Protein AF-0000000083316733 (afdb_homodimer)

InterPro domains:
  IPR011152 Phosphoesterase MJ0912 [PIRSF000883] (2-236)
  IPR024654 Calcineurin-like phosphoesterase domain, lpxH-type [PF12850] (3-189)
  IPR029052 Metallo-dependent phosphatase-like [G3DSA:3.60.21.10] (1-244)
  IPR029052 Metallo-dependent phosphatase-like [SSF56300] (1-231)
  IPR050126 Diadenosine polyphosphate hydrolase [PTHR42850] (3-188)

pLDDT: mean 96.2, std 7.94, range [32.31, 98.94]

Sequence (490 aa):
MTKIAILSDLHGNLPALEAVLGDVESRGISEIYCLGDLVGKGPSSDRVVDLIRRSSRHTVRGNWDEFLPNPTDSATLRWHQRLLGEERLDYLRSLPFSIEFWLSGRYVRLFHASPRSVFERIQPWDDYAEKLSLFEPSDVSVEPIRADVAGYGDIHNAYMQHMEGGLLFNAGSVGNPLDVTQASYAILEGELGEKRRKDRLDLTFARVPYDIELAVRQAEEAQMPELAPYVQELRTGRYRGLGHAMTKIAILSDLHGNLPALEAVLGDVESRGISEIYCLGDLVGKGPSSDRVVDLIRRSSRHTVRGNWDEFLPNPTDSATLRWHQRLLGEERLDYLRSLPFSIEFWLSGRYVRLFHASPRSVFERIQPWDDYAEKLSLFEPSDVSVEPIRADVAGYGDIHNAYMQHMEGGLLFNAGSVGNPLDVTQASYAILEGELGEKRRKDRLDLTFARVPYDIELAVRQAEEAQMPELAPYVQELRTGRYRGLGHA

Nearest PDB structures (foldseek):
  3qfo-assembly1_B  TM=8.415E-01  e=1.938E-20  Streptococcus pneumoniae R6
  3rqz-assembly2_B  TM=7.964E-01  e=8.869E-17  Sphaerobacter thermophilus DSM 20745
  3rqz-assembly1_A  TM=7.648E-01  e=7.974E-16  Sphaerobacter thermophilus DSM 20745
  2qjc-assembly1_A  TM=6.096E-01  e=3.447E-07  Trypanosoma brucei
  4y97-assembly2_C  TM=4.749E-01  e=5.751E-04  Homo sapiens

Solvent-accessible surface area (backbone atoms only — not comparable to full-atom values): 23931 Å² total; per-residue (Å²): 118,46,54,35,40,35,39,14,31,29,24,5,29,48,48,32,47,53,40,47,52,51,51,40,48,74,70,69,45,76,44,27,37,32,26,19,18,44,37,48,84,35,67,30,28,43,61,37,46,54,50,43,68,72,55,35,79,43,57,24,31,12,46,48,30,59,54,54,66,47,91,75,88,48,67,60,55,47,54,54,43,62,63,38,35,68,69,50,38,51,52,39,68,65,39,43,64,57,50,73,50,39,40,20,33,31,40,34,37,36,24,11,32,36,53,79,33,49,75,47,80,75,57,94,84,50,57,69,69,62,60,56,51,45,29,40,52,35,95,71,40,92,55,88,49,68,34,38,27,25,39,27,23,77,73,18,39,46,35,36,42,60,54,96,60,20,42,39,36,27,29,6,5,26,36,50,18,45,37,44,73,33,23,23,28,25,33,46,34,23,39,75,42,81,51,71,58,74,48,46,42,34,44,31,42,42,36,40,61,52,58,59,66,58,46,46,50,49,25,58,74,65,65,40,66,68,47,66,52,44,47,47,20,54,75,65,9,41,65,64,79,68,68,79,110,118,47,54,34,38,34,38,16,31,29,23,5,28,48,47,32,47,52,41,49,52,51,50,40,48,75,70,68,46,75,44,29,37,34,25,19,19,43,37,49,84,36,69,30,27,45,60,37,45,53,50,44,68,72,56,35,77,43,56,25,30,12,45,48,30,59,56,56,68,46,91,74,88,46,67,60,56,48,52,54,43,63,63,37,35,68,68,50,37,51,52,40,69,65,39,43,63,56,51,73,51,39,40,20,33,30,40,35,38,36,24,11,33,35,52,79,34,48,77,46,82,75,57,95,84,50,56,69,67,62,59,56,50,47,28,40,52,35,94,72,40,93,54,86,51,66,32,38,28,25,38,26,24,75,73,19,40,47,35,35,41,59,55,95,62,21,42,40,36,27,30,6,5,26,36,50,18,44,38,44,72,33,23,22,28,25,34,45,32,22,38,75,43,82,52,73,60,74,48,47,42,35,44,32,42,41,36,39,63,53,56,61,66,57,45,47,50,51,24,58,74,65,65,41,66,70,48,67,50,42,49,46,21,54,76,63,9,42,64,64,79,68,69,78,110

Organism: Saccharibacillus brassicae (NCBI:txid2583377)

Foldseek 3Di:
DAKEWEAEQQAQQPQLVVQVVVVCVVVVHQEYEYQENLHHLFQHSQVSLVVCVPRHPAYAYAPCLDPLLDDDPDPQSVLRDVNNDDVSNVVSNPHAAWDWFDFQQWIEIEHAAALEDSPHHDDPPDDPVVQLNRQAHDPRDPDRDGGQEYEYEDVQEWDWDDDPNHIYTYQHHSHFHLPDLFGKIKMWDGDGDNDNHRDDIDIDIDTTDGDLVVRLVSRVVSVRPPSVLSNCRNVPSHHSVPPPD/DAKEWEAEQQAQQPQLVVQVVVVCVVVVHQEYEYQENLHHLFDHSQVSLVVCVPRHPAYAYAPCLDPLLDDDPDPQSVLRDVNNDDVSNVVSVPHAAWDWFDFQQWIEIEHAAALEDSPHHDDPPDDPVVQLNRQAHDPRDPDRDGGQEYEYEHVQEWDWDDDPNHIYTYQHHSHFHQPDLFGKIKMWDGDGDNDNHRDDIDIDIDTTDGDLVVRLVSRVVSVRPPSVLSNCRNVPSHHSPPPPD

Structure (mmCIF, N/CA/C/O backbone):
data_AF-0000000083316733-model_v1
#
loop_
_entity.id
_entity.type
_entity.pdbx_description
1 polymer 'Metallophosphoesterase family protein'
#
loop_
_atom_site.group_PDB
_atom_site.id
_atom_site.type_symbol
_atom_site.label_atom_id
_atom_site.label_alt_id
_atom_site.label_comp_id
_atom_site.label_asym_id
_atom_site.label_entity_id
_atom_site.label_seq_id
_atom_site.pdbx_PDB_ins_code
_atom_site.Cartn_x
_atom_site.Cartn_y
_atom_site.Cartn_z
_atom_site.occupancy
_atom_site.B_iso_or_equiv
_atom_site.auth_seq_id
_atom_site.auth_comp_id
_atom_site.auth_asym_id
_atom_site.auth_atom_id
_atom_site.pdbx_PDB_model_num
ATOM 1 N N . MET A 1 1 ? -7.301 -9.133 16.484 1 88.06 1 MET A N 1
ATOM 2 C CA . MET A 1 1 ? -7.234 -8.883 15.039 1 88.06 1 MET A CA 1
ATOM 3 C C . MET A 1 1 ? -6.645 -10.078 14.305 1 88.06 1 MET A C 1
ATOM 5 O O . MET A 1 1 ? -5.715 -10.719 14.797 1 88.06 1 MET A O 1
ATOM 9 N N . THR A 1 2 ? -7.324 -10.492 13.289 1 95.19 2 THR A N 1
ATOM 10 C CA . THR A 1 2 ? -6.859 -11.586 12.445 1 95.19 2 THR A CA 1
ATOM 11 C C . THR A 1 2 ? -5.898 -11.07 11.375 1 95.19 2 THR A C 1
ATOM 13 O O . THR A 1 2 ? -6.133 -10.023 10.781 1 95.19 2 THR A O 1
ATOM 16 N N . LYS A 1 3 ? -4.812 -11.82 11.219 1 98.25 3 LYS A N 1
ATOM 17 C CA . LYS A 1 3 ? -3.883 -11.562 10.117 1 98.25 3 LYS A CA 1
ATOM 18 C C . LYS A 1 3 ? -4.027 -12.617 9.023 1 98.25 3 LYS A C 1
ATOM 20 O O . LYS A 1 3 ? -4.004 -13.812 9.305 1 98.25 3 LYS A O 1
ATOM 25 N N . ILE A 1 4 ? -4.203 -12.133 7.828 1 98.81 4 ILE A N 1
ATOM 26 C CA . ILE A 1 4 ? -4.352 -13.023 6.68 1 98.81 4 ILE A CA 1
ATOM 27 C C . ILE A 1 4 ? -3.252 -12.734 5.66 1 98.81 4 ILE A C 1
ATOM 29 O O . ILE A 1 4 ? -3.158 -11.617 5.137 1 98.81 4 ILE A O 1
ATOM 33 N N . ALA A 1 5 ? -2.4 -13.719 5.383 1 98.94 5 ALA A N 1
ATOM 34 C CA . ALA A 1 5 ? -1.415 -13.594 4.312 1 98.94 5 ALA A CA 1
ATOM 35 C C . ALA A 1 5 ? -2.043 -13.883 2.953 1 98.94 5 ALA A C 1
ATOM 37 O O . ALA A 1 5 ? -2.701 -14.906 2.77 1 98.94 5 ALA A O 1
ATOM 38 N N . ILE A 1 6 ? -1.911 -12.961 2.057 1 98.94 6 ILE A N 1
ATOM 39 C CA . ILE A 1 6 ? -2.439 -13.086 0.703 1 98.94 6 ILE A CA 1
ATOM 40 C C . ILE A 1 6 ? -1.293 -13.312 -0.28 1 98.94 6 ILE A C 1
ATOM 42 O O . ILE A 1 6 ? -0.509 -12.398 -0.549 1 98.94 6 ILE A O 1
ATOM 46 N N . LEU A 1 7 ? -1.192 -14.477 -0.81 1 98.94 7 LEU A N 1
ATOM 47 C CA . LEU A 1 7 ? -0.174 -14.844 -1.785 1 98.94 7 LEU A CA 1
ATOM 48 C C . LEU A 1 7 ? -0.764 -14.914 -3.189 1 98.94 7 LEU A C 1
ATOM 50 O O . LEU A 1 7 ? -1.962 -15.156 -3.354 1 98.94 7 LEU A O 1
ATOM 54 N N . SER A 1 8 ? 0.034 -14.703 -4.184 1 98.94 8 SER A N 1
ATOM 55 C CA . SER A 1 8 ? -0.424 -14.852 -5.562 1 98.94 8 SER A CA 1
ATOM 56 C C . SER A 1 8 ? 0.741 -15.125 -6.508 1 98.94 8 SER A C 1
ATOM 58 O O . SER A 1 8 ? 1.896 -14.852 -6.172 1 98.94 8 SER A O 1
ATOM 60 N N . ASP A 1 9 ? 0.44 -15.75 -7.637 1 98.94 9 ASP A N 1
ATOM 61 C CA . ASP A 1 9 ? 1.358 -15.883 -8.766 1 98.94 9 ASP A CA 1
ATOM 62 C C . ASP A 1 9 ? 2.678 -16.516 -8.32 1 98.94 9 ASP A C 1
ATOM 64 O O . ASP A 1 9 ? 3.738 -15.898 -8.445 1 98.94 9 ASP A O 1
ATOM 68 N N . LEU A 1 10 ? 2.561 -17.766 -7.891 1 98.94 10 LEU A N 1
ATOM 69 C CA . LEU A 1 10 ? 3.707 -18.531 -7.402 1 98.94 10 LEU A CA 1
ATOM 70 C C . LEU A 1 10 ? 4.535 -19.078 -8.562 1 98.94 10 LEU A C 1
ATOM 72 O O . LEU A 1 10 ? 5.766 -19.109 -8.492 1 98.94 10 LEU A O 1
ATOM 76 N N . HIS A 1 11 ? 3.838 -19.641 -9.586 1 98.81 11 HIS A N 1
ATOM 77 C CA . HIS A 1 11 ? 4.426 -20 -10.867 1 98.81 11 HIS A CA 1
ATOM 78 C C . HIS A 1 11 ? 5.539 -21.031 -10.688 1 98.81 11 HIS A C 1
ATOM 80 O O . HIS A 1 11 ? 6.598 -20.922 -11.312 1 98.81 11 HIS A O 1
ATOM 86 N N . GLY A 1 12 ? 5.32 -21.969 -9.781 1 98.81 12 GLY A N 1
ATOM 87 C CA . GLY A 1 12 ? 6.223 -23.094 -9.641 1 98.81 12 GLY A CA 1
ATOM 88 C C . GLY A 1 12 ? 7.586 -22.719 -9.109 1 98.81 12 GLY A C 1
ATOM 89 O O . GLY A 1 12 ? 8.555 -23.453 -9.273 1 98.81 12 GLY A O 1
ATOM 90 N N . ASN A 1 13 ? 7.762 -21.578 -8.562 1 98.88 13 ASN A N 1
ATOM 91 C CA . ASN A 1 13 ? 9.016 -21.141 -7.953 1 98.88 13 ASN A CA 1
ATOM 92 C C . ASN A 1 13 ? 9.102 -21.547 -6.488 1 98.88 13 ASN A C 1
ATOM 94 O O . ASN A 1 13 ? 8.711 -20.781 -5.602 1 98.88 13 ASN A O 1
ATOM 98 N N . LEU A 1 14 ? 9.711 -22.656 -6.23 1 98.88 14 LEU A N 1
ATOM 99 C CA . LEU A 1 14 ? 9.719 -23.266 -4.906 1 98.88 14 LEU A CA 1
ATOM 100 C C . LEU A 1 14 ? 10.578 -22.453 -3.936 1 98.88 14 LEU A C 1
ATOM 102 O O . LEU A 1 14 ? 10.148 -22.156 -2.818 1 98.88 14 LEU A O 1
ATOM 106 N N . PRO A 1 15 ? 11.797 -22.016 -4.336 1 98.94 15 PRO A N 1
ATOM 107 C CA . PRO A 1 15 ? 12.594 -21.219 -3.404 1 98.94 15 PRO A CA 1
ATOM 108 C C . PRO A 1 15 ? 11.867 -19.953 -2.941 1 98.94 15 PRO A C 1
ATOM 110 O O . PRO A 1 15 ? 11.945 -19.594 -1.764 1 98.94 15 PRO A O 1
ATOM 113 N N . ALA A 1 16 ? 11.172 -19.312 -3.793 1 98.94 16 ALA A N 1
ATOM 114 C CA . ALA A 1 16 ? 10.43 -18.109 -3.432 1 98.94 16 ALA A CA 1
ATOM 115 C C . ALA A 1 16 ? 9.297 -18.438 -2.467 1 98.94 16 ALA A C 1
ATOM 117 O O . ALA A 1 16 ? 9.102 -17.734 -1.468 1 98.94 16 ALA A O 1
ATOM 118 N N . LEU A 1 17 ? 8.547 -19.516 -2.779 1 98.94 17 LEU A N 1
ATOM 119 C CA . LEU A 1 17 ? 7.43 -19.891 -1.921 1 98.94 17 LEU A CA 1
ATOM 120 C C . LEU A 1 17 ? 7.914 -20.266 -0.525 1 98.94 17 LEU A C 1
ATOM 122 O O . LEU A 1 17 ? 7.324 -19.844 0.475 1 98.94 17 LEU A O 1
ATOM 126 N N . GLU A 1 18 ? 8.969 -21 -0.473 1 98.88 18 GLU A N 1
ATOM 127 C CA . GLU A 1 18 ? 9.508 -21.391 0.822 1 98.88 18 GLU A CA 1
ATOM 128 C C . GLU A 1 18 ? 9.953 -20.188 1.635 1 98.88 18 GLU A C 1
ATOM 130 O O . GLU A 1 18 ? 9.734 -20.125 2.846 1 98.88 18 GLU A O 1
ATOM 135 N N . ALA A 1 19 ? 10.578 -19.266 0.988 1 98.88 19 ALA A N 1
ATOM 136 C CA . ALA A 1 19 ? 10.992 -18.047 1.672 1 98.88 19 ALA A CA 1
ATOM 137 C C . ALA A 1 19 ? 9.789 -17.297 2.229 1 98.88 19 ALA A C 1
ATOM 139 O O . ALA A 1 19 ? 9.805 -16.844 3.379 1 98.88 19 ALA A O 1
ATOM 140 N N . VAL A 1 20 ? 8.742 -17.188 1.459 1 98.88 20 VAL A N 1
ATOM 141 C CA . VAL A 1 20 ? 7.555 -16.453 1.861 1 98.88 20 VAL A CA 1
ATOM 142 C C . VAL A 1 20 ? 6.844 -17.188 2.996 1 98.88 20 VAL A C 1
ATOM 144 O O . VAL A 1 20 ? 6.43 -16.562 3.98 1 98.88 20 VAL A O 1
ATOM 147 N N . LEU A 1 21 ? 6.715 -18.5 2.865 1 98.88 21 LEU A N 1
ATOM 148 C CA . LEU A 1 21 ? 6.07 -19.266 3.928 1 98.88 21 LEU A CA 1
ATOM 149 C C . LEU A 1 21 ? 6.863 -19.156 5.227 1 98.88 21 LEU A C 1
ATOM 151 O O . LEU A 1 21 ? 6.277 -19.094 6.312 1 98.88 21 LEU A O 1
ATOM 155 N N . GLY A 1 22 ? 8.156 -19.219 5.086 1 98.75 22 GLY A N 1
ATOM 156 C CA . GLY A 1 22 ? 8.984 -19 6.266 1 98.75 22 GLY A CA 1
ATOM 157 C C . GLY A 1 22 ? 8.75 -17.656 6.91 1 98.75 22 GLY A C 1
ATOM 158 O O . GLY A 1 22 ? 8.68 -17.547 8.133 1 98.75 22 GLY A O 1
ATOM 159 N N . ASP A 1 23 ? 8.664 -16.656 6.113 1 98.62 23 ASP A N 1
ATOM 160 C CA . ASP A 1 23 ? 8.414 -15.305 6.617 1 98.62 23 ASP A CA 1
ATOM 161 C C . ASP A 1 23 ? 7.039 -15.211 7.277 1 98.62 23 ASP A C 1
ATOM 163 O O . ASP A 1 23 ? 6.898 -14.641 8.359 1 98.62 23 ASP A O 1
ATOM 167 N N . VAL A 1 24 ? 6.055 -15.742 6.629 1 98.69 24 VAL A N 1
ATOM 168 C CA . VAL A 1 24 ? 4.695 -15.773 7.16 1 98.69 24 VAL A CA 1
ATOM 169 C C . VAL A 1 24 ? 4.695 -16.453 8.531 1 98.69 24 VAL A C 1
ATOM 171 O O . VAL A 1 24 ? 4.094 -15.93 9.484 1 98.69 24 VAL A O 1
ATOM 174 N N . GLU A 1 25 ? 5.328 -17.547 8.617 1 98.5 25 GLU A N 1
ATOM 175 C CA . GLU A 1 25 ? 5.43 -18.266 9.875 1 98.5 25 GLU A CA 1
ATOM 176 C C . GLU A 1 25 ? 6.129 -17.438 10.945 1 98.5 25 GLU A C 1
ATOM 178 O O . GLU A 1 25 ? 5.699 -17.406 12.102 1 98.5 25 GLU A O 1
ATOM 183 N N . SER A 1 26 ? 7.18 -16.766 10.578 1 98.06 26 SER A N 1
ATOM 184 C CA . SER A 1 26 ? 7.941 -15.969 11.531 1 98.06 26 SER A CA 1
ATOM 185 C C . SER A 1 26 ? 7.102 -14.828 12.086 1 98.06 26 SER A C 1
ATOM 187 O O . SER A 1 26 ? 7.398 -14.297 13.164 1 98.06 26 SER A O 1
ATOM 189 N N . ARG A 1 27 ? 6.039 -14.484 11.375 1 97.38 27 ARG A N 1
ATOM 190 C CA . ARG A 1 27 ? 5.133 -13.422 11.805 1 97.38 27 ARG A CA 1
ATOM 191 C C . ARG A 1 27 ? 3.988 -13.984 12.641 1 97.38 27 ARG A C 1
ATOM 193 O O . ARG A 1 27 ? 3.119 -13.242 13.094 1 97.38 27 ARG A O 1
ATOM 200 N N . GLY A 1 28 ? 3.967 -15.242 12.766 1 97.81 28 GLY A N 1
ATOM 201 C CA . GLY A 1 28 ? 2.91 -15.898 13.516 1 97.81 28 GLY A CA 1
ATOM 202 C C . GLY A 1 28 ? 1.59 -15.953 12.773 1 97.81 28 GLY A C 1
ATOM 203 O O . GLY A 1 28 ? 0.525 -16.031 13.391 1 97.81 28 GLY A O 1
ATOM 204 N N . ILE A 1 29 ? 1.607 -15.859 11.492 1 98.56 29 ILE A N 1
ATOM 205 C CA . ILE A 1 29 ? 0.388 -15.883 10.688 1 98.56 29 ILE A CA 1
ATOM 206 C C . ILE A 1 29 ? 0.046 -17.312 10.305 1 98.56 29 ILE A C 1
ATOM 208 O O . ILE A 1 29 ? 0.891 -18.047 9.773 1 98.56 29 ILE A O 1
ATOM 212 N N . SER A 1 30 ? -1.165 -17.703 10.562 1 96.88 30 SER A N 1
ATOM 213 C CA . SER A 1 30 ? -1.586 -19.062 10.25 1 96.88 30 SER A CA 1
ATOM 214 C C . SER A 1 30 ? -2.609 -19.078 9.117 1 96.88 30 SER A C 1
ATOM 216 O O . SER A 1 30 ? -2.871 -20.125 8.523 1 96.88 30 SER A O 1
ATOM 218 N N . GLU A 1 31 ? -3.262 -17.938 8.883 1 97.88 31 GLU A N 1
ATOM 219 C CA . GLU A 1 31 ? -4.273 -17.828 7.832 1 97.88 31 GLU A CA 1
ATOM 220 C C . GLU A 1 31 ? -3.664 -17.375 6.516 1 97.88 31 GLU A C 1
ATOM 222 O O . GLU A 1 31 ? -3.186 -16.234 6.414 1 97.88 31 GLU A O 1
ATOM 227 N N . ILE A 1 32 ? -3.68 -18.281 5.527 1 98.81 32 ILE A N 1
ATOM 228 C CA . ILE A 1 32 ? -3.107 -17.984 4.219 1 98.81 32 ILE A CA 1
ATOM 229 C C . ILE A 1 32 ? -4.18 -18.125 3.141 1 98.81 32 ILE A C 1
ATOM 231 O O . ILE A 1 32 ? -4.902 -19.125 3.104 1 98.81 32 ILE A O 1
ATOM 235 N N . TYR A 1 33 ? -4.387 -17.109 2.316 1 98.94 33 TYR A N 1
ATOM 236 C CA . TYR A 1 33 ? -5.203 -17.125 1.107 1 98.94 33 TYR A CA 1
ATOM 237 C C . TYR A 1 33 ? -4.336 -16.984 -0.137 1 98.94 33 TYR A C 1
ATOM 239 O O . TYR A 1 33 ? -3.465 -16.109 -0.199 1 98.94 33 TYR A O 1
ATOM 247 N N . CYS A 1 34 ? -4.523 -17.828 -1.106 1 98.94 34 CYS A N 1
ATOM 248 C CA . CYS A 1 34 ? -3.736 -17.797 -2.334 1 98.94 34 CYS A CA 1
ATOM 249 C C . CYS A 1 34 ? -4.602 -17.422 -3.527 1 98.94 34 CYS A C 1
ATOM 251 O O . CYS A 1 34 ? -5.656 -18.016 -3.752 1 98.94 34 CYS A O 1
ATOM 253 N N . LEU A 1 35 ? -4.105 -16.438 -4.348 1 98.94 35 LEU A N 1
ATOM 254 C CA . LEU A 1 35 ? -4.938 -15.875 -5.406 1 98.94 35 LEU A CA 1
ATOM 255 C C . LEU A 1 35 ? -4.605 -16.5 -6.754 1 98.94 35 LEU A C 1
ATOM 257 O O . LEU A 1 35 ? -4.832 -15.891 -7.801 1 98.94 35 LEU A O 1
ATOM 261 N N . GLY A 1 36 ? -3.971 -17.625 -6.758 1 98.88 36 GLY A N 1
ATOM 262 C CA . GLY A 1 36 ? -3.875 -18.422 -7.977 1 98.88 36 GLY A CA 1
ATOM 263 C C . GLY A 1 36 ? -2.566 -18.203 -8.719 1 98.88 36 GLY A C 1
ATOM 264 O O . GLY A 1 36 ? -1.623 -17.641 -8.172 1 98.88 36 GLY A O 1
ATOM 265 N N . ASP A 1 37 ? -2.527 -18.906 -9.906 1 98.94 37 ASP A N 1
ATOM 266 C CA . ASP A 1 37 ? -1.308 -19.047 -10.695 1 98.94 37 ASP A CA 1
ATOM 267 C C . ASP A 1 37 ? -0.211 -19.75 -9.898 1 98.94 37 ASP A C 1
ATOM 269 O O . ASP A 1 37 ? 0.901 -19.234 -9.773 1 98.94 37 ASP A O 1
ATOM 273 N N . LEU A 1 38 ? -0.576 -20.922 -9.484 1 98.94 38 LEU A N 1
ATOM 274 C CA . LEU A 1 38 ? 0.347 -21.781 -8.75 1 98.94 38 LEU A CA 1
ATOM 275 C C . LEU A 1 38 ? 1.405 -22.359 -9.68 1 98.94 38 LEU A C 1
ATOM 277 O O . LEU A 1 38 ? 2.555 -22.547 -9.273 1 98.94 38 LEU A O 1
ATOM 281 N N . VAL A 1 39 ? 0.998 -22.531 -10.906 1 98.81 39 VAL A N 1
ATOM 282 C CA . VAL A 1 39 ? 1.742 -23.438 -11.789 1 98.81 39 VAL A CA 1
ATOM 283 C C . VAL A 1 39 ? 2.199 -22.672 -13.023 1 98.81 39 VAL A C 1
ATOM 285 O O . VAL A 1 39 ? 1.72 -21.562 -13.297 1 98.81 39 VAL A O 1
ATOM 288 N N . GLY A 1 40 ? 3.107 -23.312 -13.641 1 97.38 40 GLY A N 1
ATOM 289 C CA . GLY A 1 40 ? 3.633 -22.75 -14.875 1 97.38 40 GLY A CA 1
ATOM 290 C C . GLY A 1 40 ? 4.828 -21.844 -14.664 1 97.38 40 GLY A C 1
ATOM 291 O O . GLY A 1 40 ? 5.113 -21.438 -13.531 1 97.38 40 GLY A O 1
ATOM 292 N N . LYS A 1 41 ? 5.617 -21.625 -15.711 1 97 41 LYS A N 1
ATOM 293 C CA . LYS A 1 41 ? 6.812 -20.781 -15.797 1 97 41 LYS A CA 1
ATOM 294 C C . LYS A 1 41 ? 7.992 -21.438 -15.078 1 97 41 LYS A C 1
ATOM 296 O O . LYS A 1 41 ? 9.055 -21.625 -15.672 1 97 41 LYS A O 1
ATOM 301 N N . GLY A 1 42 ? 7.793 -21.812 -13.82 1 98.25 42 GLY A N 1
ATOM 302 C CA . GLY A 1 42 ? 8.883 -22.375 -13.031 1 98.25 42 GLY A CA 1
ATOM 303 C C . GLY A 1 42 ? 8.859 -23.891 -12.977 1 98.25 42 GLY A C 1
ATOM 304 O O . GLY A 1 42 ? 7.898 -24.516 -13.422 1 98.25 42 GLY A O 1
ATOM 305 N N . PRO A 1 43 ? 9.883 -24.484 -12.375 1 98.56 43 PRO A N 1
ATOM 306 C CA . PRO A 1 43 ? 10.125 -25.922 -12.539 1 98.56 43 PRO A CA 1
ATOM 307 C C . PRO A 1 43 ? 9.461 -26.766 -11.453 1 98.56 43 PRO A C 1
ATOM 309 O O . PRO A 1 43 ? 9.477 -28 -11.531 1 98.56 43 PRO A O 1
ATOM 312 N N . SER A 1 44 ? 8.844 -26.188 -10.484 1 98.75 44 SER A N 1
ATOM 313 C CA . SER A 1 44 ? 8.445 -26.969 -9.32 1 98.75 44 SER A CA 1
ATOM 314 C C . SER A 1 44 ? 6.945 -26.844 -9.062 1 98.75 44 SER A C 1
ATOM 316 O O . SER A 1 44 ? 6.516 -26.719 -7.914 1 98.75 44 SER A O 1
ATOM 318 N N . SER A 1 45 ? 6.184 -26.875 -10.133 1 98.75 45 SER A N 1
ATOM 319 C CA . SER A 1 45 ? 4.738 -26.719 -10.016 1 98.75 45 SER A CA 1
ATOM 320 C C . SER A 1 45 ? 4.137 -27.797 -9.117 1 98.75 45 SER A C 1
ATOM 322 O O . SER A 1 45 ? 3.203 -27.531 -8.359 1 98.75 45 SER A O 1
ATOM 324 N N . ASP A 1 46 ? 4.652 -29.016 -9.25 1 98.81 46 ASP A N 1
ATOM 325 C CA . ASP A 1 46 ? 4.125 -30.125 -8.461 1 98.81 46 ASP A CA 1
ATOM 326 C C . ASP A 1 46 ? 4.297 -29.859 -6.965 1 98.81 46 ASP A C 1
ATOM 328 O O . ASP A 1 46 ? 3.33 -29.922 -6.203 1 98.81 46 ASP A O 1
ATOM 332 N N . ARG A 1 47 ? 5.473 -29.453 -6.504 1 98.81 47 ARG A N 1
ATOM 333 C CA . ARG A 1 47 ? 5.754 -29.219 -5.094 1 98.81 47 ARG A CA 1
ATOM 334 C C . ARG A 1 47 ? 5.035 -27.969 -4.602 1 98.81 47 ARG A C 1
ATOM 336 O O . ARG A 1 47 ? 4.586 -27.906 -3.453 1 98.81 47 ARG A O 1
ATOM 343 N N . VAL A 1 48 ? 4.93 -26.969 -5.445 1 98.94 48 VAL A N 1
ATOM 344 C CA . VAL A 1 48 ? 4.238 -25.734 -5.094 1 98.94 48 VAL A CA 1
ATOM 345 C C . VAL A 1 48 ? 2.762 -26.031 -4.832 1 98.94 48 VAL A C 1
ATOM 347 O O . VAL A 1 48 ? 2.203 -25.578 -3.828 1 98.94 48 VAL A O 1
ATOM 350 N N . VAL A 1 49 ? 2.148 -26.797 -5.699 1 98.94 49 VAL A N 1
ATOM 351 C CA . VAL A 1 49 ? 0.749 -27.172 -5.52 1 98.94 49 VAL A CA 1
ATOM 352 C C . VAL A 1 49 ? 0.579 -27.922 -4.199 1 98.94 49 VAL A C 1
ATOM 354 O O . VAL A 1 49 ? -0.332 -27.625 -3.422 1 98.94 49 VAL A O 1
ATOM 357 N N . ASP A 1 50 ? 1.445 -28.844 -3.965 1 98.88 50 ASP A N 1
ATOM 358 C CA . ASP A 1 50 ? 1.346 -29.656 -2.748 1 98.88 50 ASP A CA 1
ATOM 359 C C . ASP A 1 50 ? 1.494 -28.781 -1.503 1 98.88 50 ASP A C 1
ATOM 361 O O . ASP A 1 50 ? 0.762 -28.953 -0.527 1 98.88 50 ASP A O 1
ATOM 365 N N . LEU A 1 51 ? 2.422 -27.875 -1.509 1 98.75 51 LEU A N 1
ATOM 366 C CA . LEU A 1 51 ? 2.656 -27 -0.366 1 98.75 51 LEU A CA 1
ATOM 367 C C . LEU A 1 51 ? 1.461 -26.094 -0.128 1 98.75 51 LEU A C 1
ATOM 369 O O . LEU A 1 51 ? 1.047 -25.891 1.016 1 98.75 51 LEU A O 1
ATOM 373 N N . ILE A 1 52 ? 0.929 -25.516 -1.138 1 98.75 52 ILE A N 1
ATOM 374 C CA . ILE A 1 52 ? -0.209 -24.609 -1.009 1 98.75 52 ILE A CA 1
ATOM 375 C C . ILE A 1 52 ? -1.429 -25.375 -0.516 1 98.75 52 ILE A C 1
ATOM 377 O O . ILE A 1 52 ? -2.17 -24.906 0.346 1 98.75 52 ILE A O 1
ATOM 381 N N . ARG A 1 53 ? -1.624 -26.547 -1.107 1 98.06 53 ARG A N 1
ATOM 382 C CA . ARG A 1 53 ? -2.736 -27.391 -0.676 1 98.06 53 ARG A CA 1
ATOM 383 C C . ARG A 1 53 ? -2.684 -27.625 0.828 1 98.06 53 ARG A C 1
ATOM 385 O O . ARG A 1 53 ? -3.723 -27.688 1.491 1 98.06 53 ARG A O 1
ATOM 392 N N . ARG A 1 54 ? -1.545 -27.703 1.354 1 97.56 54 ARG A N 1
ATOM 393 C CA . ARG A 1 54 ? -1.354 -27.984 2.771 1 97.56 54 ARG A CA 1
ATOM 394 C C . ARG A 1 54 ? -1.412 -26.719 3.607 1 97.56 54 ARG A C 1
ATOM 396 O O . ARG A 1 54 ? -1.876 -26.734 4.75 1 97.56 54 ARG A O 1
ATOM 403 N N . SER A 1 55 ? -0.943 -25.641 3.092 1 98.25 55 SER A N 1
ATOM 404 C CA . SER A 1 55 ? -0.667 -24.469 3.914 1 98.25 55 SER A CA 1
ATOM 405 C C . SER A 1 55 ? -1.772 -23.422 3.781 1 98.25 55 SER A C 1
ATOM 407 O O . SER A 1 55 ? -1.997 -22.625 4.695 1 98.25 55 SER A O 1
ATOM 409 N N . SER A 1 56 ? -2.43 -23.375 2.627 1 98.5 56 SER A N 1
ATOM 410 C CA . S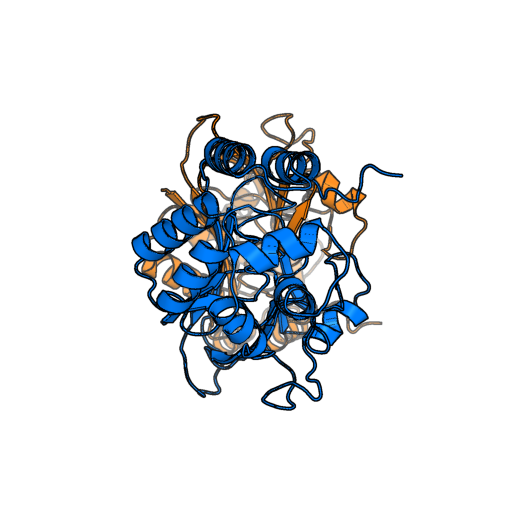ER A 1 56 ? -3.404 -22.328 2.359 1 98.5 56 SER A CA 1
ATOM 411 C C . SER A 1 56 ? -4.809 -22.766 2.766 1 98.5 56 SER A C 1
ATOM 413 O O . SER A 1 56 ? -5.238 -23.875 2.441 1 98.5 56 SER A O 1
ATOM 415 N N . ARG A 1 57 ? -5.504 -21.906 3.439 1 98.12 57 ARG A N 1
ATOM 416 C CA . ARG A 1 57 ? -6.891 -22.172 3.803 1 98.12 57 ARG A CA 1
ATOM 417 C C . ARG A 1 57 ? -7.809 -22.031 2.596 1 98.12 57 ARG A C 1
ATOM 419 O O . ARG A 1 57 ? -8.742 -22.828 2.424 1 98.12 57 ARG A O 1
ATOM 426 N N . HIS A 1 58 ? -7.656 -20.969 1.848 1 98.5 58 HIS A N 1
ATOM 427 C CA . HIS A 1 58 ? -8.414 -20.719 0.629 1 98.5 58 HIS A CA 1
ATOM 428 C C . HIS A 1 58 ? -7.488 -20.438 -0.551 1 98.5 58 HIS A C 1
ATOM 430 O O . HIS A 1 58 ? -6.488 -19.734 -0.41 1 98.5 58 HIS A O 1
ATOM 436 N N . THR A 1 59 ? -7.785 -21.031 -1.666 1 98.88 59 THR A N 1
ATOM 437 C CA . THR A 1 59 ? -7.051 -20.812 -2.906 1 98.88 59 THR A CA 1
ATOM 438 C C . THR A 1 59 ? -8.016 -20.625 -4.078 1 98.88 59 THR A C 1
ATOM 440 O O . THR A 1 59 ? -8.977 -21.375 -4.227 1 98.88 59 THR A O 1
ATOM 443 N N . VAL A 1 60 ? -7.82 -19.609 -4.867 1 98.81 60 VAL A N 1
ATOM 444 C CA . VAL A 1 60 ? -8.625 -19.453 -6.07 1 98.81 60 VAL A CA 1
ATOM 445 C C . VAL A 1 60 ? -7.801 -19.812 -7.305 1 98.81 60 VAL A C 1
ATOM 447 O O . VAL A 1 60 ? -6.574 -19.922 -7.227 1 98.81 60 VAL A O 1
ATOM 450 N N . ARG A 1 61 ? -8.469 -19.969 -8.438 1 98.12 61 ARG A N 1
ATOM 451 C CA . ARG A 1 61 ? -7.816 -20.344 -9.688 1 98.12 61 ARG A CA 1
ATOM 452 C C . ARG A 1 61 ? -7.281 -19.125 -10.422 1 98.12 61 ARG A C 1
ATOM 454 O O . ARG A 1 61 ? -7.973 -18.109 -10.539 1 98.12 61 ARG A O 1
ATOM 461 N N . GLY A 1 62 ? -6.043 -19.141 -10.82 1 98.75 62 GLY A N 1
ATOM 462 C CA . GLY A 1 62 ? -5.523 -18.172 -11.766 1 98.75 62 GLY A CA 1
ATOM 463 C C . GLY A 1 62 ? -5.652 -18.609 -13.211 1 98.75 62 GLY A C 1
ATOM 464 O O . GLY A 1 62 ? -6.191 -19.688 -13.492 1 98.75 62 GLY A O 1
ATOM 465 N N . ASN A 1 63 ? -5.277 -17.766 -14.156 1 98.81 63 ASN A N 1
ATOM 466 C CA . ASN A 1 63 ? -5.43 -18.125 -15.555 1 98.81 63 ASN A CA 1
ATOM 467 C C . ASN A 1 63 ? -4.559 -19.312 -15.93 1 98.81 63 ASN A C 1
ATOM 469 O O . ASN A 1 63 ? -4.977 -20.188 -16.688 1 98.81 63 ASN A O 1
ATOM 473 N N . TRP A 1 64 ? -3.352 -19.484 -15.391 1 98.69 64 TRP A N 1
ATOM 474 C CA . TRP A 1 64 ? -2.508 -20.641 -15.648 1 98.69 64 TRP A CA 1
ATOM 475 C C . TRP A 1 64 ? -3.113 -21.906 -15.047 1 98.69 64 TRP A C 1
ATOM 477 O O . TRP A 1 64 ? -3.002 -22.984 -15.617 1 98.69 64 TRP A O 1
ATOM 487 N N . ASP A 1 65 ? -3.701 -21.734 -13.906 1 98.88 65 ASP A N 1
ATOM 488 C CA . ASP A 1 65 ? -4.348 -22.859 -13.25 1 98.88 65 ASP A CA 1
ATOM 489 C C . ASP A 1 65 ? -5.551 -23.359 -14.055 1 98.88 65 ASP A C 1
ATOM 491 O O . ASP A 1 65 ? -5.914 -24.531 -13.984 1 98.88 65 ASP A O 1
ATOM 495 N N . GLU A 1 66 ? -6.137 -22.422 -14.734 1 98.44 66 GLU A N 1
ATOM 496 C CA . GLU A 1 66 ? -7.328 -22.734 -15.516 1 98.44 66 GLU A CA 1
ATOM 497 C C . GLU A 1 66 ? -6.961 -23.422 -16.828 1 98.44 66 GLU A C 1
ATOM 499 O O . GLU A 1 66 ? -7.535 -24.453 -17.188 1 98.44 66 GLU A O 1
ATOM 504 N N . PHE A 1 67 ? -5.988 -22.906 -17.578 1 97.75 67 PHE A N 1
ATOM 505 C CA . PHE A 1 67 ? -5.801 -23.406 -18.938 1 97.75 67 PHE A CA 1
ATOM 506 C C . PHE A 1 67 ? -4.824 -24.578 -18.953 1 97.75 67 PHE A C 1
ATOM 508 O O . PHE A 1 67 ? -4.867 -25.406 -19.844 1 97.75 67 PHE A O 1
ATOM 515 N N . LEU A 1 68 ? -3.957 -24.672 -17.984 1 98.19 68 LEU A N 1
ATOM 516 C CA . LEU A 1 68 ? -2.885 -25.656 -18.031 1 98.19 68 LEU A CA 1
ATOM 517 C C . LEU A 1 68 ? -3.449 -27.078 -18 1 98.19 68 LEU A C 1
ATOM 519 O O . LEU A 1 68 ? -2.941 -27.969 -18.688 1 98.19 68 LEU A O 1
ATOM 523 N N . PRO A 1 69 ? -4.52 -27.328 -17.234 1 98.31 69 PRO A N 1
ATOM 524 C CA . PRO A 1 69 ? -5.055 -28.688 -17.188 1 98.31 69 PRO A CA 1
ATOM 525 C C . PRO A 1 69 ? -5.742 -29.109 -18.484 1 98.31 69 PRO A C 1
ATOM 527 O O . PRO A 1 69 ? -6.074 -30.281 -18.656 1 98.31 69 PRO A O 1
ATOM 530 N N . ASN A 1 70 ? -5.941 -28.266 -19.391 1 98.19 70 ASN A N 1
ATOM 531 C CA . ASN A 1 70 ? -6.676 -28.562 -20.609 1 98.19 70 ASN A CA 1
ATOM 532 C C . ASN A 1 70 ? -5.789 -29.25 -21.656 1 98.19 70 ASN A C 1
ATOM 534 O O . ASN A 1 70 ? -4.57 -29.094 -21.625 1 98.19 70 ASN A O 1
ATOM 538 N N . PRO A 1 71 ? -6.43 -30.062 -22.547 1 97.75 71 PRO A N 1
ATOM 539 C CA . PRO A 1 71 ? -5.633 -30.656 -23.625 1 97.75 71 PRO A CA 1
ATOM 540 C C . PRO A 1 71 ? -4.855 -29.609 -24.438 1 97.75 71 PRO A C 1
ATOM 542 O O . PRO A 1 71 ? -5.355 -28.5 -24.656 1 97.75 71 PRO A O 1
ATOM 545 N N . THR A 1 72 ? -3.635 -30.016 -24.75 1 97.69 72 THR A N 1
ATOM 546 C CA . THR A 1 72 ? -2.785 -29.062 -25.469 1 97.69 72 THR A CA 1
ATOM 547 C C . THR A 1 72 ? -1.791 -29.797 -26.359 1 97.69 72 THR A C 1
ATOM 549 O O . THR A 1 72 ? -1.438 -30.953 -26.094 1 97.69 72 THR A O 1
ATOM 552 N N . ASP A 1 73 ? -1.356 -29.016 -27.453 1 97 73 ASP A N 1
ATOM 553 C CA . ASP A 1 73 ? -0.299 -29.531 -28.312 1 97 73 ASP A CA 1
ATOM 554 C C . ASP A 1 73 ? 1.036 -28.844 -28.016 1 97 73 ASP A C 1
ATOM 556 O O . ASP A 1 73 ? 2.061 -29.188 -28.609 1 97 73 ASP A O 1
ATOM 560 N N . SER A 1 74 ? 0.996 -27.984 -27.078 1 97.12 74 SER A N 1
ATOM 561 C CA . SER A 1 74 ? 2.219 -27.281 -26.688 1 97.12 74 SER A CA 1
ATOM 562 C C . SER A 1 74 ? 3.141 -28.203 -25.891 1 97.12 74 SER A C 1
ATOM 564 O O . SER A 1 74 ? 2.77 -28.688 -24.812 1 97.12 74 SER A O 1
ATOM 566 N N . ALA A 1 75 ? 4.375 -28.328 -26.375 1 96.94 75 ALA A N 1
ATOM 567 C CA . ALA A 1 75 ? 5.355 -29.156 -25.688 1 96.94 75 ALA A CA 1
ATOM 568 C C . ALA A 1 75 ? 5.66 -28.609 -24.297 1 96.94 75 ALA A C 1
ATOM 570 O O . ALA A 1 75 ? 5.863 -29.375 -23.359 1 96.94 75 ALA A O 1
ATOM 571 N N . THR A 1 76 ? 5.707 -27.328 -24.219 1 96.81 76 THR A N 1
ATOM 572 C CA . THR A 1 76 ? 5.973 -26.672 -22.938 1 96.81 76 THR A CA 1
ATOM 573 C C . THR A 1 76 ? 4.867 -27 -21.938 1 96.81 76 THR A C 1
ATOM 575 O O . THR A 1 76 ? 5.148 -27.391 -20.797 1 96.81 76 THR A O 1
ATOM 578 N N . LEU A 1 77 ? 3.633 -26.859 -22.312 1 97.81 77 LEU A N 1
ATOM 579 C CA . LEU A 1 77 ? 2.512 -27.094 -21.406 1 97.81 77 LEU A CA 1
ATOM 580 C C . LEU A 1 77 ? 2.418 -28.578 -21.047 1 97.81 77 LEU A C 1
ATOM 582 O O . LEU A 1 77 ? 2.057 -28.922 -19.922 1 97.81 77 LEU A O 1
ATOM 586 N N . ARG A 1 78 ? 2.762 -29.406 -22.016 1 98.19 78 ARG A N 1
ATOM 587 C CA . ARG A 1 78 ? 2.748 -30.844 -21.75 1 98.19 78 ARG A CA 1
ATOM 588 C C . ARG A 1 78 ? 3.805 -31.219 -20.719 1 98.19 78 ARG A C 1
ATOM 590 O O . ARG A 1 78 ? 3.596 -32.125 -19.906 1 98.19 78 ARG A O 1
ATOM 597 N N . TRP A 1 79 ? 4.949 -30.578 -20.828 1 98.5 79 TRP A N 1
ATOM 598 C CA . TRP A 1 79 ? 5.988 -30.797 -19.828 1 98.5 79 TRP A CA 1
ATOM 599 C C . TRP A 1 79 ? 5.465 -30.5 -18.422 1 98.5 79 TRP A C 1
ATOM 601 O O . TRP A 1 79 ? 5.641 -31.312 -17.5 1 98.5 79 TRP A O 1
ATOM 611 N N . HIS A 1 80 ? 4.746 -29.391 -18.234 1 98.44 80 HIS A N 1
ATOM 612 C CA . HIS A 1 80 ? 4.176 -29.016 -16.938 1 98.44 80 HIS A CA 1
ATOM 613 C C . HIS A 1 80 ? 3.08 -29.984 -16.516 1 98.44 80 HIS A C 1
ATOM 615 O O . HIS A 1 80 ? 2.963 -30.312 -15.328 1 98.44 80 HIS A O 1
ATOM 621 N N . GLN A 1 81 ? 2.273 -30.469 -17.469 1 98.62 81 GLN A N 1
ATOM 622 C CA . GLN A 1 81 ? 1.213 -31.422 -17.172 1 98.62 81 GLN A CA 1
ATOM 623 C C . GLN A 1 81 ? 1.788 -32.719 -16.641 1 98.62 81 GLN A C 1
ATOM 625 O O . GLN A 1 81 ? 1.274 -33.281 -15.672 1 98.62 81 GLN A O 1
ATOM 630 N N . ARG A 1 82 ? 2.832 -33.156 -17.312 1 98.31 82 ARG A N 1
ATOM 631 C CA . ARG A 1 82 ? 3.473 -34.406 -16.891 1 98.31 82 ARG A CA 1
ATOM 632 C C . ARG A 1 82 ? 4.039 -34.281 -15.484 1 98.31 82 ARG A C 1
ATOM 634 O O . ARG A 1 82 ? 3.908 -35.188 -14.672 1 98.31 82 ARG A O 1
ATOM 641 N N . LEU A 1 83 ? 4.648 -33.156 -15.242 1 98.38 83 LEU A N 1
ATOM 642 C CA . LEU A 1 83 ? 5.207 -32.906 -13.914 1 98.38 83 LEU A CA 1
ATOM 643 C C . LEU A 1 83 ? 4.117 -32.938 -12.852 1 98.38 83 LEU A C 1
ATOM 645 O O . LEU A 1 83 ? 4.324 -33.469 -11.758 1 98.38 83 LEU A O 1
ATOM 649 N N . LEU A 1 84 ? 2.965 -32.406 -13.078 1 98.62 84 LEU A N 1
ATOM 650 C CA . LEU A 1 84 ? 1.878 -32.219 -12.117 1 98.62 84 LEU A CA 1
ATOM 651 C C . LEU A 1 84 ? 1.166 -33.562 -11.867 1 98.62 84 LEU A C 1
ATOM 653 O O . LEU A 1 84 ? 0.792 -33.844 -10.734 1 98.62 84 LEU A O 1
ATOM 657 N N . GLY A 1 85 ? 0.999 -34.344 -12.984 1 98.5 85 GLY A N 1
ATOM 658 C CA . GLY A 1 85 ? 0.184 -35.531 -12.883 1 98.5 85 GLY A CA 1
ATOM 659 C C . GLY A 1 85 ? -1.298 -35.25 -12.742 1 98.5 85 GLY A C 1
ATOM 660 O O . GLY A 1 85 ? -1.686 -34.125 -12.453 1 98.5 85 GLY A O 1
ATOM 661 N N . GLU A 1 86 ? -2.098 -36.25 -12.875 1 98.25 86 GLU A N 1
ATOM 662 C CA . GLU A 1 86 ? -3.545 -36.062 -12.969 1 98.25 86 GLU A CA 1
ATOM 663 C C . GLU A 1 86 ? -4.133 -35.594 -11.648 1 98.25 86 GLU A C 1
ATOM 665 O O . GLU A 1 86 ? -5.074 -34.781 -11.633 1 98.25 86 GLU A O 1
ATOM 670 N N . GLU A 1 87 ? -3.654 -36.031 -10.562 1 98.44 87 GLU A N 1
ATOM 671 C CA . GLU A 1 87 ? -4.188 -35.656 -9.258 1 98.44 87 GLU A CA 1
ATOM 672 C C . GLU A 1 87 ? -4.098 -34.156 -9.039 1 98.44 87 GLU A C 1
ATOM 674 O O . GLU A 1 87 ? -5.074 -33.531 -8.633 1 98.44 87 GLU A O 1
ATOM 679 N N . ARG A 1 88 ? -2.918 -33.625 -9.289 1 98.81 88 ARG A N 1
ATOM 680 C CA . ARG A 1 88 ? -2.725 -32.188 -9.109 1 98.81 88 ARG A CA 1
ATOM 681 C C . ARG A 1 88 ? -3.484 -31.391 -10.164 1 98.81 88 ARG A C 1
ATOM 683 O O . ARG A 1 88 ? -3.98 -30.297 -9.891 1 98.81 88 ARG A O 1
ATOM 690 N N . LEU A 1 89 ? -3.59 -31.891 -11.367 1 98.81 89 LEU A N 1
ATOM 691 C CA . LEU A 1 89 ? -4.391 -31.25 -12.398 1 98.81 89 LEU A CA 1
ATOM 692 C C . LEU A 1 89 ? -5.859 -31.188 -11.992 1 98.81 89 LEU A C 1
ATOM 694 O O . LEU A 1 89 ? -6.527 -30.172 -12.211 1 98.81 89 LEU A O 1
ATOM 698 N N . ASP A 1 90 ? -6.352 -32.25 -11.43 1 98.62 90 ASP A N 1
ATOM 699 C CA . ASP A 1 90 ? -7.723 -32.281 -10.938 1 98.62 90 ASP A CA 1
ATOM 700 C C . ASP A 1 90 ? -7.93 -31.266 -9.82 1 98.62 90 ASP A C 1
ATOM 702 O O . ASP A 1 90 ? -8.984 -30.625 -9.742 1 98.62 90 ASP A O 1
ATOM 706 N N . TYR A 1 91 ? -6.977 -31.172 -8.922 1 98.75 91 TYR A N 1
ATOM 707 C CA . TYR A 1 91 ? -7.035 -30.156 -7.879 1 98.75 91 TYR A CA 1
ATOM 708 C C . TYR A 1 91 ? -7.172 -28.766 -8.477 1 98.75 91 TYR A C 1
ATOM 710 O O . TYR A 1 91 ? -8.016 -27.984 -8.047 1 98.75 91 TYR A O 1
ATOM 718 N N . LEU A 1 92 ? -6.34 -28.438 -9.453 1 98.81 92 LEU A N 1
ATOM 719 C CA . LEU A 1 92 ? -6.406 -27.141 -10.109 1 98.81 92 LEU A CA 1
ATOM 720 C C . LEU A 1 92 ? -7.793 -26.891 -10.68 1 98.81 92 LEU A C 1
ATOM 722 O O . LEU A 1 92 ? -8.336 -25.781 -10.555 1 98.81 92 LEU A O 1
ATOM 726 N N . ARG A 1 93 ? -8.406 -27.922 -11.305 1 98.44 93 ARG A N 1
ATOM 727 C CA . ARG A 1 93 ? -9.734 -27.797 -11.906 1 98.44 93 ARG A CA 1
ATOM 728 C C . ARG A 1 93 ? -10.797 -27.516 -10.852 1 98.44 93 ARG A C 1
ATOM 730 O O . ARG A 1 93 ? -11.844 -26.953 -11.156 1 98.44 93 ARG A O 1
ATOM 737 N N . SER A 1 94 ? -10.562 -27.891 -9.656 1 98.38 94 SER A N 1
ATOM 738 C CA . SER A 1 94 ? -11.555 -27.797 -8.594 1 98.38 94 SER A CA 1
ATOM 739 C C . SER A 1 94 ? -11.5 -26.438 -7.895 1 98.38 94 SER A C 1
ATOM 741 O O . SER A 1 94 ? -12.383 -26.094 -7.105 1 98.38 94 SER A O 1
ATOM 743 N N . LEU A 1 95 ? -10.523 -25.641 -8.109 1 98.56 95 LEU A N 1
ATOM 744 C CA . LEU A 1 95 ? -10.312 -24.375 -7.395 1 98.56 95 LEU A CA 1
ATOM 745 C C . LEU A 1 95 ? -11.438 -23.391 -7.695 1 98.56 95 LEU A C 1
ATOM 747 O O . LEU A 1 95 ? -11.859 -23.266 -8.844 1 98.56 95 LEU A O 1
ATOM 751 N N . PRO A 1 96 ? -11.953 -22.688 -6.668 1 98.44 96 PRO A N 1
ATOM 752 C CA . PRO A 1 96 ? -13.008 -21.703 -6.871 1 98.44 96 PRO A CA 1
ATOM 753 C C . PRO A 1 96 ? -12.5 -20.422 -7.555 1 98.44 96 PRO A C 1
ATOM 755 O O . PRO A 1 96 ? -11.297 -20.281 -7.773 1 98.44 96 PRO A O 1
ATOM 758 N N . PHE A 1 97 ? -13.453 -19.531 -7.91 1 98.31 97 PHE A N 1
ATOM 759 C CA . PHE A 1 97 ? -13.148 -18.328 -8.664 1 98.31 97 PHE A CA 1
ATOM 760 C C . PHE A 1 97 ? -12.742 -17.188 -7.73 1 98.31 97 PHE A C 1
ATOM 762 O O . PHE A 1 97 ? -11.867 -16.391 -8.062 1 98.31 97 PHE A O 1
ATOM 769 N N . SER A 1 98 ? -13.383 -17.109 -6.559 1 98.38 98 SER A N 1
ATOM 770 C CA . SER A 1 98 ? -13.133 -15.977 -5.672 1 98.38 98 SER A CA 1
ATOM 771 C C . SER A 1 98 ? -13.266 -16.391 -4.207 1 98.38 98 SER A C 1
ATOM 773 O O . SER A 1 98 ? -13.82 -17.453 -3.898 1 98.38 98 SER A O 1
ATOM 775 N N . ILE A 1 99 ? -12.641 -15.617 -3.332 1 98.38 99 ILE A N 1
ATOM 776 C CA . ILE A 1 99 ? -12.805 -15.664 -1.885 1 98.38 99 ILE A CA 1
ATOM 777 C C . ILE A 1 99 ? -13.5 -14.391 -1.403 1 98.38 99 ILE A C 1
ATOM 779 O O . ILE A 1 99 ? -13.062 -13.281 -1.716 1 98.38 99 ILE A O 1
ATOM 783 N N . GLU A 1 100 ? -14.547 -14.547 -0.664 1 98.06 100 GLU A N 1
ATOM 784 C CA . GLU A 1 100 ? -15.297 -13.383 -0.191 1 98.06 100 GLU A CA 1
ATOM 785 C C . GLU A 1 100 ? -15.641 -13.508 1.29 1 98.06 100 GLU A C 1
ATOM 787 O O . GLU A 1 100 ? -15.992 -14.594 1.758 1 98.06 100 GLU A O 1
ATOM 792 N N . PHE A 1 101 ? -15.438 -12.445 2.062 1 96.81 101 PHE A N 1
ATOM 793 C CA . PHE A 1 101 ? -15.688 -12.453 3.5 1 96.81 101 PHE A CA 1
ATOM 794 C C . PHE A 1 101 ? -15.766 -11.031 4.043 1 96.81 101 PHE A C 1
ATOM 796 O O . PHE A 1 101 ? -15.438 -10.078 3.34 1 96.81 101 PHE A O 1
ATOM 803 N N . TRP A 1 102 ? -16.234 -10.922 5.246 1 96.62 102 TRP A N 1
ATOM 804 C CA . TRP A 1 102 ? -16.312 -9.633 5.926 1 96.62 102 TRP A CA 1
ATOM 805 C C . TRP A 1 102 ? -15.125 -9.438 6.867 1 96.62 102 TRP A C 1
ATOM 807 O O . TRP A 1 102 ? -14.773 -10.352 7.617 1 96.62 102 TRP A O 1
ATOM 817 N N . LEU A 1 103 ? -14.492 -8.297 6.797 1 97.06 103 LEU A N 1
ATOM 818 C CA . LEU A 1 103 ? -13.352 -7.934 7.633 1 97.06 103 LEU A CA 1
ATOM 819 C C . LEU A 1 103 ? -13.484 -6.496 8.125 1 97.06 103 LEU A C 1
ATOM 821 O O . LEU A 1 103 ? -13.453 -5.559 7.328 1 97.06 103 LEU A O 1
ATOM 825 N N . SER A 1 104 ? -13.578 -6.297 9.398 1 96.5 104 SER A N 1
ATOM 826 C CA . SER A 1 104 ? -13.688 -4.98 10.023 1 96.5 104 SER A CA 1
ATOM 827 C C . SER A 1 104 ? -14.789 -4.152 9.367 1 96.5 104 SER A C 1
ATOM 829 O O . SER A 1 104 ? -14.578 -2.977 9.055 1 96.5 104 SER A O 1
ATOM 831 N N . GLY A 1 105 ? -15.883 -4.832 9.031 1 95.38 105 GLY A N 1
ATOM 832 C CA . GLY A 1 105 ? -17.062 -4.148 8.516 1 95.38 105 GLY A CA 1
ATOM 833 C C . GLY A 1 105 ? -16.984 -3.883 7.023 1 95.38 105 GLY A C 1
ATOM 834 O O . GLY A 1 105 ? -17.828 -3.174 6.473 1 95.38 105 GLY A O 1
ATOM 835 N N . ARG A 1 106 ? -16 -4.387 6.344 1 96.38 106 ARG A N 1
ATOM 836 C CA . ARG A 1 106 ? -15.812 -4.227 4.906 1 96.38 106 ARG A CA 1
ATOM 837 C C . ARG A 1 106 ? -15.992 -5.559 4.18 1 96.38 106 ARG A C 1
ATOM 839 O O . ARG A 1 106 ? -15.531 -6.594 4.656 1 96.38 106 ARG A O 1
ATOM 846 N N . TYR A 1 107 ? -16.688 -5.488 3.129 1 97.19 107 TYR A N 1
ATOM 847 C CA . TYR A 1 107 ? -16.812 -6.684 2.299 1 97.19 107 TYR A CA 1
ATOM 848 C C . TYR A 1 107 ? -15.602 -6.848 1.395 1 97.19 107 TYR A C 1
ATOM 850 O O . TYR A 1 107 ? -15.359 -6.023 0.512 1 97.19 107 TYR A O 1
ATOM 858 N N . VAL A 1 108 ? -14.891 -7.938 1.619 1 98.31 108 VAL A N 1
ATOM 859 C CA . VAL A 1 108 ? -13.656 -8.203 0.891 1 98.31 108 VAL A CA 1
ATOM 860 C C . VAL A 1 108 ? -13.914 -9.242 -0.198 1 98.31 108 VAL A C 1
ATOM 862 O O . VAL A 1 108 ? -14.539 -10.281 0.056 1 98.31 108 VAL A O 1
ATOM 865 N N . ARG A 1 109 ? -13.5 -8.938 -1.383 1 98.81 109 ARG A N 1
ATOM 866 C CA . ARG A 1 109 ? -13.516 -9.898 -2.479 1 98.81 109 ARG A CA 1
ATOM 867 C C . ARG A 1 109 ? -12.117 -10.062 -3.078 1 98.81 109 ARG A C 1
ATOM 869 O O . ARG A 1 109 ? -11.508 -9.094 -3.516 1 98.81 109 ARG A O 1
ATOM 876 N N . LEU A 1 110 ? -11.633 -11.281 -3.029 1 98.94 110 LEU A N 1
ATOM 877 C CA . LEU A 1 110 ? -10.328 -11.625 -3.588 1 98.94 110 LEU A CA 1
ATOM 878 C C . LEU A 1 110 ? -10.484 -12.531 -4.805 1 98.94 110 LEU A C 1
ATOM 880 O O . LEU A 1 110 ? -11.289 -13.469 -4.793 1 98.94 110 LEU A O 1
ATOM 884 N N . PHE A 1 111 ? -9.789 -12.242 -5.824 1 98.94 111 PHE A N 1
ATOM 885 C CA . PHE A 1 111 ? -9.805 -12.992 -7.074 1 98.94 111 PHE A CA 1
ATOM 886 C C . PHE A 1 111 ? -8.453 -12.883 -7.785 1 98.94 111 PHE A C 1
ATOM 888 O O . PHE A 1 111 ? -7.543 -12.219 -7.297 1 98.94 111 PHE A O 1
ATOM 895 N N . HIS A 1 112 ? -8.328 -13.578 -8.859 1 98.88 112 HIS A N 1
ATOM 896 C CA . HIS A 1 112 ? -7.008 -13.602 -9.484 1 98.88 112 HIS A CA 1
ATOM 897 C C . HIS A 1 112 ? -6.789 -12.375 -10.359 1 98.88 112 HIS A C 1
ATOM 899 O O . HIS A 1 112 ? -5.852 -11.609 -10.133 1 98.88 112 HIS A O 1
ATOM 905 N N . ALA A 1 113 ? -7.672 -12.156 -11.336 1 98.81 113 ALA A N 1
ATOM 906 C CA . ALA A 1 113 ? -7.43 -11.117 -12.328 1 98.81 113 ALA A CA 1
ATOM 907 C C . ALA A 1 113 ? -8.5 -10.031 -12.266 1 98.81 113 ALA A C 1
ATOM 909 O O . ALA A 1 113 ? -8.195 -8.852 -12.062 1 98.81 113 ALA A O 1
ATOM 910 N N . SER A 1 114 ? -9.734 -10.375 -12.492 1 98.69 114 SER A N 1
ATOM 911 C CA . SER A 1 114 ? -10.898 -9.508 -12.352 1 98.69 114 SER A CA 1
ATOM 912 C C . SER A 1 114 ? -12.086 -10.266 -11.766 1 98.69 114 SER A C 1
ATOM 914 O O . SER A 1 114 ? -12.055 -11.492 -11.656 1 98.69 114 SER A O 1
ATOM 916 N N . PRO A 1 115 ? -13.109 -9.547 -11.367 1 98.38 115 PRO A N 1
ATOM 917 C CA . PRO A 1 115 ? -14.266 -10.25 -10.805 1 98.38 115 PRO A CA 1
ATOM 918 C C . PRO A 1 115 ? -15.039 -11.039 -11.859 1 98.38 115 PRO A C 1
ATOM 920 O O . PRO A 1 115 ? -15.961 -11.781 -11.516 1 98.38 115 PRO A O 1
ATOM 923 N N . ARG A 1 116 ? -14.594 -10.945 -13.102 1 97.81 116 ARG A N 1
ATOM 924 C CA . ARG A 1 116 ? -15.398 -11.516 -14.18 1 97.81 116 ARG A CA 1
ATOM 925 C C . ARG A 1 116 ? -14.664 -12.664 -14.859 1 97.81 116 ARG A C 1
ATOM 927 O O . ARG A 1 116 ? -15.281 -13.531 -15.469 1 97.81 116 ARG A O 1
ATOM 934 N N . SER A 1 117 ? -13.406 -12.594 -14.797 1 98.25 117 SER A N 1
ATOM 935 C CA . SER A 1 117 ? -12.617 -13.547 -15.578 1 98.25 117 SER A CA 1
ATOM 936 C C . SER A 1 117 ? -11.195 -13.664 -15.031 1 98.25 117 SER A C 1
ATOM 938 O O . SER A 1 117 ? -10.594 -12.664 -14.641 1 98.25 117 SER A O 1
ATOM 940 N N . VAL A 1 118 ? -10.664 -14.867 -15.047 1 98.5 118 VAL A N 1
ATOM 941 C CA . VAL A 1 118 ? -9.273 -15.07 -14.656 1 98.5 118 VAL A CA 1
ATOM 942 C C . VAL A 1 118 ? -8.344 -14.594 -15.773 1 98.5 118 VAL A C 1
ATOM 944 O O . VAL A 1 118 ? -7.125 -14.555 -15.594 1 98.5 118 VAL A O 1
ATOM 947 N N . PHE A 1 119 ? -8.922 -14.133 -16.891 1 98.44 119 PHE A N 1
ATOM 948 C CA . PHE A 1 119 ? -8.117 -13.773 -18.047 1 98.44 119 PHE A CA 1
ATOM 949 C C . PHE A 1 119 ? -8.141 -12.273 -18.297 1 98.44 119 PHE A C 1
ATOM 951 O O . PHE A 1 119 ? -7.391 -11.758 -19.125 1 98.44 119 PHE A O 1
ATOM 958 N N . GLU A 1 120 ? -9.031 -11.586 -17.672 1 98.25 120 GLU A N 1
ATOM 959 C CA . GLU A 1 120 ? -9.125 -10.141 -17.844 1 98.25 120 GLU A CA 1
ATOM 960 C C . GLU A 1 120 ? -8.094 -9.414 -17 1 98.25 120 GLU A C 1
ATOM 962 O O . GLU A 1 120 ? -8.227 -9.344 -15.773 1 98.25 120 GLU A O 1
ATOM 967 N N . ARG A 1 121 ? -7.16 -8.867 -17.656 1 97.81 121 ARG A N 1
ATOM 968 C CA . ARG A 1 121 ? -6.051 -8.195 -16.984 1 97.81 121 ARG A CA 1
ATOM 969 C C . ARG A 1 121 ? -6.324 -6.703 -16.844 1 97.81 121 ARG A C 1
ATOM 971 O O . ARG A 1 121 ? -6.602 -6.02 -17.828 1 97.81 121 ARG A O 1
ATOM 978 N N . ILE A 1 122 ? -6.285 -6.219 -15.664 1 97.12 122 ILE A N 1
ATOM 979 C CA . ILE A 1 122 ? -6.434 -4.793 -15.391 1 97.12 122 ILE A CA 1
ATOM 980 C C . ILE A 1 122 ? -5.18 -4.266 -14.703 1 97.12 122 ILE A C 1
ATOM 982 O O . ILE A 1 122 ? -4.809 -4.738 -13.625 1 97.12 122 ILE A O 1
ATOM 986 N N . GLN A 1 123 ? -4.566 -3.285 -15.336 1 95.75 123 GLN A N 1
ATOM 987 C CA . GLN A 1 123 ? -3.311 -2.705 -14.867 1 95.75 123 GLN A CA 1
ATOM 988 C C . GLN A 1 123 ? -3.561 -1.428 -14.07 1 95.75 123 GLN A C 1
ATOM 990 O O . GLN A 1 123 ? -4.609 -0.798 -14.203 1 95.75 123 GLN A O 1
ATOM 995 N N . PRO A 1 124 ? -2.523 -1.007 -13.234 1 93.75 124 PRO A N 1
ATOM 996 C CA . PRO A 1 124 ? -2.633 0.236 -12.469 1 93.75 124 PRO A CA 1
ATOM 997 C C . PRO A 1 124 ? -2.773 1.469 -13.352 1 93.75 124 PRO A C 1
ATOM 999 O O . PRO A 1 124 ? -3.256 2.51 -12.898 1 93.75 124 PRO A O 1
ATOM 1002 N N . TRP A 1 125 ? -2.312 1.396 -14.562 1 92.25 125 TRP A N 1
ATOM 1003 C CA . TRP A 1 125 ? -2.32 2.564 -15.438 1 92.25 125 TRP A CA 1
ATOM 1004 C C . TRP A 1 125 ? -3.508 2.518 -16.391 1 92.25 125 TRP A C 1
ATOM 1006 O O . TRP A 1 125 ? -3.611 3.344 -17.312 1 92.25 125 TRP A O 1
ATOM 1016 N N . ASP A 1 126 ? -4.375 1.497 -16.266 1 94.56 126 ASP A N 1
ATOM 1017 C CA . ASP A 1 126 ? -5.578 1.438 -17.094 1 94.56 126 ASP A CA 1
ATOM 1018 C C . ASP A 1 126 ? -6.586 2.506 -16.672 1 94.56 126 ASP A C 1
ATOM 1020 O O . ASP A 1 126 ? -6.367 3.227 -15.695 1 94.56 126 ASP A O 1
ATOM 1024 N N . ASP A 1 127 ? -7.676 2.574 -17.453 1 94.31 127 ASP A N 1
ATOM 1025 C CA . ASP A 1 127 ? -8.711 3.582 -17.281 1 94.31 127 ASP A CA 1
ATOM 1026 C C . ASP A 1 127 ? -9.336 3.486 -15.883 1 94.31 127 ASP A C 1
ATOM 1028 O O . ASP A 1 127 ? -9.539 2.389 -15.367 1 94.31 127 ASP A O 1
ATOM 1032 N N . TYR A 1 128 ? -9.664 4.684 -15.367 1 94.5 128 TYR A N 1
ATOM 1033 C CA . TYR A 1 128 ? -10.258 4.777 -14.031 1 94.5 128 TYR A CA 1
ATOM 1034 C C . TYR A 1 128 ? -11.477 3.879 -13.914 1 94.5 128 TYR A C 1
ATOM 1036 O O . TYR A 1 128 ? -11.625 3.152 -12.93 1 94.5 128 TYR A O 1
ATOM 1044 N N . ALA A 1 129 ? -12.305 3.879 -14.938 1 96.75 129 ALA A N 1
ATOM 1045 C CA . ALA A 1 129 ? -13.547 3.105 -14.898 1 96.75 129 ALA A CA 1
ATOM 1046 C C . ALA A 1 129 ? -13.258 1.607 -14.883 1 96.75 129 ALA A C 1
ATOM 1048 O O . ALA A 1 129 ? -13.984 0.836 -14.25 1 96.75 129 ALA A O 1
ATOM 1049 N N . GLU A 1 130 ? -12.273 1.202 -15.555 1 97.5 130 GLU A N 1
ATOM 1050 C CA . GLU A 1 130 ? -11.883 -0.205 -15.562 1 97.5 130 GLU A CA 1
ATOM 1051 C C . GLU A 1 130 ? -11.414 -0.656 -14.18 1 97.5 130 GLU A C 1
ATOM 1053 O O . GLU A 1 130 ? -11.828 -1.709 -13.688 1 97.5 130 GLU A O 1
ATOM 1058 N N . LYS A 1 131 ? -10.617 0.154 -13.586 1 97.81 131 LYS A N 1
ATOM 1059 C CA . LYS A 1 131 ? -10.148 -0.171 -12.242 1 97.81 131 LYS A CA 1
ATOM 1060 C C . LYS A 1 131 ? -11.305 -0.183 -11.242 1 97.81 131 LYS A C 1
ATOM 1062 O O . LYS A 1 131 ? -11.398 -1.076 -10.398 1 97.81 131 LYS A O 1
ATOM 1067 N N . LEU A 1 132 ? -12.203 0.756 -11.398 1 97.94 132 LEU A N 1
ATOM 1068 C CA . LEU A 1 132 ? -13.359 0.845 -10.508 1 97.94 132 LEU A CA 1
ATOM 1069 C C . LEU A 1 132 ? -14.242 -0.39 -10.641 1 97.94 132 LEU A C 1
ATOM 1071 O O . LEU A 1 132 ? -14.836 -0.843 -9.664 1 97.94 132 LEU A O 1
ATOM 1075 N N . SER A 1 133 ? -14.281 -0.937 -11.812 1 98.44 133 SER A N 1
ATOM 1076 C CA . SER A 1 133 ? -15.148 -2.08 -12.078 1 98.44 133 SER A CA 1
ATOM 1077 C C . SER A 1 133 ? -14.711 -3.305 -11.281 1 98.44 133 SER A C 1
ATOM 1079 O O . SER A 1 133 ? -15.469 -4.262 -11.133 1 98.44 133 SER A O 1
ATOM 1081 N N . LEU A 1 134 ? -13.539 -3.279 -10.734 1 98.75 134 LEU A N 1
ATOM 1082 C CA . LEU A 1 134 ? -13.016 -4.418 -9.992 1 98.75 134 LEU A CA 1
ATOM 1083 C C . LEU A 1 134 ? -13.758 -4.586 -8.664 1 98.75 134 LEU A C 1
ATOM 1085 O O . LEU A 1 134 ? -13.695 -5.648 -8.047 1 98.75 134 LEU A O 1
ATOM 1089 N N . PHE A 1 135 ? -14.445 -3.564 -8.273 1 98.81 135 PHE A N 1
ATOM 1090 C CA . PHE A 1 135 ? -15.203 -3.635 -7.027 1 98.81 135 PHE A CA 1
ATOM 1091 C C . PHE A 1 135 ? -16.562 -4.281 -7.258 1 98.81 135 PHE A C 1
ATOM 1093 O O . PHE A 1 135 ? -17.234 -4.688 -6.305 1 98.81 135 PHE A O 1
ATOM 1100 N N . GLU A 1 136 ? -17 -4.312 -8.477 1 98.62 136 GLU A N 1
ATOM 1101 C CA . GLU A 1 136 ? -18.359 -4.738 -8.789 1 98.62 136 GLU A CA 1
ATOM 1102 C C . GLU A 1 136 ? -18.469 -6.262 -8.828 1 98.62 136 GLU A C 1
ATOM 1104 O O . GLU A 1 136 ? -17.547 -6.941 -9.297 1 98.62 136 GLU A O 1
ATOM 1109 N N . PRO A 1 137 ? -19.594 -6.789 -8.438 1 97.81 137 PRO A N 1
ATOM 1110 C CA . PRO A 1 137 ? -19.812 -8.234 -8.539 1 97.81 137 PRO A CA 1
ATOM 1111 C C . PRO A 1 137 ? -20.094 -8.695 -9.969 1 97.81 137 PRO A C 1
ATOM 1113 O O . PRO A 1 137 ? -20.297 -7.867 -10.859 1 97.81 137 PRO A O 1
ATOM 1116 N N . SER A 1 138 ? -19.938 -9.922 -10.141 1 97.69 138 SER A N 1
ATOM 1117 C CA . SER A 1 138 ? -20.328 -10.586 -11.375 1 97.69 138 SER A CA 1
ATOM 1118 C C . SER A 1 138 ? -21.125 -11.852 -11.086 1 97.69 138 SER A C 1
ATOM 1120 O O . SER A 1 138 ? -21.469 -12.133 -9.938 1 97.69 138 SER A O 1
ATOM 1122 N N . ASP A 1 139 ? -21.422 -12.648 -12.164 1 96.12 139 ASP A N 1
ATOM 1123 C CA . ASP A 1 139 ? -22.234 -13.859 -12.047 1 96.12 139 ASP A CA 1
ATOM 1124 C C . ASP A 1 139 ? -21.469 -14.961 -11.312 1 96.12 139 ASP A C 1
ATOM 1126 O O . ASP A 1 139 ? -22.078 -15.914 -10.828 1 96.12 139 ASP A O 1
ATOM 1130 N N . VAL A 1 140 ? -20.188 -14.781 -11.141 1 94.12 140 VAL A N 1
ATOM 1131 C CA . VAL A 1 140 ? -19.406 -15.844 -10.523 1 94.12 140 VAL A CA 1
ATOM 1132 C C . VAL A 1 140 ? -19.047 -15.461 -9.094 1 94.12 140 VAL A C 1
ATOM 1134 O O . VAL A 1 140 ? -18.375 -16.219 -8.383 1 94.12 140 VAL A O 1
ATOM 1137 N N . SER A 1 141 ? -19.516 -14.289 -8.641 1 94.19 141 SER A N 1
ATOM 1138 C CA . SER A 1 141 ? -19.281 -13.852 -7.27 1 94.19 141 SER A CA 1
ATOM 1139 C C . SER A 1 141 ? -20.188 -14.602 -6.293 1 94.19 141 SER A C 1
ATOM 1141 O O . SER A 1 141 ? -21.281 -15.031 -6.66 1 94.19 141 SER A O 1
ATOM 1143 N N . VAL A 1 142 ? -19.672 -14.703 -5.105 1 93.06 142 VAL A N 1
ATOM 1144 C CA . VAL A 1 142 ? -20.469 -15.367 -4.07 1 93.06 142 VAL A CA 1
ATOM 1145 C C . VAL A 1 142 ? -21.688 -14.516 -3.736 1 93.06 142 VAL A C 1
ATOM 1147 O O . VAL A 1 142 ? -22.812 -15.031 -3.646 1 93.06 142 VAL A O 1
ATOM 1150 N N . GLU A 1 143 ? -21.469 -13.242 -3.502 1 93.81 143 GLU A N 1
ATOM 1151 C CA . GLU A 1 143 ? -22.547 -12.289 -3.238 1 93.81 143 GLU A CA 1
ATOM 1152 C C . GLU A 1 143 ? -22.609 -11.219 -4.324 1 93.81 143 GLU A C 1
ATOM 1154 O O . GLU A 1 143 ? -21.578 -10.75 -4.805 1 93.81 143 GLU A O 1
ATOM 1159 N N . PRO A 1 144 ? -23.797 -10.836 -4.66 1 95.62 144 PRO A N 1
ATOM 1160 C CA . PRO A 1 144 ? -23.969 -9.812 -5.695 1 95.62 144 PRO A CA 1
ATOM 1161 C C . PRO A 1 144 ? -23.891 -8.391 -5.133 1 95.62 144 PRO A C 1
ATOM 1163 O O . PRO A 1 144 ? -24.766 -7.57 -5.414 1 95.62 144 PRO A O 1
ATOM 1166 N N . ILE A 1 145 ? -22.906 -8.117 -4.328 1 96 145 ILE A N 1
ATOM 1167 C CA . ILE A 1 145 ? -22.766 -6.781 -3.75 1 96 145 ILE A CA 1
ATOM 1168 C C . ILE A 1 145 ? -21.406 -6.207 -4.105 1 96 145 ILE A C 1
ATOM 1170 O O . ILE A 1 145 ? -20.453 -6.953 -4.352 1 96 145 ILE A O 1
ATOM 1174 N N . ARG A 1 146 ? -21.391 -4.934 -4.141 1 97.75 146 ARG A N 1
ATOM 1175 C CA . ARG A 1 146 ? -20.141 -4.227 -4.391 1 97.75 146 ARG A CA 1
ATOM 1176 C C . ARG A 1 146 ? -19.156 -4.441 -3.246 1 97.75 146 ARG A C 1
ATOM 1178 O O . ARG A 1 146 ? -19.531 -4.391 -2.076 1 97.75 146 ARG A O 1
ATOM 1185 N N . ALA A 1 147 ? -17.922 -4.734 -3.562 1 98.38 147 ALA A N 1
ATOM 1186 C CA . ALA A 1 147 ? -16.891 -4.926 -2.535 1 98.38 147 ALA A CA 1
ATOM 1187 C C . ALA A 1 147 ? -16.391 -3.584 -2.002 1 98.38 147 ALA A C 1
ATOM 1189 O O . ALA A 1 147 ? -16.328 -2.602 -2.742 1 98.38 147 ALA A O 1
ATOM 1190 N N . ASP A 1 148 ? -16.062 -3.533 -0.734 1 97.25 148 ASP A N 1
ATOM 1191 C CA . ASP A 1 148 ? -15.344 -2.412 -0.134 1 97.25 148 ASP A CA 1
ATOM 1192 C C . ASP A 1 148 ? -13.844 -2.539 -0.356 1 97.25 148 ASP A C 1
ATOM 1194 O O . ASP A 1 148 ? -13.133 -1.532 -0.429 1 97.25 148 ASP A O 1
ATOM 1198 N N . VAL A 1 149 ? -13.391 -3.775 -0.383 1 98.56 149 VAL A N 1
ATOM 1199 C CA . VAL A 1 149 ? -12 -4.109 -0.635 1 98.56 149 VAL A CA 1
ATOM 1200 C C . VAL A 1 149 ? -11.906 -5.137 -1.764 1 98.56 149 VAL A C 1
ATOM 1202 O O . VAL A 1 149 ? -12.508 -6.211 -1.684 1 98.56 149 VAL A O 1
ATOM 1205 N N . ALA A 1 150 ? -11.25 -4.801 -2.771 1 98.88 150 ALA A N 1
ATOM 1206 C CA . ALA A 1 150 ? -10.977 -5.723 -3.869 1 98.88 150 ALA A CA 1
ATOM 1207 C C . ALA A 1 150 ? -9.477 -6.012 -3.979 1 98.88 150 ALA A C 1
ATOM 1209 O O . ALA A 1 150 ? -8.672 -5.094 -4.156 1 98.88 150 ALA A O 1
ATOM 1210 N N . GLY A 1 151 ? -9.078 -7.254 -3.848 1 98.88 151 GLY A N 1
ATOM 1211 C CA . GLY A 1 151 ? -7.695 -7.688 -3.973 1 98.88 151 GLY A CA 1
ATOM 1212 C C . GLY A 1 151 ? -7.484 -8.695 -5.086 1 98.88 151 GLY A C 1
ATOM 1213 O O . GLY A 1 151 ? -8.32 -9.578 -5.301 1 98.88 151 GLY A O 1
ATOM 1214 N N . TYR A 1 152 ? -6.375 -8.531 -5.809 1 98.88 152 TYR A N 1
ATOM 1215 C CA . TYR A 1 152 ? -6.16 -9.438 -6.934 1 98.88 152 TYR A CA 1
ATOM 1216 C C . TYR A 1 152 ? -4.672 -9.648 -7.184 1 98.88 152 TYR A C 1
ATOM 1218 O O . TYR A 1 152 ? -3.832 -9.133 -6.441 1 98.88 152 TYR A O 1
ATOM 1226 N N . GLY A 1 153 ? -4.27 -10.539 -8.07 1 98.75 153 GLY A N 1
ATOM 1227 C CA . GLY A 1 153 ? -2.926 -10.836 -8.539 1 98.75 153 GLY A CA 1
ATOM 1228 C C . GLY A 1 153 ? -2.754 -10.648 -10.031 1 98.75 153 GLY A C 1
ATOM 1229 O O . GLY A 1 153 ? -3.021 -9.562 -10.555 1 98.75 153 GLY A O 1
ATOM 1230 N N . ASP A 1 154 ? -2.291 -11.492 -10.711 1 98.69 154 ASP A N 1
ATOM 1231 C CA . ASP A 1 154 ? -2.256 -11.625 -12.164 1 98.69 154 ASP A CA 1
ATOM 1232 C C . ASP A 1 154 ? -1.197 -10.711 -12.773 1 98.69 154 ASP A C 1
ATOM 1234 O O . ASP A 1 154 ? -0.449 -11.125 -13.664 1 98.69 154 ASP A O 1
ATOM 1238 N N . ILE A 1 155 ? -1.043 -9.469 -12.328 1 97.88 155 ILE A N 1
ATOM 1239 C CA . ILE A 1 155 ? -0.206 -8.508 -13.031 1 97.88 155 ILE A CA 1
ATOM 1240 C C . ILE A 1 155 ? 1.203 -8.516 -12.445 1 97.88 155 ILE A C 1
ATOM 1242 O O . ILE A 1 155 ? 2.115 -7.887 -12.984 1 97.88 155 ILE A O 1
ATOM 1246 N N . HIS A 1 156 ? 1.481 -9.18 -11.367 1 98.31 156 HIS A N 1
ATOM 1247 C CA . HIS A 1 156 ? 2.779 -9.469 -10.766 1 98.31 156 HIS A CA 1
ATOM 1248 C C . HIS A 1 156 ? 3.426 -8.203 -10.211 1 98.31 156 HIS A C 1
ATOM 1250 O O . HIS A 1 156 ? 4.648 -8.141 -10.062 1 98.31 156 HIS A O 1
ATOM 1256 N N . ASN A 1 157 ? 2.67 -7.164 -10.008 1 96.88 157 ASN A N 1
ATOM 1257 C CA . ASN A 1 157 ? 3.125 -5.918 -9.398 1 96.88 157 ASN A CA 1
ATOM 1258 C C . ASN A 1 157 ? 2.268 -5.531 -8.195 1 96.88 157 ASN A C 1
ATOM 1260 O O . ASN A 1 157 ? 1.049 -5.398 -8.32 1 96.88 157 ASN A O 1
ATOM 1264 N N . ALA A 1 158 ? 2.955 -5.328 -7.117 1 98.25 158 ALA A N 1
ATOM 1265 C CA . ALA A 1 158 ? 2.195 -4.859 -5.961 1 98.25 158 ALA A CA 1
ATOM 1266 C C . ALA A 1 158 ? 1.641 -3.457 -6.199 1 98.25 158 ALA A C 1
ATOM 1268 O O . ALA A 1 158 ? 2.307 -2.615 -6.809 1 98.25 158 ALA A O 1
ATOM 1269 N N . TYR A 1 159 ? 0.498 -3.209 -5.754 1 98.38 159 TYR A N 1
ATOM 1270 C CA . TYR A 1 159 ? -0.226 -1.979 -6.055 1 98.38 159 TYR A CA 1
ATOM 1271 C C . TYR A 1 159 ? -1.315 -1.722 -5.023 1 98.38 159 TYR A C 1
ATOM 1273 O O . TYR A 1 159 ? -1.907 -2.662 -4.488 1 98.38 159 TYR A O 1
ATOM 1281 N N . MET A 1 160 ? -1.573 -0.451 -4.641 1 98.62 160 MET A N 1
ATOM 1282 C CA . MET A 1 160 ? -2.689 -0.091 -3.77 1 98.62 160 MET A CA 1
ATOM 1283 C C . MET A 1 160 ? -3.213 1.303 -4.105 1 98.62 160 MET A C 1
ATOM 1285 O O . MET A 1 160 ? -2.43 2.24 -4.266 1 98.62 160 MET A O 1
ATOM 1289 N N . GLN A 1 161 ? -4.488 1.421 -4.184 1 97.75 161 GLN A N 1
ATOM 1290 C CA . GLN A 1 161 ? -5.145 2.697 -4.449 1 97.75 161 GLN A CA 1
ATOM 1291 C C . GLN A 1 161 ? -6.543 2.73 -3.844 1 97.75 161 GLN A C 1
ATOM 1293 O O . GLN A 1 161 ? -7.262 1.729 -3.869 1 97.75 161 GLN A O 1
ATOM 1298 N N . HIS A 1 162 ? -6.891 3.814 -3.27 1 96.31 162 HIS A N 1
ATOM 1299 C CA . HIS A 1 162 ? -8.273 4.023 -2.854 1 96.31 162 HIS A CA 1
ATOM 1300 C C . HIS A 1 162 ? -9.086 4.703 -3.953 1 96.31 162 HIS A C 1
ATOM 1302 O O . HIS A 1 162 ? -8.609 5.656 -4.578 1 96.31 162 HIS A O 1
ATOM 1308 N N . MET A 1 163 ? -10.211 4.18 -4.18 1 94.69 163 MET A N 1
ATOM 1309 C CA . MET A 1 163 ? -11.109 4.719 -5.199 1 94.69 163 MET A CA 1
ATOM 1310 C C . MET A 1 163 ? -12.547 4.746 -4.699 1 94.69 163 MET A C 1
ATOM 1312 O O . MET A 1 163 ? -13.125 3.703 -4.395 1 94.69 163 MET A O 1
ATOM 1316 N N . GLU A 1 164 ? -13.133 5.91 -4.617 1 92.81 164 GLU A N 1
ATOM 1317 C CA . GLU A 1 164 ? -14.523 6.094 -4.207 1 92.81 164 GLU A CA 1
ATOM 1318 C C . GLU A 1 164 ? -14.82 5.336 -2.92 1 92.81 164 GLU A C 1
ATOM 1320 O O . GLU A 1 164 ? -15.805 4.586 -2.85 1 92.81 164 GLU A O 1
ATOM 1325 N N . GLY A 1 165 ? -13.992 5.441 -2.051 1 93.19 165 GLY A N 1
ATOM 1326 C CA . GLY A 1 165 ? -14.195 4.875 -0.726 1 93.19 165 GLY A CA 1
ATOM 1327 C C . GLY A 1 165 ? -13.766 3.422 -0.627 1 93.19 165 GLY A C 1
ATOM 1328 O O . GLY A 1 165 ? -13.789 2.834 0.457 1 93.19 165 GLY A O 1
ATOM 1329 N N . GLY A 1 166 ? -13.422 2.82 -1.763 1 96.31 166 GLY A N 1
ATOM 1330 C CA . GLY A 1 166 ? -12.984 1.433 -1.776 1 96.31 166 GLY A CA 1
ATOM 1331 C C . GLY A 1 166 ? -11.477 1.281 -1.809 1 96.31 166 GLY A C 1
ATOM 1332 O O . GLY A 1 166 ? -10.766 2.193 -2.234 1 96.31 166 GLY A O 1
ATOM 1333 N N . LEU A 1 167 ? -10.992 0.134 -1.318 1 98.19 167 LEU A N 1
ATOM 1334 C CA . LEU A 1 167 ? -9.57 -0.2 -1.342 1 98.19 167 LEU A CA 1
ATOM 1335 C C . LEU A 1 167 ? -9.281 -1.246 -2.412 1 98.19 167 LEU A C 1
ATOM 1337 O O . LEU A 1 167 ? -9.797 -2.363 -2.355 1 98.19 167 LEU A O 1
ATOM 1341 N N . LEU A 1 168 ? -8.562 -0.874 -3.4 1 98.69 168 LEU A N 1
ATOM 1342 C CA . LEU A 1 168 ? -8.07 -1.773 -4.438 1 98.69 168 LEU A CA 1
ATOM 1343 C C . LEU A 1 168 ? -6.598 -2.104 -4.215 1 98.69 168 LEU A C 1
ATOM 1345 O O . LEU A 1 168 ? -5.777 -1.201 -4.031 1 98.69 168 LEU A O 1
ATOM 1349 N N . PHE A 1 169 ? -6.254 -3.449 -4.188 1 98.88 169 PHE A N 1
ATOM 1350 C CA . PHE A 1 169 ? -4.828 -3.744 -4.07 1 98.88 169 PHE A CA 1
ATOM 1351 C C . PHE A 1 169 ? -4.465 -4.984 -4.879 1 98.88 169 PHE A C 1
ATOM 1353 O O . PHE A 1 169 ? -5.332 -5.809 -5.184 1 98.88 169 PHE A O 1
ATOM 1360 N N . ASN A 1 170 ? -3.262 -5.059 -5.344 1 98.88 170 ASN A N 1
ATOM 1361 C CA . ASN A 1 170 ? -2.635 -6.238 -5.93 1 98.88 170 ASN A CA 1
ATOM 1362 C C . ASN A 1 170 ? -1.529 -6.789 -5.035 1 98.88 170 ASN A C 1
ATOM 1364 O O . ASN A 1 170 ? -0.675 -6.035 -4.562 1 98.88 170 ASN A O 1
ATOM 1368 N N . ALA A 1 171 ? -1.517 -8.039 -4.859 1 98.75 171 ALA A N 1
ATOM 1369 C CA . ALA A 1 171 ? -0.611 -8.672 -3.902 1 98.75 171 ALA A CA 1
ATOM 1370 C C . ALA A 1 171 ? 0.801 -8.781 -4.473 1 98.75 171 ALA A C 1
ATOM 1372 O O . ALA A 1 171 ? 1.754 -9.047 -3.736 1 98.75 171 ALA A O 1
ATOM 1373 N N . GLY A 1 172 ? 0.949 -8.5 -5.742 1 98.5 172 GLY A N 1
ATOM 1374 C CA . GLY A 1 172 ? 2.207 -8.805 -6.402 1 98.5 172 GLY A CA 1
ATOM 1375 C C . GLY A 1 172 ? 2.367 -10.281 -6.734 1 98.5 172 GLY A C 1
ATOM 1376 O O . GLY A 1 172 ? 1.393 -10.953 -7.078 1 98.5 172 GLY A O 1
ATOM 1377 N N . SER A 1 173 ? 3.594 -10.719 -6.762 1 98.88 173 SER A N 1
ATOM 1378 C CA . SER A 1 173 ? 3.887 -12.109 -7.113 1 98.88 173 SER A CA 1
ATOM 1379 C C . SER A 1 173 ? 4.941 -12.695 -6.188 1 98.88 173 SER A C 1
ATOM 1381 O O . SER A 1 173 ? 5.953 -12.055 -5.895 1 98.88 173 SER A O 1
ATOM 1383 N N . VAL A 1 174 ? 4.641 -13.859 -5.75 1 98.88 174 VAL A N 1
ATOM 1384 C CA . VAL A 1 174 ? 5.621 -14.609 -4.969 1 98.88 174 VAL A CA 1
ATOM 1385 C C . VAL A 1 174 ? 6.723 -15.133 -5.887 1 98.88 174 VAL A C 1
ATOM 1387 O O . VAL A 1 174 ? 7.91 -14.922 -5.625 1 98.88 174 VAL A O 1
ATOM 1390 N N . GLY A 1 175 ? 6.34 -15.695 -7 1 98.75 175 GLY A N 1
ATOM 1391 C CA . GLY A 1 175 ? 7.301 -16.5 -7.734 1 98.75 175 GLY A CA 1
ATOM 1392 C C . GLY A 1 175 ? 7.938 -15.773 -8.898 1 98.75 175 GLY A C 1
ATOM 1393 O O . GLY A 1 175 ? 9 -16.172 -9.375 1 98.75 175 GLY A O 1
ATOM 1394 N N . ASN A 1 176 ? 7.242 -14.805 -9.352 1 98 176 ASN A N 1
ATOM 1395 C CA . ASN A 1 176 ? 7.684 -14.117 -10.555 1 98 176 ASN A CA 1
ATOM 1396 C C . ASN A 1 176 ? 7.363 -12.625 -10.5 1 98 176 ASN A C 1
ATOM 1398 O O . ASN A 1 176 ? 6.652 -12.102 -11.359 1 98 176 ASN A O 1
ATOM 1402 N N . PRO A 1 177 ? 7.977 -11.922 -9.578 1 97.75 177 PRO A N 1
ATOM 1403 C CA . PRO A 1 177 ? 7.695 -10.492 -9.469 1 97.75 177 PRO A CA 1
ATOM 1404 C C . PRO A 1 177 ? 8.18 -9.703 -10.688 1 97.75 177 PRO A C 1
ATOM 1406 O O . PRO A 1 177 ? 9.25 -10 -11.234 1 97.75 177 PRO A O 1
ATOM 1409 N N . LEU A 1 178 ? 7.422 -8.742 -11.109 1 96.81 178 LEU A N 1
ATOM 1410 C CA . LEU A 1 178 ? 7.773 -7.918 -12.258 1 96.81 178 LEU A CA 1
ATOM 1411 C C . LEU A 1 178 ? 7.906 -6.453 -11.859 1 96.81 178 LEU A C 1
ATOM 1413 O O . LEU A 1 178 ? 7.672 -5.555 -12.672 1 96.81 178 LEU A O 1
ATOM 1417 N N . ASP A 1 179 ? 8.195 -6.148 -10.609 1 95.06 179 ASP A N 1
ATOM 1418 C CA . ASP A 1 179 ? 8.43 -4.805 -10.086 1 95.06 179 ASP A CA 1
ATOM 1419 C C . ASP A 1 179 ? 9.766 -4.723 -9.359 1 95.06 179 ASP A C 1
ATOM 1421 O O . ASP A 1 179 ? 10.594 -3.855 -9.664 1 95.06 179 ASP A O 1
ATOM 1425 N N . VAL A 1 180 ? 10.016 -5.586 -8.414 1 94.38 180 VAL A N 1
ATOM 1426 C CA . VAL A 1 180 ? 11.281 -5.738 -7.707 1 94.38 180 VAL A CA 1
ATOM 1427 C C . VAL A 1 180 ? 11.641 -7.215 -7.598 1 94.38 180 VAL A C 1
ATOM 1429 O O . VAL A 1 180 ? 10.758 -8.062 -7.426 1 94.38 180 VAL A O 1
ATOM 1432 N N . THR A 1 181 ? 12.938 -7.555 -7.676 1 95.56 181 THR A N 1
ATOM 1433 C CA . THR A 1 181 ? 13.352 -8.953 -7.719 1 95.56 181 THR A CA 1
ATOM 1434 C C . THR A 1 181 ? 13.336 -9.562 -6.324 1 95.56 181 THR A C 1
ATOM 1436 O O . THR A 1 181 ? 14.305 -10.203 -5.906 1 95.56 181 THR A O 1
ATOM 1439 N N . GLN A 1 182 ? 12.375 -9.336 -5.602 1 97.44 182 GLN A N 1
ATOM 1440 C CA . GLN A 1 182 ? 12.047 -9.969 -4.328 1 97.44 182 GLN A CA 1
ATOM 1441 C C . GLN A 1 182 ? 10.609 -10.492 -4.332 1 97.44 182 GLN A C 1
ATOM 1443 O O . GLN A 1 182 ? 9.727 -9.898 -4.957 1 97.44 182 GLN A O 1
ATOM 1448 N N . ALA A 1 183 ? 10.422 -11.617 -3.637 1 98.69 183 ALA A N 1
ATOM 1449 C CA . ALA A 1 183 ? 9.062 -12.148 -3.545 1 98.69 183 ALA A CA 1
ATOM 1450 C C . ALA A 1 183 ? 8.141 -11.172 -2.824 1 98.69 183 ALA A C 1
ATOM 1452 O O . ALA A 1 183 ? 8.531 -10.547 -1.837 1 98.69 183 ALA A O 1
ATOM 1453 N N . SER A 1 184 ? 6.957 -11.086 -3.334 1 98.5 184 SER A N 1
ATOM 1454 C CA . SER A 1 184 ? 5.973 -10.148 -2.797 1 98.5 184 SER A CA 1
ATOM 1455 C C . SER A 1 184 ? 4.742 -10.883 -2.273 1 98.5 184 SER A C 1
ATOM 1457 O O . SER A 1 184 ? 4.277 -11.844 -2.887 1 98.5 184 SER A O 1
ATOM 1459 N N . TYR A 1 185 ? 4.211 -10.469 -1.152 1 98.88 185 TYR A N 1
ATOM 1460 C CA . TYR A 1 185 ? 2.863 -10.836 -0.728 1 98.88 185 TYR A CA 1
ATOM 1461 C C . TYR A 1 185 ? 2.26 -9.75 0.155 1 98.88 185 TYR A C 1
ATOM 1463 O O . TYR A 1 185 ? 2.939 -8.789 0.524 1 98.88 185 TYR A O 1
ATOM 1471 N N . ALA A 1 186 ? 0.99 -9.844 0.411 1 98.94 186 ALA A N 1
ATOM 1472 C CA . ALA A 1 186 ? 0.285 -8.852 1.216 1 98.94 186 ALA A CA 1
ATOM 1473 C C . ALA A 1 186 ? -0.284 -9.477 2.486 1 98.94 186 ALA A C 1
ATOM 1475 O O . ALA A 1 186 ? -0.425 -10.695 2.574 1 98.94 186 ALA A O 1
ATOM 1476 N N . ILE A 1 187 ? -0.535 -8.711 3.469 1 98.94 187 ILE A N 1
ATOM 1477 C CA . ILE A 1 187 ? -1.181 -9.125 4.711 1 98.94 187 ILE A CA 1
ATOM 1478 C C . ILE A 1 187 ? -2.35 -8.195 5.02 1 98.94 187 ILE A C 1
ATOM 1480 O O . ILE A 1 187 ? -2.176 -6.98 5.117 1 98.94 187 ILE A O 1
ATOM 1484 N N . LEU A 1 188 ? -3.508 -8.742 5.121 1 98.69 188 LEU A N 1
ATOM 1485 C CA . LEU A 1 188 ? -4.676 -8.023 5.621 1 98.69 188 LEU A CA 1
ATOM 1486 C C . LEU A 1 188 ? -4.887 -8.305 7.105 1 98.69 188 LEU A C 1
ATOM 1488 O O . LEU A 1 188 ? -4.848 -9.453 7.539 1 98.69 188 LEU A O 1
ATOM 1492 N N . GLU A 1 189 ? -5.062 -7.297 7.832 1 98.25 189 GLU A N 1
ATOM 1493 C CA . GLU A 1 189 ? -5.289 -7.445 9.266 1 98.25 189 GLU A CA 1
ATOM 1494 C C . GLU A 1 189 ? -6.543 -6.695 9.711 1 98.25 189 GLU A C 1
ATOM 1496 O O . GLU A 1 189 ? -6.676 -5.496 9.453 1 98.25 189 GLU A O 1
ATOM 1501 N N . GLY A 1 190 ? -7.465 -7.309 10.312 1 96.75 190 GLY A N 1
ATOM 1502 C CA . GLY A 1 190 ? -8.727 -6.777 10.805 1 96.75 190 GLY A CA 1
ATOM 1503 C C . GLY A 1 190 ? -9.531 -7.789 11.602 1 96.75 190 GLY A C 1
ATOM 1504 O O . GLY A 1 190 ? -8.992 -8.812 12.039 1 96.75 190 GLY A O 1
ATOM 1505 N N . GLU A 1 191 ? -10.727 -7.438 11.867 1 95.69 191 GLU A N 1
ATOM 1506 C CA . GLU A 1 191 ? -11.617 -8.328 12.609 1 95.69 191 GLU A CA 1
ATOM 1507 C C . GLU A 1 191 ? -12.547 -9.086 11.664 1 95.69 191 GLU A C 1
ATOM 1509 O O . GLU A 1 191 ? -13.367 -8.477 10.977 1 95.69 191 GLU A O 1
ATOM 1514 N N . LEU A 1 192 ? -12.406 -10.398 11.758 1 94.12 192 LEU A N 1
ATOM 1515 C CA . LEU A 1 192 ? -13.305 -11.227 10.961 1 94.12 192 LEU A CA 1
ATOM 1516 C C . LEU A 1 192 ? -14.719 -11.18 11.516 1 94.12 192 LEU A C 1
ATOM 1518 O O . LEU A 1 192 ? -14.914 -11.195 12.734 1 94.12 192 LEU A O 1
ATOM 1522 N N . GLY A 1 193 ? -15.672 -11.227 10.641 1 88.06 193 GLY A N 1
ATOM 1523 C CA . GLY A 1 193 ? -17.047 -11.297 11.086 1 88.06 193 GLY A CA 1
ATOM 1524 C C . GLY A 1 193 ? -17.953 -10.266 10.43 1 88.06 193 GLY A C 1
ATOM 1525 O O . GLY A 1 193 ? -17.453 -9.359 9.75 1 88.06 193 GLY A O 1
ATOM 1526 N N . GLU A 1 194 ? -19.234 -10.43 10.602 1 77.88 194 GLU A N 1
ATOM 1527 C CA . GLU A 1 194 ? -20.219 -9.633 9.875 1 77.88 194 GLU A CA 1
ATOM 1528 C C . GLU A 1 194 ? -20.531 -8.336 10.609 1 77.88 194 GLU A C 1
ATOM 1530 O O . GLU A 1 194 ? -21.375 -7.555 10.172 1 77.88 194 GLU A O 1
ATOM 1535 N N . LYS A 1 195 ? -19.672 -8 11.508 1 70.19 195 LYS A N 1
ATOM 1536 C CA . LYS A 1 195 ? -19.969 -6.723 12.148 1 70.19 195 LYS A CA 1
ATOM 1537 C C . LYS A 1 195 ? -19.938 -5.582 11.133 1 70.19 195 LYS A C 1
ATOM 1539 O O . LYS A 1 195 ? -19.047 -5.531 10.281 1 70.19 195 LYS A O 1
ATOM 1544 N N . ARG A 1 196 ? -20.906 -4.805 11.258 1 69.81 196 ARG A N 1
ATOM 1545 C CA . ARG A 1 196 ? -21.188 -3.846 10.195 1 69.81 196 ARG A CA 1
ATOM 1546 C C . ARG A 1 196 ? -20.438 -2.539 10.43 1 69.81 196 ARG A C 1
ATOM 1548 O O . ARG A 1 196 ? -20.375 -1.691 9.539 1 69.81 196 ARG A O 1
ATOM 1555 N N . ARG A 1 197 ? -19.688 -2.395 11.555 1 83 197 ARG A N 1
ATOM 1556 C CA . ARG A 1 197 ? -19 -1.114 11.719 1 83 197 ARG A CA 1
ATOM 1557 C C . ARG A 1 197 ? -17.594 -1.169 11.156 1 83 197 ARG A C 1
ATOM 1559 O O . ARG A 1 197 ? -16.859 -2.123 11.406 1 83 197 ARG A O 1
ATOM 1566 N N . LYS A 1 198 ? -17.344 -0.13 10.336 1 88.06 198 LYS A N 1
ATOM 1567 C CA . LYS A 1 198 ? -16 -0.038 9.781 1 88.06 198 LYS A CA 1
ATOM 1568 C C . LYS A 1 198 ? -14.984 0.277 10.875 1 88.06 198 LYS A C 1
ATOM 1570 O O . LYS A 1 198 ? -15.086 1.307 11.547 1 88.06 198 LYS A O 1
ATOM 1575 N N . ASP A 1 199 ? -14.125 -0.685 11.109 1 93.44 199 ASP A N 1
ATOM 1576 C CA . ASP A 1 199 ? -13.094 -0.584 12.133 1 93.44 199 ASP A CA 1
ATOM 1577 C C . ASP A 1 199 ? -11.695 -0.638 11.516 1 93.44 199 ASP A C 1
ATOM 1579 O O . ASP A 1 199 ? -11.555 -0.513 10.297 1 93.44 199 ASP A O 1
ATOM 1583 N N . ARG A 1 200 ? -10.742 -0.783 12.383 1 95.06 200 ARG A N 1
ATOM 1584 C CA . ARG A 1 200 ? -9.344 -0.763 11.969 1 95.06 200 ARG A CA 1
ATOM 1585 C C . ARG A 1 200 ? -9.078 -1.814 10.898 1 95.06 200 ARG A C 1
ATOM 1587 O O . ARG A 1 200 ? -9.57 -2.941 10.984 1 95.06 200 ARG A O 1
ATOM 1594 N N . LEU A 1 201 ? -8.367 -1.413 9.906 1 97.06 201 LEU A N 1
ATOM 1595 C CA . LEU A 1 201 ? -7.906 -2.311 8.844 1 97.06 201 LEU A CA 1
ATOM 1596 C C . LEU A 1 201 ? -6.484 -1.962 8.414 1 97.06 201 LEU A C 1
ATOM 1598 O O . LEU A 1 201 ? -6.203 -0.814 8.062 1 97.06 201 LEU A O 1
ATOM 1602 N N . ASP A 1 202 ? -5.598 -2.938 8.445 1 98.44 202 ASP A N 1
ATOM 1603 C CA . ASP A 1 202 ? -4.219 -2.754 8 1 98.44 202 ASP A CA 1
ATOM 1604 C C . ASP A 1 202 ? -3.934 -3.572 6.742 1 98.44 202 ASP A C 1
ATOM 1606 O O . ASP A 1 202 ? -4.402 -4.707 6.613 1 98.44 202 ASP A O 1
ATOM 1610 N N . LEU A 1 203 ? -3.264 -2.965 5.848 1 98.88 203 LEU A N 1
ATOM 1611 C CA . LEU A 1 203 ? -2.727 -3.656 4.68 1 98.88 203 LEU A CA 1
ATOM 1612 C C . LEU A 1 203 ? -1.207 -3.535 4.625 1 98.88 203 LEU A C 1
ATOM 1614 O O . LEU A 1 203 ? -0.669 -2.424 4.594 1 98.88 203 LEU A O 1
ATOM 1618 N N . THR A 1 204 ? -0.515 -4.641 4.645 1 98.88 204 THR A N 1
ATOM 1619 C CA . THR A 1 204 ? 0.94 -4.691 4.566 1 98.88 204 THR A CA 1
ATOM 1620 C C . THR A 1 204 ? 1.389 -5.277 3.229 1 98.88 204 THR A C 1
ATOM 1622 O O . THR A 1 204 ? 0.817 -6.262 2.754 1 98.88 204 THR A O 1
ATOM 1625 N N . PHE A 1 205 ? 2.311 -4.656 2.643 1 98.88 205 PHE A N 1
ATOM 1626 C CA . PHE A 1 205 ? 3.061 -5.258 1.546 1 98.88 205 PHE A CA 1
ATOM 1627 C C . PHE A 1 205 ? 4.438 -5.711 2.016 1 98.88 205 PHE A C 1
ATOM 1629 O O . PHE A 1 205 ? 5.246 -4.895 2.465 1 98.88 205 PHE A O 1
ATOM 1636 N N . ALA A 1 206 ? 4.707 -6.977 1.9 1 98.56 206 ALA A N 1
ATOM 1637 C CA . ALA A 1 206 ? 5.973 -7.559 2.342 1 98.56 206 ALA A CA 1
ATOM 1638 C C . ALA A 1 206 ? 6.832 -7.969 1.148 1 98.56 206 ALA A C 1
ATOM 1640 O O . ALA A 1 206 ? 6.348 -8.617 0.221 1 98.56 206 ALA A O 1
ATOM 1641 N N . ARG A 1 207 ? 8.07 -7.555 1.165 1 98.06 207 ARG A N 1
ATOM 1642 C CA . ARG A 1 207 ? 9.062 -8.008 0.194 1 98.06 207 ARG A CA 1
ATOM 1643 C C . ARG A 1 207 ? 10.086 -8.93 0.848 1 98.06 207 ARG A C 1
ATOM 1645 O O . ARG A 1 207 ? 10.781 -8.523 1.782 1 98.06 207 ARG A O 1
ATOM 1652 N N . VAL A 1 208 ? 10.25 -10.078 0.32 1 98.19 208 VAL A N 1
ATOM 1653 C CA . VAL A 1 208 ? 11.055 -11.117 0.939 1 98.19 208 VAL A CA 1
ATOM 1654 C C . VAL A 1 208 ? 12.156 -11.562 -0.023 1 98.19 208 VAL A C 1
ATOM 1656 O O . VAL A 1 208 ? 11.875 -12.117 -1.089 1 98.19 208 VAL A O 1
ATOM 1659 N N . PRO A 1 209 ? 13.406 -11.312 0.343 1 97.31 209 PRO A N 1
ATOM 1660 C CA . PRO A 1 209 ? 14.477 -11.875 -0.481 1 97.31 209 PRO A CA 1
ATOM 1661 C C . PRO A 1 209 ? 14.453 -13.398 -0.509 1 97.31 209 PRO A C 1
ATOM 1663 O O . PRO A 1 209 ? 14.047 -14.039 0.466 1 97.31 209 PRO A O 1
ATOM 1666 N N . TYR A 1 210 ? 14.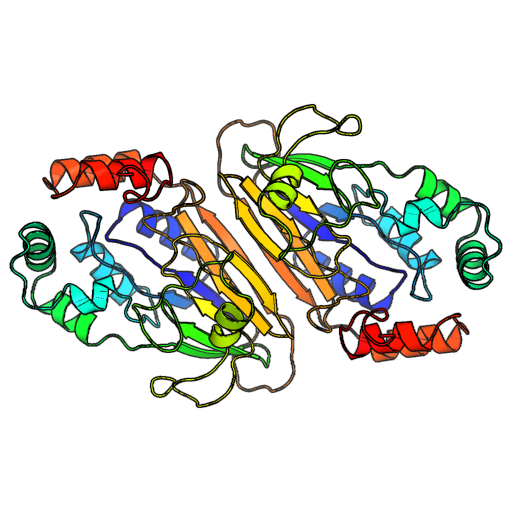828 -13.945 -1.617 1 98.12 210 TYR A N 1
ATOM 1667 C CA . TYR A 1 210 ? 15 -15.391 -1.751 1 98.12 210 TYR A CA 1
ATOM 1668 C C . TYR A 1 210 ? 16.172 -15.719 -2.664 1 98.12 210 TYR A C 1
ATOM 1670 O O . TYR A 1 210 ? 16.734 -14.828 -3.307 1 98.12 210 TYR A O 1
ATOM 1678 N N . ASP A 1 211 ? 16.562 -16.938 -2.668 1 98.38 211 ASP A N 1
ATOM 1679 C CA . ASP A 1 211 ? 17.719 -17.375 -3.463 1 98.38 211 ASP A CA 1
ATOM 1680 C C . ASP A 1 211 ? 17.328 -17.562 -4.93 1 98.38 211 ASP A C 1
ATOM 1682 O O . ASP A 1 211 ? 17 -18.672 -5.355 1 98.38 211 ASP A O 1
ATOM 1686 N N . ILE A 1 212 ? 17.469 -16.5 -5.699 1 98.38 212 ILE A N 1
ATOM 1687 C CA . ILE A 1 212 ? 17.094 -16.484 -7.109 1 98.38 212 ILE A CA 1
ATOM 1688 C C . ILE A 1 212 ? 17.969 -17.484 -7.883 1 98.38 212 ILE A C 1
ATOM 1690 O O . ILE A 1 212 ? 17.469 -18.203 -8.75 1 98.38 212 ILE A O 1
ATOM 1694 N N . GLU A 1 213 ? 19.203 -17.5 -7.527 1 98.62 213 GLU A N 1
ATOM 1695 C CA . GLU A 1 213 ? 20.109 -18.391 -8.25 1 98.62 213 GLU A CA 1
ATOM 1696 C C . GLU A 1 213 ? 19.797 -19.859 -7.957 1 98.62 213 GLU A C 1
ATOM 1698 O O . GLU A 1 213 ? 19.969 -20.719 -8.82 1 98.62 213 GLU A O 1
ATOM 1703 N N . LEU A 1 214 ? 19.328 -20.141 -6.77 1 98.81 214 LEU A N 1
ATOM 1704 C CA . LEU A 1 214 ? 18.844 -21.484 -6.5 1 98.81 214 LEU A CA 1
ATOM 1705 C C . LEU A 1 214 ? 17.656 -21.828 -7.402 1 98.81 214 LEU A C 1
ATOM 1707 O O . LEU A 1 214 ? 17.594 -22.938 -7.953 1 98.81 214 LEU A O 1
ATOM 1711 N N . ALA A 1 215 ? 16.688 -20.938 -7.586 1 98.81 215 ALA A N 1
ATOM 1712 C CA . ALA A 1 215 ? 15.547 -21.172 -8.461 1 98.81 215 ALA A CA 1
ATOM 1713 C C . ALA A 1 215 ? 16 -21.422 -9.898 1 98.81 215 ALA A C 1
ATOM 1715 O O . ALA A 1 215 ? 15.469 -22.297 -10.578 1 98.81 215 ALA A O 1
ATOM 1716 N N . VAL A 1 216 ? 17 -20.656 -10.32 1 98.62 216 VAL A N 1
ATOM 1717 C CA . VAL A 1 216 ? 17.531 -20.781 -11.672 1 98.62 216 VAL A CA 1
ATOM 1718 C C . VAL A 1 216 ? 18.203 -22.156 -11.836 1 98.62 216 VAL A C 1
ATOM 1720 O O . VAL A 1 216 ? 17.953 -22.859 -12.82 1 98.62 216 VAL A O 1
ATOM 1723 N N . ARG A 1 217 ? 19 -22.531 -10.883 1 98.69 217 ARG A N 1
ATOM 1724 C CA . ARG A 1 217 ? 19.688 -23.828 -10.938 1 98.69 217 ARG A CA 1
ATOM 1725 C C . ARG A 1 217 ? 18.688 -24.969 -10.984 1 98.69 217 ARG A C 1
ATOM 1727 O O . ARG A 1 217 ? 18.875 -25.938 -11.719 1 98.69 217 ARG A O 1
ATOM 1734 N N . GLN A 1 218 ? 17.656 -24.844 -10.211 1 98.69 218 GLN A N 1
ATOM 1735 C CA . GLN A 1 218 ? 16.625 -25.891 -10.195 1 98.69 218 GLN A CA 1
ATOM 1736 C C . GLN A 1 218 ? 15.93 -25.984 -11.547 1 98.69 218 GLN A C 1
ATOM 1738 O O . GLN A 1 218 ? 15.602 -27.078 -12 1 98.69 218 GLN A O 1
ATOM 1743 N N . ALA A 1 219 ? 15.719 -24.875 -12.156 1 98.62 219 ALA A N 1
ATOM 1744 C CA . ALA A 1 219 ? 15.102 -24.859 -13.484 1 98.62 219 ALA A CA 1
ATOM 1745 C C . ALA A 1 219 ? 16.016 -25.516 -14.516 1 98.62 219 ALA A C 1
ATOM 1747 O O . ALA A 1 219 ? 15.562 -26.281 -15.367 1 98.62 219 ALA A O 1
ATOM 1748 N N . GLU A 1 220 ? 17.297 -25.234 -14.414 1 98.44 220 GLU A N 1
ATOM 1749 C CA . GLU A 1 220 ? 18.297 -25.828 -15.305 1 98.44 220 GLU A CA 1
ATOM 1750 C C . GLU A 1 220 ? 18.375 -27.344 -15.109 1 98.44 220 GLU A C 1
ATOM 1752 O O . GLU A 1 220 ? 18.359 -28.094 -16.094 1 98.44 220 GLU A O 1
ATOM 1757 N N . GLU A 1 221 ? 18.406 -27.734 -13.906 1 98.31 221 GLU A N 1
ATOM 1758 C CA . GLU A 1 221 ? 18.516 -29.141 -13.57 1 98.31 221 GLU A CA 1
ATOM 1759 C C . GLU A 1 221 ? 17.297 -29.922 -14.031 1 98.31 221 GLU A C 1
ATOM 1761 O O . GLU A 1 221 ? 17.406 -31.094 -14.422 1 98.31 221 GLU A O 1
ATOM 1766 N N . ALA A 1 222 ? 16.172 -29.266 -14.031 1 98 222 ALA A N 1
ATOM 1767 C CA . ALA A 1 222 ? 14.922 -29.906 -14.422 1 98 222 ALA A CA 1
ATOM 1768 C C . ALA A 1 222 ? 14.781 -29.953 -15.945 1 98 222 ALA A C 1
ATOM 1770 O O . ALA A 1 222 ? 13.844 -30.562 -16.469 1 98 222 ALA A O 1
ATOM 1771 N N . GLN A 1 223 ? 15.727 -29.281 -16.625 1 97 223 GLN A N 1
ATOM 1772 C CA . GLN A 1 223 ? 15.633 -29.125 -18.078 1 97 223 GLN A CA 1
ATOM 1773 C C . GLN A 1 223 ? 14.289 -28.531 -18.484 1 97 223 GLN A C 1
ATOM 1775 O O . GLN A 1 223 ? 13.625 -29.047 -19.391 1 97 223 GLN A O 1
ATOM 1780 N N . MET A 1 224 ? 13.875 -27.5 -17.75 1 96.44 224 MET A N 1
ATOM 1781 C CA . MET A 1 224 ? 12.594 -26.844 -17.953 1 96.44 224 MET A CA 1
ATOM 1782 C C . MET A 1 224 ? 12.539 -26.172 -19.312 1 96.44 224 MET A C 1
ATOM 1784 O O . MET A 1 224 ? 13.5 -25.516 -19.734 1 96.44 224 MET A O 1
ATOM 1788 N N . PRO A 1 225 ? 11.477 -26.406 -20.047 1 96.31 225 PRO A N 1
ATOM 1789 C CA . PRO A 1 225 ? 11.336 -25.625 -21.266 1 96.31 225 PRO A CA 1
ATOM 1790 C C . PRO A 1 225 ? 11.219 -24.125 -21 1 96.31 225 PRO A C 1
ATOM 1792 O O . PRO A 1 225 ? 10.828 -23.719 -19.906 1 96.31 225 PRO A O 1
ATOM 1795 N N . GLU A 1 226 ? 11.625 -23.297 -22.031 1 95.62 226 GLU A N 1
ATOM 1796 C CA . GLU A 1 226 ? 11.531 -21.844 -21.969 1 95.62 226 GLU A CA 1
ATOM 1797 C C . GLU A 1 226 ? 12.305 -21.297 -20.766 1 95.62 226 GLU A C 1
ATOM 1799 O O . GLU A 1 226 ? 11.797 -20.438 -20.047 1 95.62 226 GLU A O 1
ATOM 1804 N N . LEU A 1 227 ? 13.461 -21.891 -20.578 1 97.25 227 LEU A N 1
ATOM 1805 C CA . LEU A 1 227 ? 14.336 -21.531 -19.469 1 97.25 227 LEU A CA 1
ATOM 1806 C C . LEU A 1 227 ? 14.75 -20.062 -19.547 1 97.25 227 LEU A C 1
ATOM 1808 O O . LEU A 1 227 ? 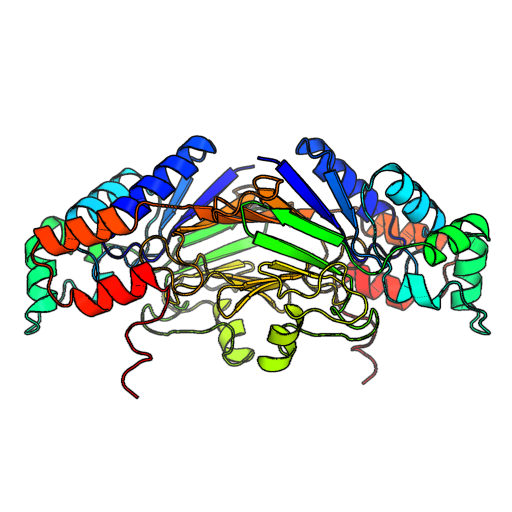14.711 -19.344 -18.547 1 97.25 227 LEU A O 1
ATOM 1812 N N . ALA A 1 228 ? 15.125 -19.625 -20.672 1 96.94 228 ALA A N 1
ATOM 1813 C CA . ALA A 1 228 ? 15.734 -18.297 -20.844 1 96.94 228 ALA A CA 1
ATOM 1814 C C . ALA A 1 228 ? 14.773 -17.203 -20.406 1 96.94 228 ALA A C 1
ATOM 1816 O O . ALA A 1 228 ? 15.141 -16.328 -19.609 1 96.94 228 ALA A O 1
ATOM 1817 N N . PRO A 1 229 ? 13.531 -17.219 -20.906 1 96.56 229 PRO A N 1
ATOM 1818 C CA . PRO A 1 229 ? 12.633 -16.156 -20.453 1 96.56 229 PRO A CA 1
ATOM 1819 C C . PRO A 1 229 ? 12.336 -16.219 -18.953 1 96.56 229 PRO A C 1
ATOM 1821 O O . PRO A 1 229 ? 12.141 -15.18 -18.312 1 96.56 229 PRO A O 1
ATOM 1824 N N . TYR A 1 230 ? 12.258 -17.422 -18.422 1 97.12 230 TYR A N 1
ATOM 1825 C CA . TYR A 1 230 ? 12.055 -17.578 -16.984 1 97.12 230 TYR A CA 1
ATOM 1826 C C . TYR A 1 230 ? 13.188 -16.922 -16.203 1 97.12 230 TYR A C 1
ATOM 1828 O O . TYR A 1 230 ? 12.945 -16.141 -15.266 1 97.12 230 TYR A O 1
ATOM 1836 N N . VAL A 1 231 ? 14.375 -17.188 -16.562 1 97.75 231 VAL A N 1
ATOM 1837 C CA . VAL A 1 231 ? 15.57 -16.672 -15.898 1 97.75 231 VAL A CA 1
ATOM 1838 C C . VAL A 1 231 ? 15.609 -15.141 -16 1 97.75 231 VAL A C 1
ATOM 1840 O O . VAL A 1 231 ? 15.938 -14.453 -15.039 1 97.75 231 VAL A O 1
ATOM 1843 N N . GLN A 1 232 ? 15.281 -14.648 -17.141 1 96.94 232 GLN A N 1
ATOM 1844 C CA . GLN A 1 232 ? 15.266 -13.203 -17.344 1 96.94 232 GLN A CA 1
ATOM 1845 C C . GLN A 1 232 ? 14.297 -12.516 -16.391 1 96.94 232 GLN A C 1
ATOM 1847 O O . GLN A 1 232 ? 14.641 -11.492 -15.781 1 96.94 232 GLN A O 1
ATOM 1852 N N . GLU A 1 233 ? 13.117 -13.094 -16.234 1 96.75 233 GLU A N 1
ATOM 1853 C CA . GLU A 1 233 ? 12.125 -12.5 -15.352 1 96.75 233 GLU A CA 1
ATOM 1854 C C . GLU A 1 233 ? 12.609 -12.523 -13.898 1 96.75 233 GLU A C 1
ATOM 1856 O O . GLU A 1 233 ? 12.445 -11.539 -13.172 1 96.75 233 GLU A O 1
ATOM 1861 N N . LEU A 1 234 ? 13.242 -13.625 -13.477 1 97.88 234 LEU A N 1
ATOM 1862 C CA . LEU A 1 234 ? 13.656 -13.766 -12.086 1 97.88 234 LEU A CA 1
ATOM 1863 C C . LEU A 1 234 ? 14.781 -12.789 -11.758 1 97.88 234 LEU A C 1
ATOM 1865 O O . LEU A 1 234 ? 14.789 -12.172 -10.688 1 97.88 234 LEU A O 1
ATOM 1869 N N . ARG A 1 235 ? 15.695 -12.617 -12.695 1 97.31 235 ARG A N 1
ATOM 1870 C CA . ARG A 1 235 ? 16.906 -11.852 -12.406 1 97.31 235 ARG A CA 1
ATOM 1871 C C . ARG A 1 235 ? 16.672 -10.359 -12.602 1 97.31 235 ARG A C 1
ATOM 1873 O O . ARG A 1 235 ? 17.391 -9.531 -12.047 1 97.31 235 ARG A O 1
ATOM 1880 N N . THR A 1 236 ? 15.578 -10.016 -13.398 1 95.31 236 THR A N 1
ATOM 1881 C CA . THR A 1 236 ? 15.477 -8.602 -13.766 1 95.31 236 THR A CA 1
ATOM 1882 C C . THR A 1 236 ? 14.148 -8.016 -13.289 1 95.31 236 THR A C 1
ATOM 1884 O O . THR A 1 236 ? 13.992 -6.797 -13.219 1 95.31 236 THR A O 1
ATOM 1887 N N . GLY A 1 237 ? 13.164 -8.891 -13.055 1 94.44 237 GLY A N 1
ATOM 1888 C CA . GLY A 1 237 ? 11.836 -8.398 -12.75 1 94.44 237 GLY A CA 1
ATOM 1889 C C . GLY A 1 237 ? 11.133 -7.785 -13.953 1 94.44 237 GLY A C 1
ATOM 1890 O O . GLY A 1 237 ? 10.211 -6.977 -13.797 1 94.44 237 GLY A O 1
ATOM 1891 N N . ARG A 1 238 ? 11.664 -8.141 -15.133 1 91.19 238 ARG A N 1
ATOM 1892 C CA . ARG A 1 238 ? 11.086 -7.629 -16.375 1 91.19 238 ARG A CA 1
ATOM 1893 C C . ARG A 1 238 ? 10.305 -8.719 -17.094 1 91.19 238 ARG A C 1
ATOM 1895 O O . ARG A 1 238 ? 10.789 -9.836 -17.25 1 91.19 238 ARG A O 1
ATOM 1902 N N . TYR A 1 239 ? 9.102 -8.32 -17.484 1 90.12 239 TYR A N 1
ATOM 1903 C CA . TYR A 1 239 ? 8.219 -9.273 -18.156 1 90.12 239 TYR A CA 1
ATOM 1904 C C . TYR A 1 239 ? 8.852 -9.805 -19.438 1 90.12 239 TYR A C 1
ATOM 1906 O O . TYR A 1 239 ? 9.398 -9.039 -20.234 1 90.12 239 TYR A O 1
ATOM 1914 N N . ARG A 1 240 ? 8.836 -10.969 -19.656 1 82.5 240 ARG A N 1
ATOM 1915 C CA . ARG A 1 240 ? 9.477 -11.68 -20.75 1 82.5 240 ARG A CA 1
ATOM 1916 C C . ARG A 1 240 ? 8.883 -11.273 -22.094 1 82.5 240 ARG A C 1
ATOM 1918 O O . ARG A 1 240 ? 9.523 -11.414 -23.141 1 82.5 240 ARG A O 1
ATOM 1925 N N . GLY A 1 241 ? 7.566 -10.758 -22.062 1 73.12 241 GLY A N 1
ATOM 1926 C CA . GLY A 1 241 ? 6.945 -10.375 -23.328 1 73.12 241 GLY A CA 1
ATOM 1927 C C . GLY A 1 241 ? 7.355 -8.992 -23.797 1 73.12 241 GLY A C 1
ATOM 1928 O O . GLY A 1 241 ? 6.965 -8.555 -24.875 1 73.12 241 GLY A O 1
ATOM 1929 N N . LEU A 1 242 ? 7.992 -8.125 -23.047 1 63.78 242 LEU A N 1
ATOM 1930 C CA . LEU A 1 242 ? 8.398 -6.773 -23.406 1 63.78 242 LEU A CA 1
ATOM 1931 C C . LEU A 1 242 ? 9.547 -6.793 -24.406 1 63.78 242 LEU A C 1
ATOM 1933 O O . LEU A 1 242 ? 9.75 -5.832 -25.156 1 63.78 242 LEU A O 1
ATOM 1937 N N . GLY A 1 243 ? 10.453 -7.59 -24.578 1 44.09 243 GLY A N 1
ATOM 1938 C CA . GLY A 1 243 ? 11.586 -7.574 -25.484 1 44.09 243 GLY A CA 1
ATOM 1939 C C . GLY A 1 243 ? 11.18 -7.676 -26.938 1 44.09 243 GLY A C 1
ATOM 1940 O O . GLY A 1 243 ? 12 -7.445 -27.844 1 44.09 243 GLY A O 1
ATOM 1941 N N . HIS A 1 244 ? 10.188 -8.43 -27.375 1 35 244 HIS A N 1
ATOM 1942 C CA . HIS A 1 244 ? 10.078 -8.68 -28.812 1 35 244 HIS A CA 1
ATOM 1943 C C . HIS A 1 244 ? 9.453 -7.488 -29.531 1 35 244 HIS A C 1
ATOM 1945 O O . HIS A 1 244 ? 9.125 -7.574 -30.719 1 35 244 HIS A O 1
ATOM 1951 N N . ALA A 1 245 ? 9.391 -6.473 -28.984 1 32.38 245 ALA A N 1
ATOM 1952 C CA . ALA A 1 245 ? 9.141 -5.504 -30.047 1 32.38 245 ALA A CA 1
ATOM 1953 C C . ALA A 1 245 ? 10.43 -5.176 -30.797 1 32.38 245 ALA A C 1
ATOM 1955 O O . ALA A 1 245 ? 11.5 -5.059 -30.188 1 32.38 245 ALA A O 1
ATOM 1956 N N . MET B 1 1 ? 14.695 -5.434 13.023 1 88.12 1 MET B N 1
ATOM 1957 C CA . MET B 1 1 ? 14.039 -4.562 12.047 1 88.12 1 MET B CA 1
ATOM 1958 C C . MET B 1 1 ? 13.438 -3.34 12.734 1 88.12 1 MET B C 1
ATOM 1960 O O . MET B 1 1 ? 12.898 -3.445 13.836 1 88.12 1 MET B O 1
ATOM 1964 N N . THR B 1 2 ? 13.75 -2.199 12.203 1 95.19 2 THR B N 1
ATOM 1965 C CA . THR B 1 2 ? 13.195 -0.943 12.703 1 95.19 2 THR B CA 1
ATOM 1966 C C . THR B 1 2 ? 11.836 -0.661 12.07 1 95.19 2 THR B C 1
ATOM 1968 O O . THR B 1 2 ? 11.648 -0.87 10.867 1 95.19 2 THR B O 1
ATOM 1971 N N . LYS B 1 3 ? 10.914 -0.251 12.93 1 98.25 3 LYS B N 1
ATOM 1972 C CA . LYS B 1 3 ? 9.617 0.232 12.461 1 98.25 3 LYS B CA 1
ATOM 1973 C C . LYS B 1 3 ? 9.523 1.752 12.562 1 98.25 3 LYS B C 1
ATOM 1975 O O . LYS B 1 3 ? 9.82 2.328 13.609 1 98.25 3 LYS B O 1
ATOM 1980 N N . ILE B 1 4 ? 9.156 2.357 11.461 1 98.81 4 ILE B N 1
ATOM 1981 C CA . ILE B 1 4 ? 9.023 3.809 11.398 1 98.81 4 ILE B CA 1
ATOM 1982 C C . ILE B 1 4 ? 7.59 4.18 11.016 1 98.81 4 ILE B C 1
ATOM 1984 O O . ILE B 1 4 ? 7.117 3.818 9.938 1 98.81 4 ILE B O 1
ATOM 1988 N N . ALA B 1 5 ? 6.887 4.875 11.914 1 98.94 5 ALA B N 1
ATOM 1989 C CA . ALA B 1 5 ? 5.566 5.406 11.578 1 98.94 5 ALA B CA 1
ATOM 1990 C C . ALA B 1 5 ? 5.684 6.707 10.789 1 98.94 5 ALA B C 1
ATOM 1992 O O . ALA B 1 5 ? 6.391 7.629 11.195 1 98.94 5 ALA B O 1
ATOM 1993 N N . ILE B 1 6 ? 5.074 6.738 9.641 1 98.94 6 ILE B N 1
ATOM 1994 C CA . ILE B 1 6 ? 5.074 7.91 8.773 1 98.94 6 ILE B CA 1
ATOM 1995 C C . ILE B 1 6 ? 3.703 8.578 8.805 1 98.94 6 ILE B C 1
ATOM 1997 O O . ILE B 1 6 ? 2.73 8.047 8.273 1 98.94 6 ILE B O 1
ATOM 2001 N N . LEU B 1 7 ? 3.615 9.719 9.398 1 98.94 7 LEU B N 1
ATOM 2002 C CA . LEU B 1 7 ? 2.389 10.508 9.492 1 98.94 7 LEU B CA 1
ATOM 2003 C C . LEU B 1 7 ? 2.416 11.68 8.523 1 98.94 7 LEU B C 1
ATOM 2005 O O . LEU B 1 7 ? 3.49 12.172 8.172 1 98.94 7 LEU B O 1
ATOM 2009 N N . SER B 1 8 ? 1.286 12.141 8.109 1 98.94 8 SER B N 1
ATOM 2010 C CA . SER B 1 8 ? 1.218 13.328 7.262 1 98.94 8 SER B CA 1
ATOM 2011 C C . SER B 1 8 ? -0.149 14 7.359 1 98.94 8 SER B C 1
ATOM 2013 O O . SER B 1 8 ? -1.124 13.375 7.781 1 98.94 8 SER B O 1
ATOM 2015 N N . ASP B 1 9 ? -0.178 15.289 7.062 1 98.94 9 ASP B N 1
ATOM 2016 C CA . ASP B 1 9 ? -1.41 16.047 6.863 1 98.94 9 ASP B CA 1
ATOM 2017 C C . ASP B 1 9 ? -2.34 15.906 8.062 1 98.94 9 ASP B C 1
ATOM 2019 O O . ASP B 1 9 ? -3.463 15.414 7.934 1 98.94 9 ASP B O 1
ATOM 2023 N N . LEU B 1 10 ? -1.851 16.422 9.188 1 98.94 10 LEU B N 1
ATOM 2024 C CA . LEU B 1 10 ? -2.582 16.375 10.445 1 98.94 10 LEU B CA 1
ATOM 2025 C C . LEU B 1 10 ? -3.672 17.438 10.492 1 98.94 10 LEU B C 1
ATOM 2027 O O . LEU B 1 10 ? -4.762 17.188 11.016 1 98.94 10 LEU B O 1
ATOM 2031 N N . HIS B 1 11 ? -3.32 18.672 10.062 1 98.81 11 HIS B N 1
ATOM 2032 C CA . HIS B 1 11 ? -4.266 19.766 9.836 1 98.81 11 HIS B CA 1
ATOM 2033 C C . HIS B 1 11 ? -5.035 20.109 11.102 1 98.81 11 HIS B C 1
ATOM 2035 O O . HIS B 1 11 ? -6.25 20.312 11.062 1 98.81 11 HIS B O 1
ATOM 2041 N N . GLY B 1 12 ? -4.328 20.094 12.219 1 98.81 12 GLY B N 1
ATOM 2042 C CA . GLY B 1 12 ? -4.906 20.578 13.461 1 98.81 12 GLY B CA 1
ATOM 2043 C C . GLY B 1 12 ? -6.016 19.703 13.992 1 98.81 12 GLY B C 1
ATOM 2044 O O . GLY B 1 12 ? -6.836 20.141 14.805 1 98.81 12 GLY B O 1
ATOM 2045 N N . ASN B 1 13 ? -6.176 18.516 13.531 1 98.88 13 ASN B N 1
ATOM 2046 C CA . ASN B 1 13 ? -7.172 17.562 14.016 1 98.88 13 ASN B CA 1
ATOM 2047 C C . ASN B 1 13 ? -6.641 16.734 15.18 1 98.88 13 ASN B C 1
ATOM 2049 O O . ASN B 1 13 ? -6.09 15.656 14.977 1 98.88 13 ASN B O 1
ATOM 2053 N N . LEU B 1 14 ? -6.914 17.172 16.359 1 98.88 14 LEU B N 1
ATOM 2054 C CA . LEU B 1 14 ? -6.324 16.594 17.562 1 98.88 14 LEU B CA 1
ATOM 2055 C C . LEU B 1 14 ? -6.891 15.211 17.844 1 98.88 14 LEU B C 1
ATOM 2057 O O . LEU B 1 14 ? -6.141 14.273 18.094 1 98.88 14 LEU B O 1
ATOM 2061 N N . PRO B 1 15 ? -8.227 15.008 17.734 1 98.94 15 PRO B N 1
ATOM 2062 C CA . PRO B 1 15 ? -8.75 13.664 17.969 1 98.94 15 PRO B CA 1
ATOM 2063 C C . PRO B 1 15 ? -8.141 12.617 17.031 1 98.94 15 PRO B C 1
ATOM 2065 O O . PRO B 1 15 ? -7.832 11.508 17.469 1 98.94 15 PRO B O 1
ATOM 2068 N N . ALA B 1 16 ? -7.926 12.953 15.836 1 98.94 16 ALA B N 1
ATOM 2069 C CA . ALA B 1 16 ? -7.324 12.023 14.883 1 98.94 16 ALA B CA 1
ATOM 2070 C C . ALA B 1 16 ? -5.875 11.719 15.25 1 98.94 16 ALA B C 1
ATOM 2072 O O . ALA B 1 16 ? -5.449 10.562 15.234 1 98.94 16 ALA B O 1
ATOM 2073 N N . LEU B 1 17 ? -5.117 12.781 15.586 1 98.94 17 LEU B N 1
ATOM 2074 C CA . LEU B 1 17 ? -3.715 12.594 15.93 1 98.94 17 LEU B CA 1
ATOM 2075 C C . LEU B 1 17 ? -3.578 11.727 17.188 1 98.94 17 LEU B C 1
ATOM 2077 O O . LEU B 1 17 ? -2.742 10.82 17.219 1 98.94 17 LEU B O 1
ATOM 2081 N N . GLU B 1 18 ? -4.398 11.984 18.141 1 98.88 18 GLU B N 1
ATOM 2082 C CA . GLU B 1 18 ? -4.344 11.211 19.359 1 98.88 18 GLU B CA 1
ATOM 2083 C C . GLU B 1 18 ? -4.664 9.742 19.109 1 98.88 18 GLU B C 1
ATOM 2085 O O . GLU B 1 18 ? -4.027 8.852 19.672 1 98.88 18 GLU B O 1
ATOM 2090 N N . ALA B 1 19 ? -5.633 9.5 18.297 1 98.88 19 ALA B N 1
ATOM 2091 C CA . ALA B 1 19 ? -5.973 8.125 17.938 1 98.88 19 ALA B CA 1
ATOM 2092 C C . ALA B 1 19 ? -4.797 7.43 17.25 1 98.88 19 ALA B C 1
ATOM 2094 O O . ALA B 1 19 ? -4.465 6.289 17.594 1 98.88 19 ALA B O 1
ATOM 2095 N N . VAL B 1 20 ? -4.141 8.109 16.359 1 98.88 20 VAL B N 1
ATOM 2096 C CA . VAL B 1 20 ? -3.035 7.535 15.602 1 98.88 20 VAL B CA 1
ATOM 2097 C C . VAL B 1 20 ? -1.842 7.305 16.531 1 98.88 20 VAL B C 1
ATOM 2099 O O . VAL B 1 20 ? -1.209 6.25 16.484 1 98.88 20 VAL B O 1
ATOM 2102 N N . LEU B 1 21 ? -1.541 8.289 17.359 1 98.88 21 LEU B N 1
ATOM 2103 C CA . LEU B 1 21 ? -0.427 8.117 18.297 1 98.88 21 LEU B CA 1
ATOM 2104 C C . LEU B 1 21 ? -0.685 6.961 19.25 1 98.88 21 LEU B C 1
ATOM 2106 O O . LEU B 1 21 ? 0.237 6.219 19.594 1 98.88 21 LEU B O 1
ATOM 2110 N N . GLY B 1 22 ? -1.908 6.883 19.703 1 98.75 22 GLY B N 1
ATOM 2111 C CA . GLY B 1 22 ? -2.264 5.73 20.516 1 98.75 22 GLY B CA 1
ATOM 2112 C C . GLY B 1 22 ? -2.051 4.406 19.797 1 98.75 22 GLY B C 1
ATOM 2113 O O . GLY B 1 22 ? -1.55 3.449 20.391 1 98.75 22 GLY B O 1
ATOM 2114 N N . ASP B 1 23 ? -2.436 4.344 18.594 1 98.62 23 ASP B N 1
ATOM 2115 C CA . ASP B 1 23 ? -2.252 3.135 17.797 1 98.62 23 ASP B CA 1
ATOM 2116 C C . ASP B 1 23 ? -0.768 2.828 17.594 1 98.62 23 ASP B C 1
ATOM 2118 O O . ASP B 1 23 ? -0.341 1.681 17.734 1 98.62 23 ASP B O 1
ATOM 2122 N N . VAL B 1 24 ? -0.022 3.822 17.234 1 98.69 24 VAL B N 1
ATOM 2123 C CA . VAL B 1 24 ? 1.421 3.688 17.062 1 98.69 24 VAL B CA 1
ATOM 2124 C C . VAL B 1 24 ? 2.045 3.119 18.328 1 98.69 24 VAL B C 1
ATOM 2126 O O . VAL B 1 24 ? 2.854 2.189 18.266 1 98.69 24 VAL B O 1
ATOM 2129 N N . GLU B 1 25 ? 1.691 3.678 19.422 1 98.5 25 GLU B N 1
ATOM 2130 C CA . GLU B 1 25 ? 2.195 3.213 20.703 1 98.5 25 GLU B CA 1
ATOM 2131 C C . GLU B 1 25 ? 1.804 1.761 20.969 1 98.5 25 GLU B C 1
ATOM 2133 O O . GLU B 1 25 ? 2.617 0.968 21.438 1 98.5 25 GLU B O 1
ATOM 2138 N N . SER B 1 26 ? 0.592 1.406 20.656 1 98.06 26 SER B N 1
ATOM 2139 C CA . SER B 1 26 ? 0.108 0.05 20.891 1 98.06 26 SER B CA 1
ATOM 2140 C C . SER B 1 26 ? 0.881 -0.967 20.047 1 98.06 26 SER B C 1
ATOM 2142 O O . SER B 1 26 ? 0.915 -2.152 20.391 1 98.06 26 SER B O 1
ATOM 2144 N N . ARG B 1 27 ? 1.527 -0.483 19 1 97.44 27 ARG B N 1
ATOM 2145 C CA . ARG B 1 27 ? 2.328 -1.343 18.141 1 97.44 27 ARG B CA 1
ATOM 2146 C C . ARG B 1 27 ? 3.779 -1.388 18.609 1 97.44 27 ARG B C 1
ATOM 2148 O O . ARG B 1 27 ? 4.613 -2.061 17.984 1 97.44 27 ARG B O 1
ATOM 2155 N N . GLY B 1 28 ? 4.07 -0.645 19.578 1 97.81 28 GLY B N 1
ATOM 2156 C CA . GLY B 1 28 ? 5.43 -0.584 20.094 1 97.81 28 GLY B CA 1
ATOM 2157 C C . GLY B 1 28 ? 6.363 0.226 19.219 1 97.81 28 GLY B C 1
ATOM 2158 O O . GLY B 1 28 ? 7.578 0.011 19.234 1 97.81 28 GLY B O 1
ATOM 2159 N N . ILE B 1 29 ? 5.852 1.105 18.438 1 98.56 29 ILE B N 1
ATOM 2160 C CA . ILE B 1 29 ? 6.672 1.915 17.547 1 98.56 29 ILE B CA 1
ATOM 2161 C C . ILE B 1 29 ? 7.09 3.203 18.25 1 98.56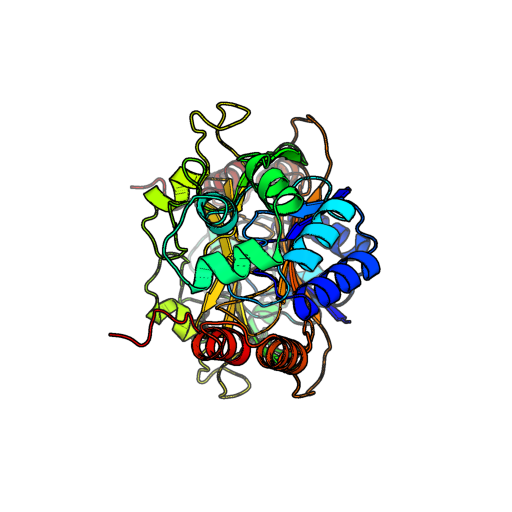 29 ILE B C 1
ATOM 2163 O O . ILE B 1 29 ? 6.246 3.924 18.781 1 98.56 29 ILE B O 1
ATOM 2167 N N . SER B 1 30 ? 8.367 3.473 18.234 1 96.88 30 SER B N 1
ATOM 2168 C CA . SER B 1 30 ? 8.867 4.672 18.891 1 96.88 30 SER B CA 1
ATOM 2169 C C . SER B 1 30 ? 9.391 5.688 17.875 1 96.88 30 SER B C 1
ATOM 2171 O O . SER B 1 30 ? 9.594 6.855 18.219 1 96.88 30 SER B O 1
ATOM 2173 N N . GLU B 1 31 ? 9.703 5.219 16.656 1 97.88 31 GLU B N 1
ATOM 2174 C CA . GLU B 1 31 ? 10.219 6.098 15.617 1 97.88 31 GLU B CA 1
ATOM 2175 C C . GLU B 1 31 ? 9.094 6.656 14.758 1 97.88 31 GLU B C 1
ATOM 2177 O O . GLU B 1 31 ? 8.422 5.906 14.039 1 97.88 31 GLU B O 1
ATOM 2182 N N . ILE B 1 32 ? 8.898 7.988 14.867 1 98.81 32 ILE B N 1
ATOM 2183 C CA . ILE B 1 32 ? 7.84 8.656 14.117 1 98.81 32 ILE B CA 1
ATOM 2184 C C . ILE B 1 32 ? 8.445 9.727 13.211 1 98.81 32 ILE B C 1
ATOM 2186 O O . ILE B 1 32 ? 9.258 10.531 13.664 1 98.81 32 ILE B O 1
ATOM 2190 N N . TYR B 1 33 ? 8.148 9.695 11.914 1 98.94 33 TYR B N 1
ATOM 2191 C CA . TYR B 1 33 ? 8.453 10.734 10.938 1 98.94 33 TYR B CA 1
ATOM 2192 C C . TYR B 1 33 ? 7.172 11.406 10.453 1 98.94 33 TYR B C 1
ATOM 2194 O O . TYR B 1 33 ? 6.203 10.734 10.094 1 98.94 33 TYR B O 1
ATOM 2202 N N . CYS B 1 34 ? 7.133 12.711 10.469 1 98.94 34 CYS B N 1
ATOM 2203 C CA . CYS B 1 34 ? 5.953 13.461 10.039 1 98.94 34 CYS B CA 1
ATOM 2204 C C . CYS B 1 34 ? 6.238 14.234 8.758 1 98.94 34 CYS B C 1
ATOM 2206 O O . CYS B 1 34 ? 7.223 14.977 8.68 1 98.94 34 CYS B O 1
ATOM 2208 N N . LEU B 1 35 ? 5.309 14.109 7.754 1 98.94 35 LEU B N 1
ATOM 2209 C CA . LEU B 1 35 ? 5.578 14.656 6.434 1 98.94 35 LEU B CA 1
ATOM 2210 C C . LEU B 1 35 ? 4.883 16 6.25 1 98.94 35 LEU B C 1
ATOM 2212 O O . LEU B 1 35 ? 4.59 16.406 5.121 1 98.94 35 LEU B O 1
ATOM 2216 N N . GLY B 1 36 ? 4.508 16.641 7.312 1 98.88 36 GLY B N 1
ATOM 2217 C CA . GLY B 1 36 ? 4.109 18.031 7.234 1 98.88 36 GLY B CA 1
ATOM 2218 C C . GLY B 1 36 ? 2.604 18.219 7.152 1 98.88 36 GLY B C 1
ATOM 2219 O O . GLY B 1 36 ? 1.844 17.281 7.391 1 98.88 36 GLY B O 1
ATOM 2220 N N . ASP B 1 37 ? 2.246 19.547 7.004 1 98.94 37 ASP B N 1
ATOM 2221 C CA . ASP B 1 37 ? 0.864 20 7.102 1 98.94 37 ASP B CA 1
ATOM 2222 C C . ASP B 1 37 ? 0.279 19.688 8.477 1 98.94 37 ASP B C 1
ATOM 2224 O O . ASP B 1 37 ? -0.782 19.062 8.578 1 98.94 37 ASP B O 1
ATOM 2228 N N . LEU B 1 38 ? 0.972 20.219 9.438 1 98.94 38 LEU B N 1
ATOM 2229 C CA . LEU B 1 38 ? 0.548 20.078 10.828 1 98.94 38 LEU B CA 1
ATOM 2230 C C . LEU B 1 38 ? -0.66 20.953 11.117 1 98.94 38 LEU B C 1
ATOM 2232 O O . LEU B 1 38 ? -1.525 20.594 11.914 1 98.94 38 LEU B O 1
ATOM 2236 N N . VAL B 1 39 ? -0.709 22.047 10.406 1 98.81 39 VAL B N 1
ATOM 2237 C CA . VAL B 1 39 ? -1.56 23.156 10.828 1 98.81 39 VAL B CA 1
ATOM 2238 C C . VAL B 1 39 ? -2.57 23.484 9.734 1 98.81 39 VAL B C 1
ATOM 2240 O O . VAL B 1 39 ? -2.426 23.031 8.594 1 98.81 39 VAL B O 1
ATOM 2243 N N . GLY B 1 40 ? -3.516 24.203 10.188 1 97.38 40 GLY B N 1
ATOM 2244 C CA . GLY B 1 40 ? -4.551 24.656 9.266 1 97.38 40 GLY B CA 1
ATOM 2245 C C . GLY B 1 40 ? -5.719 23.688 9.172 1 97.38 40 GLY B C 1
ATOM 2246 O O . GLY B 1 40 ? -5.629 22.547 9.625 1 97.38 40 GLY B O 1
ATOM 2247 N N . LYS B 1 41 ? -6.859 24.172 8.688 1 97 41 LYS B N 1
ATOM 2248 C CA . LYS B 1 41 ? -8.125 23.469 8.477 1 97 41 LYS B CA 1
ATOM 2249 C C . LYS B 1 41 ? -8.82 23.172 9.797 1 97 41 LYS B C 1
ATOM 2251 O O . LYS B 1 41 ? -9.984 23.547 9.992 1 97 41 LYS B O 1
ATOM 2256 N N . GLY B 1 42 ? -8.109 22.531 10.719 1 98.19 42 GLY B N 1
ATOM 2257 C CA . GLY B 1 42 ? -8.711 22.141 11.984 1 98.19 42 GLY B CA 1
ATOM 2258 C C . GLY B 1 42 ? -8.406 23.094 13.117 1 98.19 42 GLY B C 1
ATOM 2259 O O . GLY B 1 42 ? -7.586 24 12.961 1 98.19 42 GLY B O 1
ATOM 2260 N N . PRO B 1 43 ? -9.008 22.859 14.281 1 98.56 43 PRO B N 1
ATOM 2261 C CA . PRO B 1 43 ? -9.047 23.891 15.328 1 98.56 43 PRO B CA 1
ATOM 2262 C C . PRO B 1 43 ? -7.898 23.75 16.328 1 98.56 43 PRO B C 1
ATOM 2264 O O . PRO B 1 43 ? -7.738 24.609 17.203 1 98.56 43 PRO B O 1
ATOM 2267 N N . SER B 1 44 ? -7.078 22.766 16.219 1 98.75 44 SER B N 1
ATOM 2268 C CA . SER B 1 44 ? -6.145 22.5 17.312 1 98.75 44 SER B CA 1
ATOM 2269 C C . SER B 1 44 ? -4.703 22.484 16.812 1 98.75 44 SER B C 1
ATOM 2271 O O . SER B 1 44 ? -3.908 21.625 17.219 1 98.75 44 SER B O 1
ATOM 2273 N N . SER B 1 45 ? -4.402 23.406 15.938 1 98.75 45 SER B N 1
ATOM 2274 C CA . SER B 1 45 ? -3.066 23.469 15.352 1 98.75 45 SER B CA 1
ATOM 2275 C C . SER B 1 45 ? -1.999 23.625 16.438 1 98.75 45 SER B C 1
ATOM 2277 O O . SER B 1 45 ? -0.911 23.062 16.312 1 98.75 45 SER B O 1
ATOM 2279 N N . ASP B 1 46 ? -2.312 24.438 17.453 1 98.81 46 ASP B N 1
ATOM 2280 C CA . ASP B 1 46 ? -1.344 24.672 18.516 1 98.81 46 ASP B CA 1
ATOM 2281 C C . ASP B 1 46 ? -0.996 23.375 19.234 1 98.81 46 ASP B C 1
ATOM 2283 O O . ASP B 1 46 ? 0.178 23.016 19.359 1 98.81 46 ASP B O 1
ATOM 2287 N N . ARG B 1 47 ? -1.966 22.562 19.641 1 98.81 47 ARG B N 1
ATOM 2288 C CA . ARG B 1 47 ? -1.741 21.328 20.359 1 98.81 47 ARG B CA 1
ATOM 2289 C C . ARG B 1 47 ? -1.123 20.266 19.453 1 98.81 47 ARG B C 1
ATOM 2291 O O . ARG B 1 47 ? -0.302 19.453 19.906 1 98.81 47 ARG B O 1
ATOM 2298 N N . VAL B 1 48 ? -1.512 20.25 18.219 1 98.94 48 VAL B N 1
ATOM 2299 C CA . VAL B 1 48 ? -0.963 19.312 17.25 1 98.94 48 VAL B CA 1
ATOM 2300 C C . VAL B 1 48 ? 0.532 19.562 17.078 1 98.94 48 VAL B C 1
ATOM 2302 O O . VAL B 1 48 ? 1.335 18.625 17.109 1 98.94 48 VAL B O 1
ATOM 2305 N N . VAL B 1 49 ? 0.902 20.812 16.922 1 98.94 49 VAL B N 1
ATOM 2306 C CA . VAL B 1 49 ? 2.311 21.172 16.766 1 98.94 49 VAL B CA 1
ATOM 2307 C C . VAL B 1 49 ? 3.084 20.719 18.016 1 98.94 49 VAL B C 1
ATOM 2309 O O . VAL B 1 49 ? 4.148 20.109 17.906 1 98.94 49 VAL B O 1
ATOM 2312 N N . ASP B 1 50 ? 2.541 21 19.156 1 98.88 50 ASP B N 1
ATOM 2313 C CA . ASP B 1 50 ? 3.219 20.641 20.391 1 98.88 50 ASP B CA 1
ATOM 2314 C C . ASP B 1 50 ? 3.393 19.125 20.516 1 98.88 50 ASP B C 1
ATOM 2316 O O . ASP B 1 50 ? 4.449 18.656 20.922 1 98.88 50 ASP B O 1
ATOM 2320 N N . LEU B 1 51 ? 2.389 18.391 20.188 1 98.75 51 LEU B N 1
ATOM 2321 C CA . LEU B 1 51 ? 2.443 16.938 20.281 1 98.75 51 LEU B CA 1
ATOM 2322 C C . LEU B 1 51 ? 3.463 16.375 19.297 1 98.75 51 LEU B C 1
ATOM 2324 O O . LEU B 1 51 ? 4.223 15.461 19.641 1 98.75 51 LEU B O 1
ATOM 2328 N N . ILE B 1 52 ? 3.477 16.828 18.109 1 98.75 52 ILE B N 1
ATOM 2329 C CA . ILE B 1 52 ? 4.406 16.344 17.094 1 98.75 52 ILE B CA 1
ATOM 2330 C C . ILE B 1 52 ? 5.84 16.688 17.5 1 98.75 52 ILE B C 1
ATOM 2332 O O . ILE B 1 52 ? 6.746 15.875 17.359 1 98.75 52 ILE B O 1
ATOM 2336 N N . ARG B 1 53 ? 5.996 17.922 17.953 1 98.06 53 ARG B N 1
ATOM 2337 C CA . ARG B 1 53 ? 7.316 18.344 18.406 1 98.06 53 ARG B CA 1
ATOM 2338 C C . ARG B 1 53 ? 7.863 17.391 19.453 1 98.06 53 ARG B C 1
ATOM 2340 O O . ARG B 1 53 ? 9.07 17.125 19.484 1 98.06 53 ARG B O 1
ATOM 2347 N N . ARG B 1 54 ? 7.031 16.844 20.219 1 97.56 54 ARG B N 1
ATOM 2348 C CA . ARG B 1 54 ? 7.43 15.961 21.312 1 97.56 54 ARG B CA 1
ATOM 2349 C C . ARG B 1 54 ? 7.57 14.523 20.828 1 97.56 54 ARG B C 1
ATOM 2351 O O . ARG B 1 54 ? 8.422 13.781 21.328 1 97.56 54 ARG B O 1
ATOM 2358 N N . SER B 1 55 ? 6.77 14.125 19.906 1 98.25 55 SER B N 1
ATOM 2359 C CA . SER B 1 55 ? 6.617 12.703 19.609 1 98.25 55 SER B CA 1
ATOM 2360 C C . SER B 1 55 ? 7.395 12.305 18.359 1 98.25 55 SER B C 1
ATOM 2362 O O . SER B 1 55 ? 7.805 11.156 18.219 1 98.25 55 SER B O 1
ATOM 2364 N N . SER B 1 56 ? 7.555 13.234 17.438 1 98.5 56 SER B N 1
ATOM 2365 C CA . SER B 1 56 ? 8.164 12.914 16.141 1 98.5 56 SER B CA 1
ATOM 2366 C C . SER B 1 56 ? 9.672 13.141 16.172 1 98.5 56 SER B C 1
ATOM 2368 O O . SER B 1 56 ? 10.133 14.18 16.641 1 98.5 56 SER B O 1
ATOM 2370 N N . ARG B 1 57 ? 10.406 12.203 15.672 1 98.12 57 ARG B N 1
ATOM 2371 C CA . ARG B 1 57 ? 11.852 12.359 15.562 1 98.12 57 ARG B CA 1
ATOM 2372 C C . ARG B 1 57 ? 12.219 13.312 14.43 1 98.12 57 ARG B C 1
ATOM 2374 O O . ARG B 1 57 ? 13.148 14.117 14.57 1 98.12 57 ARG B O 1
ATOM 2381 N N . HIS B 1 58 ? 11.625 13.133 13.281 1 98.5 58 HIS B N 1
ATOM 2382 C CA . HIS B 1 58 ? 11.82 13.992 12.125 1 98.5 58 HIS B CA 1
ATOM 2383 C C . HIS B 1 58 ? 10.492 14.523 11.594 1 98.5 58 HIS B C 1
ATOM 2385 O O . HIS B 1 58 ? 9.508 13.789 11.531 1 98.5 58 HIS B O 1
ATOM 2391 N N . THR B 1 59 ? 10.461 15.789 11.289 1 98.88 59 THR B N 1
ATOM 2392 C CA . THR B 1 59 ? 9.289 16.422 10.695 1 98.88 59 THR B CA 1
ATOM 2393 C C . THR B 1 59 ? 9.703 17.328 9.531 1 98.88 59 THR B C 1
ATOM 2395 O O . THR B 1 59 ? 10.656 18.094 9.648 1 98.88 59 THR B O 1
ATOM 2398 N N . VAL B 1 60 ? 9.055 17.219 8.422 1 98.81 60 VAL B N 1
ATOM 2399 C CA . VAL B 1 60 ? 9.32 18.125 7.309 1 98.81 60 VAL B CA 1
ATOM 2400 C C . VAL B 1 60 ? 8.18 19.125 7.176 1 98.81 60 VAL B C 1
ATOM 2402 O O . VAL B 1 60 ? 7.105 18.938 7.758 1 98.81 60 VAL B O 1
ATOM 2405 N N . ARG B 1 61 ? 8.406 20.172 6.395 1 98.12 61 ARG B N 1
ATOM 2406 C CA . ARG B 1 61 ? 7.43 21.234 6.195 1 98.12 61 ARG B CA 1
ATOM 2407 C C . ARG B 1 61 ? 6.445 20.875 5.086 1 98.12 61 ARG B C 1
ATOM 2409 O O . ARG B 1 61 ? 6.848 20.422 4.016 1 98.12 61 ARG B O 1
ATOM 2416 N N . GLY B 1 62 ? 5.168 20.984 5.355 1 98.75 62 GLY B N 1
ATOM 2417 C CA . GLY B 1 62 ? 4.164 20.938 4.301 1 98.75 62 GLY B CA 1
ATOM 2418 C C . GLY B 1 62 ? 3.826 22.312 3.748 1 98.75 62 GLY B C 1
ATOM 2419 O O . GLY B 1 62 ? 4.395 23.312 4.18 1 98.75 62 GLY B O 1
ATOM 2420 N N . ASN B 1 63 ? 2.984 22.375 2.729 1 98.81 63 ASN B N 1
ATOM 2421 C CA . ASN B 1 63 ? 2.668 23.672 2.137 1 98.81 63 ASN B CA 1
ATOM 2422 C C . ASN B 1 63 ? 1.943 24.578 3.127 1 98.81 63 ASN B C 1
ATOM 2424 O O . ASN B 1 63 ? 2.193 25.781 3.168 1 98.81 63 ASN B O 1
ATOM 2428 N N . TRP B 1 64 ? 1.077 24.094 4.004 1 98.69 64 TRP B N 1
ATOM 2429 C CA . TRP B 1 64 ? 0.41 24.891 5.02 1 98.69 64 TRP B CA 1
ATOM 2430 C C . TRP B 1 64 ? 1.406 25.391 6.066 1 98.69 64 TRP B C 1
ATOM 2432 O O . TRP B 1 64 ? 1.281 26.5 6.574 1 98.69 64 TRP B O 1
ATOM 2442 N N . ASP B 1 65 ? 2.328 24.547 6.359 1 98.88 65 ASP B N 1
ATOM 2443 C CA . ASP B 1 65 ? 3.359 24.922 7.324 1 98.88 65 ASP B CA 1
ATOM 2444 C C . ASP B 1 65 ? 4.246 26.031 6.777 1 98.88 65 ASP B C 1
ATOM 2446 O O . ASP B 1 65 ? 4.816 26.812 7.547 1 98.88 65 ASP B O 1
ATOM 2450 N N . GLU B 1 66 ? 4.359 26.031 5.496 1 98.44 66 GLU B N 1
ATOM 2451 C CA . GLU B 1 66 ? 5.207 27.016 4.832 1 98.44 66 GLU B CA 1
ATOM 2452 C C . GLU B 1 66 ? 4.504 28.359 4.723 1 98.44 66 GLU B C 1
ATOM 2454 O O . GLU B 1 66 ? 5.078 29.391 5.07 1 98.44 66 GLU B O 1
ATOM 2459 N N . PHE B 1 67 ? 3.25 28.406 4.277 1 97.75 67 PHE B N 1
ATOM 2460 C CA . PHE B 1 67 ? 2.666 29.703 3.945 1 97.75 67 PHE B CA 1
ATOM 2461 C C . PHE B 1 67 ? 1.97 30.297 5.16 1 97.75 67 PHE B C 1
ATOM 2463 O O . PHE B 1 67 ? 1.821 31.516 5.25 1 97.75 67 PHE B O 1
ATOM 2470 N N . LEU B 1 68 ? 1.565 29.516 6.105 1 98.19 68 LEU B N 1
ATOM 2471 C CA . LEU B 1 68 ? 0.743 30 7.207 1 98.19 68 LEU B CA 1
ATOM 2472 C C . LEU B 1 68 ? 1.512 31 8.055 1 98.19 68 LEU B C 1
ATOM 2474 O O . LEU B 1 68 ? 0.947 32 8.508 1 98.19 68 LEU B O 1
ATOM 2478 N N . PRO B 1 69 ? 2.814 30.812 8.273 1 98.31 69 PRO B N 1
ATOM 2479 C CA . PRO B 1 69 ? 3.559 31.75 9.102 1 98.31 69 PRO B CA 1
ATOM 2480 C C . PRO B 1 69 ? 3.779 33.094 8.422 1 98.31 69 PRO B C 1
ATOM 2482 O O . PRO B 1 69 ? 4.219 34.062 9.055 1 98.31 69 PRO B O 1
ATOM 2485 N N . ASN B 1 70 ? 3.475 33.25 7.207 1 98.19 70 ASN B N 1
ATOM 2486 C CA . 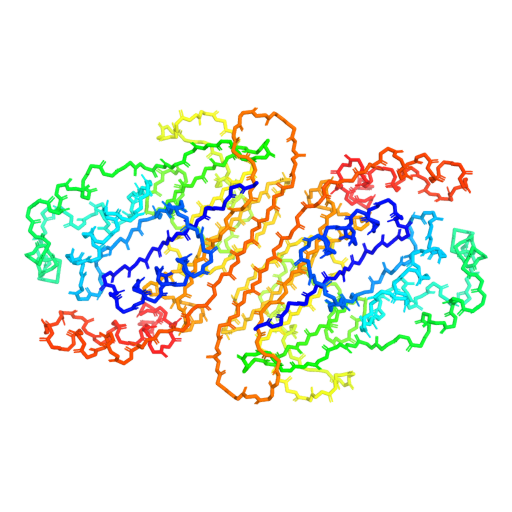ASN B 1 70 ? 3.744 34.469 6.453 1 98.19 70 ASN B CA 1
ATOM 2487 C C . ASN B 1 70 ? 2.674 35.531 6.703 1 98.19 70 ASN B C 1
ATOM 2489 O O . ASN B 1 70 ? 1.539 35.188 7.051 1 98.19 70 ASN B O 1
ATOM 2493 N N . PRO B 1 71 ? 3.062 36.844 6.539 1 97.75 71 PRO B N 1
ATOM 2494 C CA . PRO B 1 71 ? 2.041 37.875 6.656 1 97.75 71 PRO B CA 1
ATOM 2495 C C . PRO B 1 71 ? 0.856 37.656 5.719 1 97.75 71 PRO B C 1
ATOM 2497 O O . PRO B 1 71 ? 1.036 37.188 4.594 1 97.75 71 PRO B O 1
ATOM 2500 N N . THR B 1 72 ? -0.31 37.938 6.293 1 97.69 72 THR B N 1
ATOM 2501 C CA . THR B 1 72 ? -1.513 37.688 5.508 1 97.69 72 THR B CA 1
ATOM 2502 C C . THR B 1 72 ? -2.627 38.656 5.898 1 97.69 72 THR B C 1
ATOM 2504 O O . THR B 1 72 ? -2.646 39.156 7.023 1 97.69 72 THR B O 1
ATOM 2507 N N . ASP B 1 73 ? -3.562 38.844 4.863 1 97.06 73 ASP B N 1
ATOM 2508 C CA . ASP B 1 73 ? -4.762 39.656 5.133 1 97.06 73 ASP B CA 1
ATOM 2509 C C . ASP B 1 73 ? -5.984 38.75 5.305 1 97.06 73 ASP B C 1
ATOM 2511 O O . ASP B 1 73 ? -7.078 39.25 5.594 1 97.06 73 ASP B O 1
ATOM 2515 N N . SER B 1 74 ? -5.758 37.5 5.199 1 97.12 74 SER B N 1
ATOM 2516 C CA . SER B 1 74 ? -6.848 36.531 5.367 1 97.12 74 SER B CA 1
ATOM 2517 C C . SER B 1 74 ? -7.234 36.406 6.836 1 97.12 74 SER B C 1
ATOM 2519 O O . SER B 1 74 ? -6.41 36 7.66 1 97.12 74 SER B O 1
ATOM 2521 N N . ALA B 1 75 ? -8.516 36.625 7.105 1 96.88 75 ALA B N 1
ATOM 2522 C CA . ALA B 1 75 ? -9.008 36.5 8.477 1 96.88 75 ALA B CA 1
ATOM 2523 C C . ALA B 1 75 ? -8.867 35.062 8.977 1 96.88 75 ALA B C 1
ATOM 2525 O O . ALA B 1 75 ? -8.57 34.844 10.148 1 96.88 75 ALA B O 1
ATOM 2526 N N . THR B 1 76 ? -9.102 34.156 8.102 1 96.75 76 THR B N 1
ATOM 2527 C CA . THR B 1 76 ? -8.977 32.75 8.445 1 96.75 76 THR B CA 1
ATOM 2528 C C . THR B 1 76 ? -7.547 32.406 8.836 1 96.75 76 THR B C 1
ATOM 2530 O O . THR B 1 76 ? -7.312 31.781 9.875 1 96.75 76 THR B O 1
ATOM 2533 N N . LEU B 1 77 ? -6.594 32.812 8.055 1 97.81 77 LEU B N 1
ATOM 2534 C CA . LEU B 1 77 ? -5.195 32.5 8.328 1 97.81 77 LEU B CA 1
ATOM 2535 C C . LEU B 1 77 ? -4.715 33.219 9.586 1 97.81 77 LEU B C 1
ATOM 2537 O O . LEU B 1 77 ? -3.908 32.688 10.344 1 97.81 77 L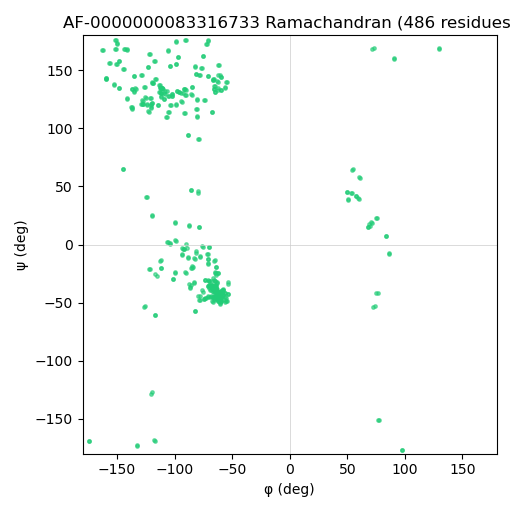EU B O 1
ATOM 2541 N N . ARG B 1 78 ? -5.238 34.406 9.773 1 98.19 78 ARG B N 1
ATOM 2542 C CA . ARG B 1 78 ? -4.879 35.156 10.977 1 98.19 78 ARG B CA 1
ATOM 2543 C C . ARG B 1 78 ? -5.395 34.469 12.227 1 98.19 78 ARG B C 1
ATOM 2545 O O . ARG B 1 78 ? -4.746 34.5 13.281 1 98.19 78 ARG B O 1
ATOM 2552 N N . TRP B 1 79 ? -6.598 33.938 12.125 1 98.5 79 TRP B N 1
ATOM 2553 C CA . TRP B 1 79 ? -7.137 33.156 13.242 1 98.5 79 TRP B CA 1
ATOM 2554 C C . TRP B 1 79 ? -6.188 32.031 13.625 1 98.5 79 TRP B C 1
ATOM 2556 O O . TRP B 1 79 ? -5.875 31.844 14.805 1 98.5 79 TRP B O 1
ATOM 2566 N N . HIS B 1 80 ? -5.652 31.266 12.641 1 98.44 80 HIS B N 1
ATOM 2567 C CA . HIS B 1 80 ? -4.723 30.172 12.883 1 98.44 80 HIS B CA 1
ATOM 2568 C C . HIS B 1 80 ? -3.396 30.688 13.438 1 98.44 80 HIS B C 1
ATOM 2570 O O . HIS B 1 80 ? -2.795 30.047 14.305 1 98.44 80 HIS B O 1
ATOM 2576 N N . GLN B 1 81 ? -2.928 31.844 12.945 1 98.62 81 GLN B N 1
ATOM 2577 C CA . GLN B 1 81 ? -1.681 32.438 13.43 1 98.62 81 GLN B CA 1
ATOM 2578 C C . GLN B 1 81 ? -1.785 32.812 14.906 1 98.62 81 GLN B C 1
ATOM 2580 O O . GLN B 1 81 ? -0.859 32.562 15.68 1 98.62 81 GLN B O 1
ATOM 2585 N N . ARG B 1 82 ? -2.914 33.406 15.227 1 98.31 82 ARG B N 1
ATOM 2586 C CA . ARG B 1 82 ? -3.131 33.781 16.609 1 98.31 82 ARG B CA 1
ATOM 2587 C C . ARG B 1 82 ? -3.148 32.562 17.531 1 98.31 82 ARG B C 1
ATOM 2589 O O . ARG B 1 82 ? -2.57 32.594 18.609 1 98.31 82 ARG B O 1
ATOM 2596 N N . LEU B 1 83 ? -3.809 31.562 17.078 1 98.31 83 LEU B N 1
ATOM 2597 C CA . LEU B 1 83 ? -3.873 30.312 17.844 1 98.31 83 LEU B CA 1
ATOM 2598 C C . LEU B 1 83 ? -2.477 29.75 18.078 1 98.31 83 LEU B C 1
ATOM 2600 O O . LEU B 1 83 ? -2.172 29.25 19.156 1 98.31 83 LEU B O 1
ATOM 2604 N N . LEU B 1 84 ? -1.609 29.766 17.125 1 98.62 84 LEU B N 1
ATOM 2605 C CA . LEU B 1 84 ? -0.291 29.141 17.141 1 98.62 84 LEU B CA 1
ATOM 2606 C C . LEU B 1 84 ? 0.68 29.938 18 1 98.62 84 LEU B C 1
ATOM 2608 O O . LEU B 1 84 ? 1.487 29.375 18.734 1 98.62 84 LEU B O 1
ATOM 2612 N N . GLY B 1 85 ? 0.564 31.312 17.859 1 98.5 85 GLY B N 1
ATOM 2613 C CA . GLY B 1 85 ? 1.554 32.156 18.5 1 98.5 85 GLY B CA 1
ATOM 2614 C C . GLY B 1 85 ? 2.906 32.125 17.812 1 98.5 85 GLY B C 1
ATOM 2615 O O . GLY B 1 85 ? 3.172 31.234 17.016 1 98.5 85 GLY B O 1
ATOM 2616 N N . GLU B 1 86 ? 3.762 33 18.188 1 98.25 86 GLU B N 1
ATOM 2617 C CA . GLU B 1 86 ? 5.016 33.219 17.469 1 98.25 86 GLU B CA 1
ATOM 2618 C C . GLU B 1 86 ? 5.965 32.031 17.656 1 98.25 86 GLU B C 1
ATOM 2620 O O . GLU B 1 86 ? 6.684 31.672 16.734 1 98.25 86 GLU B O 1
ATOM 2625 N N . GLU B 1 87 ? 6 31.453 18.781 1 98.44 87 GLU B N 1
ATOM 2626 C CA . GLU B 1 87 ? 6.906 30.344 19.047 1 98.44 87 GLU B CA 1
ATOM 2627 C C . GLU B 1 87 ? 6.645 29.172 18.109 1 98.44 87 GLU B C 1
ATOM 2629 O O . GLU B 1 87 ? 7.574 28.625 17.516 1 98.44 87 GLU B O 1
ATOM 2634 N N . ARG B 1 88 ? 5.398 28.797 18 1 98.81 88 ARG B N 1
ATOM 2635 C CA . ARG B 1 88 ? 5.043 27.688 17.125 1 98.81 88 ARG B CA 1
ATOM 2636 C C . ARG B 1 88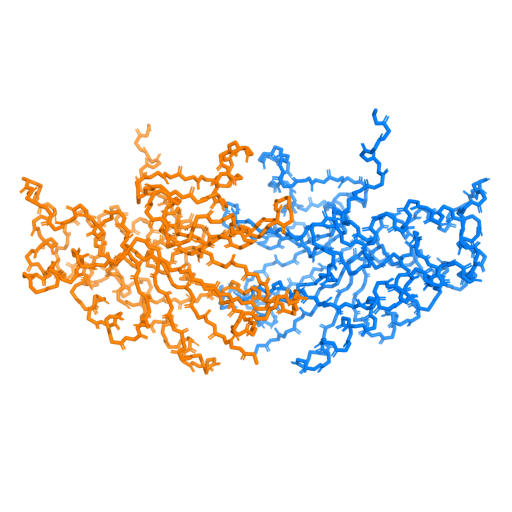 ? 5.207 28.078 15.664 1 98.81 88 ARG B C 1
ATOM 2638 O O . ARG B 1 88 ? 5.574 27.234 14.828 1 98.81 88 ARG B O 1
ATOM 2645 N N . LEU B 1 89 ? 4.93 29.312 15.312 1 98.81 89 LEU B N 1
ATOM 2646 C CA . LEU B 1 89 ? 5.164 29.781 13.953 1 98.81 89 LEU B CA 1
ATOM 2647 C C . LEU B 1 89 ? 6.645 29.703 13.594 1 98.81 89 LEU B C 1
ATOM 2649 O O . LEU B 1 89 ? 7 29.312 12.484 1 98.81 89 LEU B O 1
ATOM 2653 N N . ASP B 1 90 ? 7.484 30.078 14.523 1 98.62 90 ASP B N 1
ATOM 2654 C CA . ASP B 1 90 ? 8.922 29.969 14.312 1 98.62 90 ASP B CA 1
ATOM 2655 C C . ASP B 1 90 ? 9.352 28.516 14.125 1 98.62 90 ASP B C 1
ATOM 2657 O O . ASP B 1 90 ? 10.227 28.219 13.312 1 98.62 90 ASP B O 1
ATOM 2661 N N . TYR B 1 91 ? 8.797 27.625 14.914 1 98.75 91 TYR B N 1
ATOM 2662 C CA . TYR B 1 91 ? 9.062 26.203 14.742 1 98.75 91 TYR B CA 1
ATOM 2663 C C . TYR B 1 91 ? 8.719 25.766 13.328 1 98.75 91 TYR B C 1
ATOM 2665 O O . TYR B 1 91 ? 9.516 25.062 12.68 1 98.75 91 TYR B O 1
ATOM 2673 N N . LEU B 1 92 ? 7.547 26.109 12.836 1 98.81 92 LEU B N 1
ATOM 2674 C CA . LEU B 1 92 ? 7.133 25.75 11.492 1 98.81 92 LEU B CA 1
ATOM 2675 C C . LEU B 1 92 ? 8.148 26.25 10.461 1 98.81 92 LEU B C 1
ATOM 2677 O O . LEU B 1 92 ? 8.492 25.516 9.523 1 98.81 92 LEU B O 1
ATOM 2681 N N . ARG B 1 93 ? 8.656 27.484 10.633 1 98.44 93 ARG B N 1
ATOM 2682 C CA . ARG B 1 93 ? 9.625 28.078 9.719 1 98.44 93 ARG B CA 1
ATOM 2683 C C . ARG B 1 93 ? 10.93 27.297 9.711 1 98.44 93 ARG B C 1
ATOM 2685 O O . ARG B 1 93 ? 11.68 27.328 8.734 1 98.44 93 ARG B O 1
ATOM 2692 N N . SER B 1 94 ? 11.227 26.625 10.758 1 98.38 94 SER B N 1
ATOM 2693 C CA . SER B 1 94 ? 12.516 25.953 10.922 1 98.38 94 SER B CA 1
ATOM 2694 C C . SER B 1 94 ? 12.484 24.547 10.352 1 98.38 94 SER B C 1
ATOM 2696 O O . SER B 1 94 ? 13.523 23.891 10.234 1 98.38 94 SER B O 1
ATOM 2698 N N . LEU B 1 95 ? 11.367 24 9.992 1 98.56 95 LEU B N 1
ATOM 2699 C CA . LEU B 1 95 ? 11.227 22.625 9.555 1 98.56 95 LEU B CA 1
ATOM 2700 C C . LEU B 1 95 ? 11.969 22.391 8.242 1 98.56 95 LEU B C 1
ATOM 2702 O O . LEU B 1 95 ? 11.906 23.219 7.336 1 98.56 95 LEU B O 1
ATOM 2706 N N . PRO B 1 96 ? 12.695 21.266 8.133 1 98.44 96 PRO B N 1
ATOM 2707 C CA . PRO B 1 96 ? 13.414 20.938 6.895 1 98.44 96 PRO B CA 1
ATOM 2708 C C . PRO B 1 96 ? 12.477 20.531 5.762 1 98.44 96 PRO B C 1
ATOM 2710 O O . PRO B 1 96 ? 11.266 20.391 5.977 1 98.44 96 PRO B O 1
ATOM 2713 N N . PHE B 1 97 ? 13.062 20.375 4.543 1 98.31 97 PHE B N 1
ATOM 2714 C CA . PHE B 1 97 ? 12.297 20.094 3.34 1 98.31 97 PHE B CA 1
ATOM 2715 C C . PHE B 1 97 ? 12.07 18.594 3.188 1 98.31 97 PHE B C 1
ATOM 2717 O O . PHE B 1 97 ? 11.016 18.156 2.729 1 98.31 97 PHE B O 1
ATOM 2724 N N . SER B 1 98 ? 13.078 17.781 3.557 1 98.38 98 SER B N 1
ATOM 2725 C CA . SER B 1 98 ? 12.984 16.344 3.32 1 98.38 98 SER B CA 1
ATOM 2726 C C . SER B 1 98 ? 13.719 15.555 4.398 1 98.38 98 SER B C 1
ATOM 2728 O O . SER B 1 98 ? 14.516 16.125 5.152 1 98.38 98 SER B O 1
ATOM 2730 N N . ILE B 1 99 ? 13.336 14.305 4.559 1 98.38 99 ILE B N 1
ATOM 2731 C CA . ILE B 1 99 ? 14.031 13.297 5.355 1 98.38 99 ILE B CA 1
ATOM 2732 C C . ILE B 1 99 ? 14.617 12.227 4.438 1 98.38 99 ILE B C 1
ATOM 2734 O O . ILE B 1 99 ? 13.906 11.648 3.611 1 98.38 99 ILE B O 1
ATOM 2738 N N . GLU B 1 100 ? 15.875 11.969 4.574 1 98.06 100 GLU B N 1
ATOM 2739 C CA . GLU B 1 100 ? 16.531 10.984 3.711 1 98.06 100 GLU B CA 1
ATOM 2740 C C . GLU B 1 100 ? 17.406 10.039 4.523 1 98.06 100 GLU B C 1
ATOM 2742 O O . GLU B 1 100 ? 18.094 10.469 5.457 1 98.06 100 GLU B O 1
ATOM 2747 N N . PHE B 1 101 ? 17.312 8.742 4.258 1 96.88 101 PHE B N 1
ATOM 2748 C CA . PHE B 1 101 ? 18.078 7.734 4.984 1 96.88 101 PHE B CA 1
ATOM 2749 C C . PHE B 1 101 ? 18.109 6.418 4.219 1 96.88 101 PHE B C 1
ATOM 2751 O O . PHE B 1 101 ? 17.375 6.25 3.236 1 96.88 101 PHE B O 1
ATOM 2758 N N . TRP B 1 102 ? 18.969 5.547 4.645 1 96.62 102 TRP B N 1
ATOM 2759 C CA . TRP B 1 102 ? 19.062 4.211 4.055 1 96.62 102 TRP B CA 1
ATOM 2760 C C . TRP B 1 102 ? 18.297 3.191 4.891 1 96.62 102 TRP B C 1
ATOM 2762 O O . TRP B 1 102 ? 18.422 3.17 6.117 1 96.62 102 TRP B O 1
ATOM 2772 N N . LEU B 1 103 ? 17.5 2.389 4.242 1 97.06 103 LEU B N 1
ATOM 2773 C CA . LEU B 1 103 ? 16.703 1.336 4.871 1 97.06 103 LEU B CA 1
ATOM 2774 C C . LEU B 1 103 ? 16.75 0.053 4.047 1 97.06 103 LEU B C 1
ATOM 2776 O O . LEU B 1 103 ? 16.266 0.019 2.914 1 97.06 103 LEU B O 1
ATOM 2780 N N . SER B 1 104 ? 17.281 -1.002 4.594 1 96.5 104 SER B N 1
ATOM 2781 C CA . SER B 1 104 ? 17.375 -2.303 3.939 1 96.5 104 SER B CA 1
ATOM 2782 C C . SER B 1 104 ? 17.984 -2.178 2.549 1 96.5 104 SER B C 1
ATOM 2784 O O . SER B 1 104 ? 17.484 -2.754 1.585 1 96.5 104 SER B O 1
ATOM 2786 N N . GLY B 1 105 ? 18.984 -1.288 2.451 1 95.31 105 GLY B N 1
ATOM 2787 C CA . GLY B 1 105 ? 19.75 -1.152 1.218 1 95.31 105 GLY B CA 1
ATOM 2788 C C . GLY B 1 105 ? 19.078 -0.244 0.203 1 95.31 105 GLY B C 1
ATOM 2789 O O . GLY B 1 105 ? 19.516 -0.155 -0.945 1 95.31 105 GLY B O 1
ATOM 2790 N N . ARG B 1 106 ? 18.016 0.409 0.551 1 96.31 106 ARG B N 1
ATOM 2791 C CA . ARG B 1 106 ? 17.281 1.329 -0.313 1 96.31 106 ARG B CA 1
ATOM 2792 C C . ARG B 1 106 ? 17.406 2.766 0.188 1 96.31 106 ARG B C 1
ATOM 2794 O O . ARG B 1 106 ? 17.344 3.016 1.393 1 96.31 106 ARG B O 1
ATOM 2801 N N . TYR B 1 107 ? 17.656 3.619 -0.723 1 97.12 107 TYR B N 1
ATOM 2802 C CA . TYR B 1 107 ? 17.672 5.031 -0.367 1 97.12 107 TYR B CA 1
ATOM 2803 C C . TYR B 1 107 ? 16.25 5.598 -0.306 1 97.12 107 TYR B C 1
ATOM 2805 O O . TYR B 1 107 ? 15.562 5.66 -1.322 1 97.12 107 TYR B O 1
ATOM 2813 N N . VAL B 1 108 ? 15.883 6.02 0.886 1 98.31 108 VAL B N 1
ATOM 2814 C CA . VAL B 1 108 ? 14.531 6.52 1.13 1 98.31 108 VAL B CA 1
ATOM 2815 C C . VAL B 1 108 ? 14.547 8.047 1.18 1 98.31 108 VAL B C 1
ATOM 2817 O O . VAL B 1 108 ? 15.391 8.641 1.849 1 98.31 108 VAL B O 1
ATOM 2820 N N . ARG B 1 109 ? 13.672 8.641 0.434 1 98.81 109 ARG B N 1
ATOM 2821 C CA . ARG B 1 109 ? 13.445 10.086 0.514 1 98.81 109 ARG B CA 1
ATOM 2822 C C . ARG B 1 109 ? 11.977 10.391 0.815 1 98.81 109 ARG B C 1
ATOM 2824 O O . ARG B 1 109 ? 11.086 9.969 0.079 1 98.81 109 ARG B O 1
ATOM 2831 N N . LEU B 1 110 ? 11.766 11.07 1.922 1 98.88 110 LEU B N 1
ATOM 2832 C CA . LEU B 1 110 ? 10.43 11.477 2.34 1 98.88 110 LEU B CA 1
ATOM 2833 C C . LEU B 1 110 ? 10.273 12.992 2.26 1 98.88 110 LEU B C 1
ATOM 2835 O O . LEU B 1 110 ? 11.18 13.734 2.652 1 98.88 110 LEU B O 1
ATOM 2839 N N . PHE B 1 111 ? 9.211 13.43 1.73 1 98.94 111 PHE B N 1
ATOM 2840 C CA . PHE B 1 111 ? 8.898 14.844 1.562 1 98.94 111 PHE B CA 1
ATOM 2841 C C . PHE B 1 111 ? 7.387 15.062 1.576 1 98.94 111 PHE B C 1
ATOM 2843 O O . PHE B 1 111 ? 6.617 14.109 1.702 1 98.94 111 PHE B O 1
ATOM 2850 N N . HIS B 1 112 ? 6.992 16.281 1.521 1 98.88 112 HIS B N 1
ATOM 2851 C CA . HIS B 1 112 ? 5.562 16.531 1.673 1 98.88 112 HIS B CA 1
ATOM 2852 C C . HIS B 1 112 ? 4.824 16.328 0.353 1 98.88 112 HIS B C 1
ATOM 2854 O O . HIS B 1 112 ? 3.926 15.5 0.26 1 98.88 112 HIS B O 1
ATOM 2860 N N . ALA B 1 113 ? 5.234 17.062 -0.683 1 98.81 113 ALA B N 1
ATOM 2861 C CA . ALA B 1 113 ? 4.461 17.078 -1.921 1 98.81 113 ALA B CA 1
ATOM 2862 C C . ALA B 1 113 ? 5.273 16.516 -3.08 1 98.81 113 ALA B C 1
ATOM 2864 O O . ALA B 1 113 ? 4.852 15.547 -3.729 1 98.81 113 ALA B O 1
ATOM 2865 N N . SER B 1 114 ? 6.371 17.109 -3.41 1 98.69 114 SER B N 1
ATOM 2866 C CA . SER B 1 114 ? 7.332 16.641 -4.402 1 98.69 114 SER B CA 1
ATOM 2867 C C . SER B 1 114 ? 8.766 16.906 -3.951 1 98.69 114 SER B C 1
ATOM 2869 O O . SER B 1 114 ? 8.992 17.625 -2.979 1 98.69 114 SER B O 1
ATOM 2871 N N . PRO B 1 115 ? 9.727 16.312 -4.633 1 98.38 115 PRO B N 1
ATOM 2872 C CA . PRO B 1 115 ? 11.109 16.562 -4.223 1 98.38 115 PRO B CA 1
ATOM 2873 C C . PRO B 1 115 ? 11.57 17.984 -4.52 1 98.38 115 PRO B C 1
ATOM 2875 O O . PRO B 1 115 ? 12.68 18.375 -4.129 1 98.38 115 PRO B O 1
ATOM 2878 N N . ARG B 1 116 ? 10.695 18.766 -5.125 1 97.75 116 ARG B N 1
ATOM 2879 C CA . ARG B 1 116 ? 11.133 20.078 -5.609 1 97.75 116 ARG B CA 1
ATOM 2880 C C . ARG B 1 116 ? 10.398 21.203 -4.895 1 97.75 116 ARG B C 1
ATOM 2882 O O . ARG B 1 116 ? 10.883 22.328 -4.844 1 97.75 116 ARG B O 1
ATOM 2889 N N . SER B 1 117 ? 9.266 20.891 -4.441 1 98.25 117 SER B N 1
ATOM 2890 C CA . SER B 1 117 ? 8.422 21.938 -3.904 1 98.25 117 SER B CA 1
ATOM 2891 C C . SER B 1 117 ? 7.352 21.375 -2.977 1 98.25 117 SER B C 1
ATOM 2893 O O . SER B 1 117 ? 6.773 20.328 -3.256 1 98.25 117 SER B O 1
ATOM 2895 N N . VAL B 1 118 ? 7.066 22.094 -1.905 1 98.5 118 VAL B N 1
ATOM 2896 C CA . VAL B 1 118 ? 5.984 21.703 -1.011 1 98.5 118 VAL B CA 1
ATOM 2897 C C . VAL B 1 118 ? 4.637 22.047 -1.645 1 98.5 118 VAL B C 1
ATOM 2899 O O . VAL B 1 118 ? 3.584 21.688 -1.115 1 98.5 118 VAL B O 1
ATOM 2902 N N . PHE B 1 119 ? 4.668 22.656 -2.848 1 98.5 119 PHE B N 1
ATOM 2903 C CA . PHE B 1 119 ? 3.436 23.141 -3.461 1 98.5 119 PHE B CA 1
ATOM 2904 C C . PHE B 1 119 ? 3.102 22.328 -4.711 1 98.5 119 PHE B C 1
ATOM 2906 O O . PHE B 1 119 ? 2.014 22.469 -5.273 1 98.5 119 PHE B O 1
ATOM 2913 N N . GLU B 1 120 ? 4.016 21.578 -5.195 1 98.25 120 GLU B N 1
ATOM 2914 C CA . GLU B 1 120 ? 3.771 20.781 -6.395 1 98.25 120 GLU B CA 1
ATOM 2915 C C . GLU B 1 120 ? 3.02 19.5 -6.062 1 98.25 120 GLU B C 1
ATOM 2917 O O . GLU B 1 120 ? 3.582 18.578 -5.461 1 98.25 120 GLU B O 1
ATOM 2922 N N . ARG B 1 121 ? 1.825 19.469 -6.484 1 97.81 121 ARG B N 1
ATOM 2923 C CA . ARG B 1 121 ? 0.943 18.344 -6.184 1 97.81 121 ARG B CA 1
ATOM 2924 C C . ARG B 1 121 ? 0.981 17.297 -7.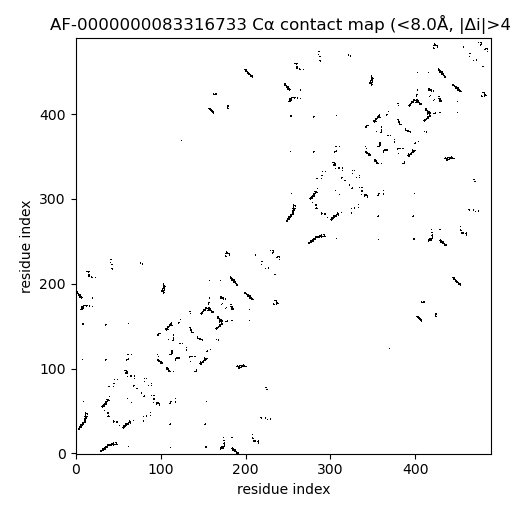301 1 97.81 121 ARG B C 1
ATOM 2926 O O . ARG B 1 121 ? 0.737 17.625 -8.469 1 97.81 121 ARG B O 1
ATOM 2933 N N . ILE B 1 122 ? 1.308 16.109 -6.977 1 97.19 122 ILE B N 1
ATOM 2934 C CA . ILE B 1 122 ? 1.295 15.008 -7.93 1 97.19 122 ILE B CA 1
ATOM 2935 C C . ILE B 1 122 ? 0.32 13.93 -7.461 1 97.19 122 ILE B C 1
ATOM 2937 O O . ILE B 1 122 ? 0.476 13.375 -6.367 1 97.19 122 ILE B O 1
ATOM 2941 N N . GLN B 1 123 ? -0.654 13.641 -8.297 1 95.88 123 GLN B N 1
ATOM 2942 C CA . GLN B 1 123 ? -1.721 12.695 -7.988 1 95.88 123 GLN B CA 1
ATOM 2943 C C . GLN B 1 123 ? -1.42 11.312 -8.57 1 95.88 123 GLN B C 1
ATOM 2945 O O . GLN B 1 123 ? -0.625 11.188 -9.5 1 95.88 123 GLN B O 1
ATOM 2950 N N . PRO B 1 124 ? -2.129 10.25 -8.016 1 93.88 124 PRO B N 1
ATOM 2951 C CA . PRO B 1 124 ? -1.958 8.891 -8.539 1 93.88 124 PRO B CA 1
ATOM 2952 C C . PRO B 1 124 ? -2.375 8.766 -10 1 93.88 124 PRO B C 1
ATOM 2954 O O . PRO B 1 124 ? -1.949 7.832 -10.688 1 93.88 124 PRO B O 1
ATOM 2957 N N . TRP B 1 125 ? -3.23 9.617 -10.453 1 92.44 125 TRP B N 1
ATOM 2958 C CA . TRP B 1 125 ? -3.752 9.492 -11.812 1 92.44 125 TRP B CA 1
ATOM 2959 C C . TRP B 1 125 ? -3.02 10.438 -12.758 1 92.44 125 TRP B C 1
ATOM 2961 O O . TRP B 1 125 ? -3.408 10.586 -13.922 1 92.44 125 TRP B O 1
ATOM 2971 N N . ASP B 1 126 ? -2.002 11.164 -12.273 1 94.56 126 ASP B N 1
ATOM 2972 C CA . ASP B 1 126 ? -1.21 12.023 -13.141 1 94.56 126 ASP B CA 1
ATOM 2973 C C . ASP B 1 126 ? -0.319 11.203 -14.07 1 94.56 126 ASP B C 1
ATOM 2975 O O . ASP B 1 126 ? -0.281 9.977 -13.969 1 94.56 126 ASP B O 1
ATOM 2979 N N . ASP B 1 127 ? 0.379 11.93 -14.953 1 94.31 127 ASP B N 1
ATOM 2980 C CA . ASP B 1 127 ? 1.221 11.32 -15.977 1 94.31 127 ASP B CA 1
ATOM 2981 C C . ASP B 1 127 ? 2.32 10.469 -15.359 1 94.31 127 ASP B C 1
ATOM 2983 O O . ASP B 1 127 ? 2.895 10.836 -14.328 1 94.31 127 ASP B O 1
ATOM 2987 N N . TYR B 1 128 ? 2.602 9.359 -16.078 1 94.56 128 TYR B N 1
ATOM 2988 C CA . TYR B 1 128 ? 3.617 8.422 -15.617 1 94.56 128 TYR B CA 1
ATOM 2989 C C . TYR B 1 128 ? 4.934 9.133 -15.344 1 94.56 128 TYR B C 1
ATOM 2991 O O . TYR B 1 128 ? 5.566 8.906 -14.312 1 94.56 128 TYR B O 1
ATOM 2999 N N . ALA B 1 129 ? 5.309 10.039 -16.219 1 96.81 129 ALA B N 1
ATOM 3000 C CA . ALA B 1 129 ? 6.586 10.734 -16.094 1 96.81 129 ALA B CA 1
ATOM 3001 C C . ALA B 1 129 ? 6.59 11.648 -14.867 1 96.81 129 ALA B C 1
ATOM 3003 O O . ALA B 1 129 ? 7.621 11.805 -14.211 1 96.81 129 ALA B O 1
ATOM 3004 N N . GLU B 1 130 ? 5.508 12.227 -14.586 1 97.5 130 GLU B N 1
ATOM 3005 C CA . GLU B 1 130 ? 5.395 13.086 -13.406 1 97.5 130 GLU B CA 1
ATOM 3006 C C . GLU B 1 130 ? 5.559 12.273 -12.125 1 97.5 130 GLU B C 1
ATOM 3008 O O . GLU B 1 130 ? 6.301 12.672 -11.227 1 97.5 130 GLU B O 1
ATOM 3013 N N . LYS B 1 131 ? 4.914 11.164 -12.086 1 97.81 131 LYS B N 1
ATOM 3014 C CA . LYS B 1 131 ? 5.043 10.305 -10.914 1 97.81 131 LYS B CA 1
ATOM 3015 C C . LYS B 1 131 ? 6.469 9.781 -10.773 1 97.81 131 LYS B C 1
ATOM 3017 O O . LYS B 1 131 ? 7.02 9.758 -9.672 1 97.81 131 LYS B O 1
ATOM 3022 N N . LEU B 1 132 ? 7.066 9.438 -11.883 1 97.94 132 LEU B N 1
ATOM 3023 C CA . LEU B 1 132 ? 8.43 8.93 -11.875 1 97.94 132 LEU B CA 1
ATOM 3024 C C . LEU B 1 132 ? 9.406 9.992 -11.367 1 97.94 132 LEU B C 1
ATOM 3026 O O . LEU B 1 132 ? 10.391 9.664 -10.703 1 97.94 132 LEU B O 1
ATOM 3030 N N . SER B 1 133 ? 9.109 11.219 -11.648 1 98.38 133 SER B N 1
ATOM 3031 C CA . SER B 1 133 ? 10 12.312 -11.273 1 98.38 133 SER B CA 1
ATOM 3032 C C . SER B 1 133 ? 10.109 12.453 -9.758 1 98.38 133 SER B C 1
ATOM 3034 O O . SER B 1 133 ? 11.023 13.102 -9.25 1 98.38 133 SER B O 1
ATOM 3036 N N . LEU B 1 134 ? 9.242 11.82 -9.039 1 98.75 134 LEU B N 1
ATOM 3037 C CA . LEU B 1 134 ? 9.242 11.922 -7.582 1 98.75 134 LEU B CA 1
ATOM 3038 C C . LEU B 1 134 ? 10.43 11.188 -6.98 1 98.75 134 LEU B C 1
ATOM 3040 O O . LEU B 1 134 ? 10.789 11.414 -5.824 1 98.75 134 LEU B O 1
ATOM 3044 N N . PHE B 1 135 ? 11.031 10.352 -7.77 1 98.81 135 PHE B N 1
ATOM 3045 C CA . PHE B 1 135 ? 12.195 9.609 -7.293 1 98.81 135 PHE B CA 1
ATOM 3046 C C . PHE B 1 135 ? 13.469 10.445 -7.453 1 98.81 135 PHE B C 1
ATOM 3048 O O . PHE B 1 135 ? 14.5 10.133 -6.859 1 98.81 135 PHE B O 1
ATOM 3055 N N . GLU B 1 136 ? 13.422 11.445 -8.281 1 98.62 136 GLU B N 1
ATOM 3056 C CA . GLU B 1 136 ? 14.617 12.188 -8.648 1 98.62 136 GLU B CA 1
ATOM 3057 C C . GLU B 1 136 ? 14.969 13.227 -7.594 1 98.62 136 GLU B C 1
ATOM 3059 O O . GLU B 1 136 ? 14.086 13.859 -7.016 1 98.62 136 GLU B O 1
ATOM 3064 N N . PRO B 1 137 ? 16.234 13.477 -7.41 1 97.81 137 PRO B N 1
ATOM 3065 C CA . PRO B 1 137 ? 16.656 14.531 -6.484 1 97.81 137 PRO B CA 1
ATOM 3066 C C . PRO B 1 137 ? 16.453 15.938 -7.062 1 97.81 137 PRO B C 1
ATOM 3068 O O . PRO B 1 137 ? 16.172 16.078 -8.25 1 97.81 137 PRO B O 1
ATOM 3071 N N . SER B 1 138 ? 16.469 16.844 -6.203 1 97.62 138 SER B N 1
ATOM 3072 C CA . SER B 1 138 ? 16.484 18.25 -6.555 1 97.62 138 SER B CA 1
ATOM 3073 C C . SER B 1 138 ? 17.547 19.016 -5.754 1 97.62 138 SER B C 1
ATOM 3075 O O . SER B 1 138 ? 18.328 18.406 -5.02 1 97.62 138 SER B O 1
ATOM 3077 N N . ASP B 1 139 ? 17.547 20.375 -5.898 1 96.12 139 ASP B N 1
ATOM 3078 C CA . ASP B 1 139 ? 18.547 21.219 -5.242 1 96.12 139 ASP B CA 1
ATOM 3079 C C . ASP B 1 139 ? 18.312 21.281 -3.732 1 96.12 139 ASP B C 1
ATOM 3081 O O . ASP B 1 139 ? 19.203 21.641 -2.973 1 96.12 139 ASP B O 1
ATOM 3085 N N . VAL B 1 140 ? 17.172 20.812 -3.285 1 94.12 140 VAL B N 1
ATOM 3086 C CA . VAL B 1 140 ? 16.859 20.938 -1.864 1 94.12 140 VAL B CA 1
ATOM 3087 C C . VAL B 1 140 ? 16.984 19.562 -1.197 1 94.12 140 VAL B C 1
ATOM 3089 O O . VAL B 1 140 ? 16.766 19.438 0.007 1 94.12 140 VAL B O 1
ATOM 3092 N N . SER B 1 141 ? 17.391 18.531 -1.97 1 94.12 141 SER B N 1
ATOM 3093 C CA . SER B 1 141 ? 17.609 17.203 -1.42 1 94.12 141 SER B CA 1
ATOM 3094 C C . SER B 1 141 ? 18.922 17.125 -0.652 1 94.12 141 SER B C 1
ATOM 3096 O O . SER B 1 141 ? 19.859 17.875 -0.951 1 94.12 141 SER B O 1
ATOM 3098 N N . VAL B 1 142 ? 18.906 16.25 0.284 1 93.06 142 VAL B N 1
ATOM 3099 C CA . VAL B 1 142 ? 20.125 16.047 1.063 1 93.06 142 VAL B CA 1
ATOM 3100 C C . VAL B 1 142 ? 21.219 15.461 0.176 1 93.06 142 VAL B C 1
ATOM 3102 O O . VAL B 1 142 ? 22.375 15.93 0.194 1 93.06 142 VAL B O 1
ATOM 3105 N N . GLU B 1 143 ? 20.891 14.422 -0.539 1 93.88 143 GLU B N 1
ATOM 3106 C CA . GLU B 1 143 ? 21.797 13.789 -1.488 1 93.88 143 GLU B CA 1
ATOM 3107 C C . GLU B 1 143 ? 21.266 13.898 -2.916 1 93.88 143 GLU B C 1
ATOM 3109 O O . GLU B 1 143 ? 20.062 13.766 -3.152 1 93.88 143 GLU B O 1
ATOM 3114 N N . PRO B 1 144 ? 22.156 14.094 -3.832 1 95.62 144 PRO B N 1
ATOM 3115 C CA . PRO B 1 144 ? 21.766 14.211 -5.234 1 95.62 144 PRO B CA 1
ATOM 3116 C C . PRO B 1 144 ? 21.656 12.859 -5.934 1 95.62 144 PRO B C 1
ATOM 3118 O O . PRO B 1 144 ? 22.203 12.672 -7.02 1 95.62 144 PRO B O 1
ATOM 3121 N N . ILE B 1 145 ? 21 11.914 -5.316 1 95.94 145 ILE B N 1
ATOM 3122 C CA . ILE B 1 145 ? 20.859 10.594 -5.914 1 95.94 145 ILE B CA 1
ATOM 3123 C C . ILE B 1 145 ? 19.375 10.242 -6.031 1 95.94 145 ILE B C 1
ATOM 3125 O O . ILE B 1 145 ? 18.547 10.742 -5.27 1 95.94 145 ILE B O 1
ATOM 3129 N N . ARG B 1 146 ? 19.141 9.438 -6.992 1 97.69 146 ARG B N 1
ATOM 3130 C CA . ARG B 1 146 ? 17.781 8.938 -7.191 1 97.69 146 ARG B CA 1
ATOM 3131 C C . ARG B 1 146 ? 17.344 8.062 -6.023 1 97.69 146 ARG B C 1
ATOM 3133 O O . ARG B 1 146 ? 18.125 7.23 -5.539 1 97.69 146 ARG B O 1
ATOM 3140 N N . ALA B 1 147 ? 16.156 8.266 -5.523 1 98.31 147 ALA B N 1
ATOM 3141 C CA . ALA B 1 147 ? 15.641 7.457 -4.422 1 98.31 147 ALA B CA 1
ATOM 3142 C C . ALA B 1 147 ? 15.148 6.102 -4.922 1 98.31 147 ALA B C 1
ATOM 3144 O O . ALA B 1 147 ? 14.633 5.992 -6.039 1 98.31 147 ALA B O 1
ATOM 3145 N N . ASP B 1 148 ? 15.305 5.074 -4.113 1 97.25 148 ASP B N 1
ATOM 3146 C CA . ASP B 1 148 ? 14.68 3.773 -4.336 1 97.25 148 ASP B CA 1
ATOM 3147 C C . ASP B 1 148 ? 13.25 3.756 -3.809 1 97.25 148 ASP B C 1
ATOM 3149 O O . ASP B 1 148 ? 12.398 3.029 -4.328 1 97.25 148 ASP B O 1
ATOM 3153 N N . VAL B 1 149 ? 13.047 4.504 -2.75 1 98.56 149 VAL B N 1
ATOM 3154 C CA . VAL B 1 149 ? 11.734 4.664 -2.129 1 98.56 149 VAL B CA 1
ATOM 3155 C C . VAL B 1 149 ? 11.414 6.152 -1.981 1 98.56 149 VAL B C 1
ATOM 3157 O O . VAL B 1 149 ? 12.18 6.902 -1.371 1 98.56 149 VAL B O 1
ATOM 3160 N N . ALA B 1 150 ? 10.391 6.562 -2.557 1 98.88 150 ALA B N 1
ATOM 3161 C CA . ALA B 1 150 ? 9.891 7.926 -2.402 1 98.88 150 ALA B CA 1
ATOM 3162 C C . ALA B 1 150 ? 8.531 7.938 -1.697 1 98.88 150 ALA B C 1
ATOM 3164 O O . ALA B 1 150 ? 7.57 7.336 -2.178 1 98.88 150 ALA B O 1
ATOM 3165 N N . GLY B 1 151 ? 8.43 8.586 -0.558 1 98.88 151 GLY B N 1
ATOM 3166 C CA . GLY B 1 151 ? 7.199 8.719 0.205 1 98.88 151 GLY B CA 1
ATOM 3167 C C . GLY B 1 151 ? 6.77 10.164 0.394 1 98.88 151 GLY B C 1
ATOM 3168 O O . GLY B 1 151 ? 7.609 11.039 0.61 1 98.88 151 GLY B O 1
ATOM 3169 N N . TYR B 1 152 ? 5.465 10.398 0.275 1 98.94 152 TYR B N 1
ATOM 3170 C CA . TYR B 1 152 ? 5.012 11.781 0.383 1 98.94 152 TYR B CA 1
ATOM 3171 C C . TYR B 1 152 ? 3.594 11.844 0.944 1 98.94 152 TYR B C 1
ATOM 3173 O O . TYR B 1 152 ? 3.01 10.812 1.292 1 98.94 152 TYR B O 1
ATOM 3181 N N . GLY B 1 153 ? 3.041 13 1.254 1 98.75 153 GLY B N 1
ATOM 3182 C CA . GLY B 1 153 ? 1.694 13.305 1.71 1 98.75 153 GLY B CA 1
ATOM 3183 C C . GLY B 1 153 ? 0.944 14.242 0.779 1 98.75 153 GLY B C 1
ATOM 3184 O O . GLY B 1 153 ? 0.783 13.945 -0.407 1 98.75 153 GLY B O 1
ATOM 3185 N N . ASP B 1 154 ? 0.439 15.234 1.177 1 98.69 154 ASP B N 1
ATOM 3186 C CA . ASP B 1 154 ? -0.109 16.375 0.46 1 98.69 154 ASP B CA 1
ATOM 3187 C C . ASP B 1 154 ? -1.46 16.047 -0.167 1 98.69 154 ASP B C 1
ATOM 3189 O O . ASP B 1 154 ? -2.4 16.844 -0.096 1 98.69 154 ASP B O 1
ATOM 3193 N N . ILE B 1 155 ? -1.656 14.875 -0.763 1 97.88 155 ILE B N 1
ATOM 3194 C CA . ILE B 1 155 ? -2.85 14.609 -1.561 1 97.88 155 ILE B CA 1
ATOM 3195 C C . ILE B 1 155 ? -3.916 13.945 -0.69 1 97.88 155 ILE B C 1
ATOM 3197 O O . ILE B 1 155 ? -5.059 13.781 -1.119 1 97.88 155 ILE B O 1
ATOM 3201 N N . HIS B 1 156 ? -3.656 13.531 0.512 1 98.31 156 HIS B N 1
ATOM 3202 C CA . HIS B 1 156 ? -4.566 13.062 1.551 1 98.31 156 HIS B CA 1
ATOM 3203 C C . HIS B 1 156 ? -5.168 11.711 1.185 1 98.31 156 HIS B C 1
ATOM 3205 O O . HIS B 1 156 ? -6.238 11.352 1.682 1 98.31 156 HIS B O 1
ATOM 3211 N N . ASN B 1 157 ? -4.609 11.008 0.245 1 96.81 157 ASN B N 1
ATOM 3212 C CA . ASN B 1 157 ? -5.027 9.664 -0.126 1 96.81 157 ASN B CA 1
ATOM 3213 C C . ASN B 1 157 ? -3.861 8.68 -0.074 1 96.81 157 ASN B C 1
ATOM 3215 O O . ASN B 1 157 ? -2.834 8.891 -0.72 1 96.81 157 ASN B O 1
ATOM 3219 N N . ALA B 1 158 ? -4.086 7.625 0.645 1 98.25 158 ALA B N 1
ATOM 3220 C CA . ALA B 1 158 ? -3.045 6.602 0.669 1 98.25 158 ALA B CA 1
ATOM 3221 C C . ALA B 1 158 ? -2.877 5.957 -0.703 1 98.25 158 ALA B C 1
ATOM 3223 O O . ALA B 1 158 ? -3.859 5.734 -1.416 1 98.25 158 ALA B O 1
ATOM 3224 N N . TYR B 1 159 ? -1.713 5.668 -1.064 1 98.44 159 TYR B N 1
ATOM 3225 C CA . TYR B 1 159 ? -1.381 5.207 -2.408 1 98.44 159 TYR B CA 1
ATOM 3226 C C . TYR B 1 159 ? -0.049 4.469 -2.418 1 98.44 159 TYR B C 1
ATOM 3228 O O . TYR B 1 159 ? 0.857 4.797 -1.647 1 98.44 159 TYR B O 1
ATOM 3236 N N . MET B 1 160 ? 0.109 3.404 -3.225 1 98.62 160 MET B N 1
ATOM 3237 C CA . MET B 1 160 ? 1.385 2.721 -3.412 1 98.62 160 MET B CA 1
ATOM 3238 C C . MET B 1 160 ? 1.494 2.148 -4.82 1 98.62 160 MET B C 1
ATOM 3240 O O . MET B 1 160 ? 0.557 1.519 -5.312 1 98.62 160 MET B O 1
ATOM 3244 N N . GLN B 1 161 ? 2.605 2.348 -5.434 1 97.75 161 GLN B N 1
ATOM 3245 C CA . GLN B 1 161 ? 2.881 1.822 -6.77 1 97.75 161 GLN B CA 1
ATOM 3246 C C . GLN B 1 161 ? 4.375 1.6 -6.973 1 97.75 161 GLN B C 1
ATOM 3248 O O . GLN B 1 161 ? 5.195 2.408 -6.535 1 97.75 161 GLN B O 1
ATOM 3253 N N . HIS B 1 162 ? 4.719 0.527 -7.562 1 96.25 162 HIS B N 1
ATOM 3254 C CA . HIS B 1 162 ? 6.098 0.322 -7.996 1 96.25 162 HIS B CA 1
ATOM 3255 C C . HIS B 1 162 ? 6.309 0.824 -9.422 1 96.25 162 HIS B C 1
ATOM 3257 O O . HIS B 1 162 ? 5.48 0.578 -10.297 1 96.25 162 HIS B O 1
ATOM 3263 N N . MET B 1 163 ? 7.344 1.537 -9.578 1 94.56 163 MET B N 1
ATOM 3264 C CA . MET B 1 163 ? 7.688 2.094 -10.883 1 94.56 163 MET B CA 1
ATOM 3265 C C . MET B 1 163 ? 9.18 1.959 -11.156 1 94.56 163 MET B C 1
ATOM 3267 O O . MET B 1 163 ? 10 2.518 -10.422 1 94.56 163 MET B O 1
ATOM 3271 N N . GLU B 1 164 ? 9.539 1.242 -12.18 1 92.62 164 GLU B N 1
ATOM 3272 C CA . GLU B 1 164 ? 10.93 1.063 -12.602 1 92.62 164 GLU B CA 1
ATOM 3273 C C . GLU B 1 164 ? 11.812 0.663 -11.422 1 92.62 164 GLU B C 1
ATOM 3275 O O . GLU B 1 164 ? 12.859 1.271 -11.188 1 92.62 164 GLU B O 1
ATOM 3280 N N . GLY B 1 165 ? 11.359 -0.195 -10.703 1 93.06 165 GLY B N 1
ATOM 3281 C CA . GLY B 1 165 ? 12.133 -0.765 -9.609 1 93.06 165 GLY B CA 1
ATOM 3282 C C . GLY B 1 165 ? 12.031 0.034 -8.328 1 93.06 165 GLY B C 1
ATOM 3283 O O . GLY B 1 165 ? 12.562 -0.379 -7.289 1 93.06 165 GLY B O 1
ATOM 3284 N N . GLY B 1 166 ? 11.406 1.209 -8.391 1 96.25 166 GLY B N 1
ATOM 3285 C CA . GLY B 1 166 ? 11.25 2.049 -7.215 1 96.25 166 GLY B CA 1
ATOM 3286 C C . GLY B 1 166 ? 9.883 1.913 -6.566 1 96.25 166 GLY B C 1
ATOM 3287 O O . GLY B 1 166 ? 8.914 1.514 -7.219 1 96.25 166 GLY B O 1
ATOM 3288 N N . LEU B 1 167 ? 9.828 2.217 -5.258 1 98.19 167 LEU B N 1
ATOM 3289 C CA . LEU B 1 167 ? 8.578 2.211 -4.504 1 98.19 167 LEU B CA 1
ATOM 3290 C C . LEU B 1 167 ? 8.102 3.633 -4.234 1 98.19 167 LEU B C 1
ATOM 3292 O O . LEU B 1 167 ? 8.789 4.41 -3.57 1 98.19 167 LEU B O 1
ATOM 3296 N N . LEU B 1 168 ? 7.016 3.988 -4.809 1 98.69 168 LEU B N 1
ATOM 3297 C CA . LEU B 1 168 ? 6.34 5.254 -4.551 1 98.69 168 LEU B CA 1
ATOM 3298 C C . LEU B 1 168 ? 5.137 5.047 -3.637 1 98.69 168 LEU B C 1
ATOM 3300 O O . LEU B 1 168 ? 4.301 4.176 -3.887 1 98.69 168 LEU B O 1
ATOM 3304 N N . PHE B 1 169 ? 5.066 5.852 -2.502 1 98.88 169 PHE B N 1
ATOM 3305 C CA . PHE B 1 169 ? 3.863 5.711 -1.69 1 98.88 169 PHE B CA 1
ATOM 3306 C C . PHE B 1 169 ? 3.451 7.055 -1.099 1 98.88 169 PHE B C 1
ATOM 3308 O O . PHE B 1 169 ? 4.273 7.969 -0.985 1 98.88 169 PHE B O 1
ATOM 3315 N N . ASN B 1 170 ? 2.193 7.238 -0.87 1 98.88 170 ASN B N 1
ATOM 3316 C CA . ASN B 1 170 ? 1.612 8.336 -0.101 1 98.88 170 ASN B CA 1
ATOM 3317 C C . ASN B 1 170 ? 1.03 7.84 1.222 1 98.88 170 ASN B C 1
ATOM 3319 O O . ASN B 1 170 ? 0.295 6.855 1.253 1 98.88 170 ASN B O 1
ATOM 3323 N N . ALA B 1 171 ? 1.299 8.523 2.252 1 98.75 171 ALA B N 1
ATOM 3324 C CA . ALA B 1 171 ? 0.937 8.078 3.594 1 98.75 171 ALA B CA 1
ATOM 3325 C C . ALA B 1 171 ? -0.544 8.312 3.873 1 98.75 171 ALA B C 1
ATOM 3327 O O . ALA B 1 171 ? -1.094 7.785 4.84 1 98.75 171 ALA B O 1
ATOM 3328 N N . GLY B 1 172 ? -1.2 9.039 3.008 1 98.56 172 GLY B N 1
ATOM 3329 C CA . GLY B 1 172 ? -2.541 9.508 3.326 1 98.56 172 GLY B CA 1
ATOM 3330 C C . GLY B 1 172 ? -2.553 10.688 4.273 1 98.56 172 GLY B C 1
ATOM 3331 O O . GLY B 1 172 ? -1.671 11.547 4.215 1 98.56 172 GLY B O 1
ATOM 3332 N N . SER B 1 173 ? -3.602 10.789 5.035 1 98.88 173 SER B N 1
ATOM 3333 C CA . SER B 1 173 ? -3.754 11.906 5.961 1 98.88 173 SER B CA 1
ATOM 3334 C C . SER B 1 173 ? -4.277 11.438 7.312 1 98.88 173 SER B C 1
ATOM 3336 O O . SER B 1 173 ? -5.203 10.625 7.379 1 98.88 173 SER B O 1
ATOM 3338 N N . VAL B 1 174 ? -3.639 11.922 8.305 1 98.88 174 VAL B N 1
ATOM 3339 C CA . VAL B 1 174 ? -4.113 11.68 9.656 1 98.88 174 VAL B CA 1
ATOM 3340 C C . VAL B 1 174 ? -5.367 12.508 9.93 1 98.88 174 VAL B C 1
ATOM 3342 O O . VAL B 1 174 ? -6.391 11.977 10.359 1 98.88 174 VAL B O 1
ATOM 3345 N N . GLY B 1 175 ? -5.332 13.766 9.57 1 98.75 175 GLY B N 1
ATOM 3346 C CA . GLY B 1 175 ? -6.332 14.672 10.102 1 98.75 175 GLY B CA 1
ATOM 3347 C C . GLY B 1 175 ? -7.473 14.938 9.141 1 98.75 175 GLY B C 1
ATOM 3348 O O . GLY B 1 175 ? -8.555 15.367 9.547 1 98.75 175 GLY B O 1
ATOM 3349 N N . ASN B 1 176 ? -7.176 14.758 7.91 1 98 176 ASN B N 1
ATOM 3350 C CA . ASN B 1 176 ? -8.148 15.117 6.879 1 98 176 ASN B CA 1
ATOM 3351 C C . ASN B 1 176 ? -8.086 14.148 5.699 1 98 176 ASN B C 1
ATOM 3353 O O . ASN B 1 176 ? -7.848 14.562 4.562 1 98 176 ASN B O 1
ATOM 3357 N N . PRO B 1 177 ? -8.43 12.898 5.938 1 97.81 177 PRO B N 1
ATOM 3358 C CA . PRO B 1 177 ? -8.383 11.938 4.836 1 97.81 177 PRO B CA 1
ATOM 3359 C C . PRO B 1 177 ? -9.414 12.234 3.748 1 97.81 177 PRO B C 1
ATOM 3361 O O . PRO B 1 177 ? -10.531 12.641 4.051 1 97.81 177 PRO B O 1
ATOM 3364 N N . LEU B 1 178 ? -9.039 12.047 2.525 1 96.94 178 LEU B N 1
ATOM 3365 C CA . LEU B 1 178 ? -9.922 12.289 1.392 1 96.94 178 LEU B CA 1
ATOM 3366 C C . LEU B 1 178 ? -10.141 11.016 0.589 1 96.94 178 LEU B C 1
ATOM 3368 O O . LEU B 1 178 ? -10.367 11.07 -0.623 1 96.94 178 LEU B O 1
ATOM 3372 N N . ASP B 1 179 ? -10.016 9.852 1.176 1 95.19 179 ASP B N 1
ATOM 3373 C CA . ASP B 1 179 ? -10.266 8.547 0.569 1 95.19 179 ASP B CA 1
ATOM 3374 C C . ASP B 1 179 ? -11.234 7.727 1.41 1 95.19 179 ASP B C 1
ATOM 3376 O O . ASP B 1 179 ? -12.25 7.238 0.899 1 95.19 179 ASP B O 1
ATOM 3380 N N . VAL B 1 180 ? -10.969 7.547 2.674 1 94.62 180 VAL B N 1
ATOM 3381 C CA . VAL B 1 180 ? -11.836 6.906 3.652 1 94.62 180 VAL B CA 1
ATOM 3382 C C . VAL B 1 180 ? -11.867 7.73 4.938 1 94.62 180 VAL B C 1
ATOM 3384 O O . VAL B 1 180 ? -10.852 8.305 5.336 1 94.62 180 VAL B O 1
ATOM 3387 N N . THR B 1 181 ? -13.023 7.777 5.621 1 95.62 181 THR B N 1
ATOM 3388 C CA . THR B 1 181 ? -13.18 8.648 6.781 1 95.62 181 THR B CA 1
ATOM 3389 C C . THR B 1 181 ? -12.539 8.023 8.016 1 95.62 181 THR B C 1
ATOM 3391 O O . THR B 1 181 ? -13.164 7.961 9.078 1 95.62 181 THR B O 1
ATOM 3394 N N . GLN B 1 182 ? -11.43 7.539 7.914 1 97.5 182 GLN B N 1
ATOM 3395 C CA . GLN B 1 182 ? -10.547 7.07 8.977 1 97.5 182 GLN B CA 1
ATOM 3396 C C . GLN B 1 182 ? -9.148 7.66 8.836 1 97.5 182 GLN B C 1
ATOM 3398 O O . GLN B 1 182 ? -8.68 7.887 7.719 1 97.5 182 GLN B O 1
ATOM 3403 N N . ALA B 1 183 ? -8.523 7.918 9.984 1 98.69 183 ALA B N 1
ATOM 3404 C CA . ALA B 1 183 ? -7.16 8.43 9.938 1 98.69 183 ALA B CA 1
ATOM 3405 C C . ALA B 1 183 ? -6.219 7.422 9.281 1 98.69 183 ALA B C 1
ATOM 3407 O O . ALA B 1 183 ? -6.324 6.215 9.531 1 98.69 183 ALA B O 1
ATOM 3408 N N . SER B 1 184 ? -5.34 7.938 8.492 1 98.56 184 SER B N 1
ATOM 3409 C CA . SER B 1 184 ? -4.41 7.098 7.75 1 98.56 184 SER B CA 1
ATOM 3410 C C . SER B 1 184 ? -2.965 7.402 8.125 1 98.56 184 SER B C 1
ATOM 3412 O O . SER B 1 184 ? -2.6 8.562 8.312 1 98.56 184 SER B O 1
ATOM 3414 N N . TYR B 1 185 ? -2.135 6.406 8.266 1 98.88 185 TYR B N 1
ATOM 3415 C CA . TYR B 1 185 ? -0.686 6.566 8.273 1 98.88 185 TYR B CA 1
ATOM 3416 C C . TYR B 1 185 ? 0.005 5.312 7.754 1 98.88 185 TYR B C 1
ATOM 3418 O O . TYR B 1 185 ? -0.646 4.293 7.512 1 98.88 185 TYR B O 1
ATOM 3426 N N . ALA B 1 186 ? 1.272 5.398 7.492 1 98.94 186 ALA B N 1
ATOM 3427 C CA . ALA B 1 186 ? 2.041 4.281 6.953 1 98.94 186 ALA B CA 1
ATOM 3428 C C . ALA B 1 186 ? 3.139 3.854 7.926 1 98.94 186 ALA B C 1
ATOM 3430 O O . ALA B 1 186 ? 3.51 4.609 8.828 1 98.94 186 ALA B O 1
ATOM 3431 N N . ILE B 1 187 ? 3.607 2.68 7.828 1 98.94 187 ILE B N 1
ATOM 3432 C CA . ILE B 1 187 ? 4.727 2.152 8.602 1 98.94 187 ILE B CA 1
ATOM 3433 C C . ILE B 1 187 ? 5.75 1.52 7.656 1 98.94 187 ILE B C 1
ATOM 3435 O O . ILE B 1 187 ? 5.414 0.622 6.879 1 98.94 187 ILE B O 1
ATOM 3439 N N . LEU B 1 188 ? 6.93 2.006 7.684 1 98.69 188 LEU B N 1
ATOM 3440 C CA . LEU B 1 188 ? 8.055 1.371 7.008 1 98.69 188 LEU B CA 1
ATOM 3441 C C . LEU B 1 188 ? 8.852 0.499 7.973 1 98.69 188 LEU B C 1
ATOM 3443 O O . LEU B 1 188 ? 9.18 0.932 9.078 1 98.69 188 LEU B O 1
ATOM 3447 N N . GLU B 1 189 ? 9.109 -0.66 7.578 1 98.25 189 GLU B N 1
ATOM 3448 C CA . GLU B 1 189 ? 9.875 -1.574 8.422 1 98.25 189 GLU B CA 1
ATOM 3449 C C . GLU B 1 189 ? 11.047 -2.178 7.652 1 98.25 189 GLU B C 1
ATOM 3451 O O . GLU B 1 189 ? 10.867 -2.744 6.57 1 98.25 189 GLU B O 1
ATOM 3456 N N . GLY B 1 190 ? 12.219 -2.059 8.102 1 96.75 190 GLY B N 1
ATOM 3457 C CA . GLY B 1 190 ? 13.461 -2.555 7.531 1 96.75 190 GLY B CA 1
ATOM 3458 C C . GLY B 1 190 ? 14.664 -2.344 8.43 1 96.75 190 GLY B C 1
ATOM 3459 O O . GLY B 1 190 ? 14.508 -2.094 9.625 1 96.75 190 GLY B O 1
ATOM 3460 N N . GLU B 1 191 ? 15.789 -2.566 7.883 1 95.69 191 GLU B N 1
ATOM 3461 C CA . GLU B 1 191 ? 17.031 -2.371 8.625 1 95.69 191 GLU B CA 1
ATOM 3462 C C . GLU B 1 191 ? 17.672 -1.02 8.305 1 95.69 191 GLU B C 1
ATOM 3464 O O . GLU B 1 191 ? 18.047 -0.768 7.16 1 95.69 191 GLU B O 1
ATOM 3469 N N . LEU B 1 192 ? 17.797 -0.253 9.375 1 94.12 192 LEU B N 1
ATOM 3470 C CA . LEU B 1 192 ? 18.469 1.033 9.195 1 94.12 192 LEU B CA 1
ATOM 3471 C C . LEU B 1 192 ? 19.969 0.842 8.953 1 94.12 192 LEU B C 1
ATOM 3473 O O . LEU B 1 192 ? 20.594 -0.015 9.57 1 94.12 192 LEU B O 1
ATOM 3477 N N . GLY B 1 193 ? 20.516 1.688 8.133 1 87.88 193 GLY B N 1
ATOM 3478 C CA . GLY B 1 193 ? 21.953 1.646 7.922 1 87.88 193 GLY B CA 1
ATOM 3479 C C . GLY B 1 193 ? 22.344 1.61 6.457 1 87.88 193 GLY B C 1
ATOM 3480 O O . GLY B 1 193 ? 21.484 1.465 5.586 1 87.88 193 GLY B O 1
ATOM 3481 N N . GLU B 1 194 ? 23.609 1.796 6.203 1 77.19 194 GLU B N 1
ATOM 3482 C CA . GLU B 1 194 ? 24.109 1.982 4.844 1 77.19 194 GLU B CA 1
ATOM 3483 C C . GLU B 1 194 ? 24.422 0.645 4.184 1 77.19 194 GLU B C 1
ATOM 3485 O O . GLU B 1 194 ? 24.938 0.605 3.062 1 77.19 194 GLU B O 1
ATOM 3490 N N . LYS B 1 195 ? 23.906 -0.376 4.762 1 70.69 195 LYS B N 1
ATOM 3491 C CA . LYS B 1 195 ? 24.172 -1.638 4.078 1 70.69 195 LYS B CA 1
ATOM 3492 C C . LYS B 1 195 ? 23.562 -1.648 2.68 1 70.69 195 LYS B C 1
ATOM 3494 O O . LYS B 1 195 ? 22.438 -1.204 2.488 1 70.69 195 LYS B O 1
ATOM 3499 N N . ARG B 1 196 ? 24.375 -2.059 1.814 1 69.56 196 ARG B N 1
ATOM 3500 C CA . ARG B 1 196 ? 24.062 -1.844 0.405 1 69.56 196 ARG B CA 1
ATOM 3501 C C . ARG B 1 196 ? 23.266 -3.012 -0.163 1 69.56 196 ARG B C 1
ATOM 3503 O O . ARG B 1 196 ? 22.781 -2.947 -1.294 1 69.56 196 ARG B O 1
ATOM 3510 N N . ARG B 1 197 ? 22.953 -4.062 0.656 1 82.88 197 ARG B N 1
ATOM 3511 C CA . ARG B 1 197 ? 22.172 -5.145 0.057 1 82.88 197 ARG B CA 1
ATOM 3512 C C . ARG B 1 197 ? 20.688 -4.949 0.307 1 82.88 197 ARG B C 1
ATOM 3514 O O . ARG B 1 197 ? 20.266 -4.656 1.431 1 82.88 197 ARG B O 1
ATOM 3521 N N . LYS B 1 198 ? 19.984 -5.07 -0.832 1 88 198 LYS B N 1
ATOM 3522 C CA . LYS B 1 198 ? 18.531 -4.965 -0.707 1 88 198 LYS B CA 1
ATOM 3523 C C . LYS B 1 198 ? 17.953 -6.152 0.062 1 88 198 LYS B C 1
ATOM 3525 O O . LYS B 1 198 ? 18.125 -7.305 -0.342 1 88 198 LYS B O 1
ATOM 3530 N N . ASP B 1 199 ? 17.422 -5.84 1.206 1 93.44 199 ASP B N 1
ATOM 3531 C CA . ASP B 1 199 ? 16.844 -6.84 2.1 1 93.44 199 ASP B CA 1
ATOM 3532 C C . ASP B 1 199 ? 15.359 -6.594 2.311 1 93.44 199 ASP B C 1
ATOM 3534 O O . ASP B 1 199 ? 14.742 -5.816 1.579 1 93.44 199 ASP B O 1
ATOM 3538 N N . ARG B 1 200 ? 14.844 -7.297 3.279 1 95.12 200 ARG B N 1
ATOM 3539 C CA . ARG B 1 200 ? 13.414 -7.246 3.557 1 95.12 200 ARG B CA 1
ATOM 3540 C C . ARG B 1 200 ? 12.953 -5.816 3.816 1 95.12 200 ARG B C 1
ATOM 3542 O O . ARG B 1 200 ? 13.633 -5.055 4.504 1 95.12 200 ARG B O 1
ATOM 3549 N N . LEU B 1 201 ? 11.859 -5.473 3.211 1 97 201 LEU B N 1
ATOM 3550 C CA . LEU B 1 201 ? 11.211 -4.188 3.434 1 97 201 LEU B CA 1
ATOM 3551 C C . LEU B 1 201 ? 9.688 -4.34 3.459 1 97 201 LEU B C 1
ATOM 3553 O O . LEU B 1 201 ? 9.102 -4.879 2.518 1 97 201 LEU B O 1
ATOM 3557 N N . ASP B 1 202 ? 9.07 -3.883 4.527 1 98.44 202 ASP B N 1
ATOM 3558 C CA . ASP B 1 202 ? 7.613 -3.916 4.656 1 98.44 202 ASP B CA 1
ATOM 3559 C C . ASP B 1 202 ? 7.027 -2.506 4.648 1 98.44 202 ASP B C 1
ATOM 3561 O O . ASP B 1 202 ? 7.602 -1.588 5.234 1 98.44 202 ASP B O 1
ATOM 3565 N N . LEU B 1 203 ? 5.973 -2.363 3.941 1 98.88 203 LEU B N 1
ATOM 3566 C CA . LEU B 1 203 ? 5.168 -1.147 3.986 1 98.88 203 LEU B CA 1
ATOM 3567 C C . LEU B 1 203 ? 3.744 -1.453 4.43 1 98.88 203 LEU B C 1
ATOM 3569 O O . LEU B 1 203 ? 3.051 -2.254 3.801 1 98.88 203 LEU B O 1
ATOM 3573 N N . THR B 1 204 ? 3.307 -0.856 5.508 1 98.88 204 THR B N 1
ATOM 3574 C CA . THR B 1 204 ? 1.958 -1.016 6.039 1 98.88 204 THR B CA 1
ATOM 3575 C C . THR B 1 204 ? 1.157 0.273 5.879 1 98.88 204 THR B C 1
ATOM 3577 O O . THR B 1 204 ? 1.675 1.366 6.117 1 98.88 204 THR B O 1
ATOM 3580 N N . PHE B 1 205 ? -0.013 0.135 5.441 1 98.88 205 PHE B N 1
ATOM 3581 C CA . PHE B 1 205 ? -0.999 1.205 5.539 1 98.88 205 PHE B CA 1
ATOM 3582 C C . PHE B 1 205 ? -2.004 0.915 6.648 1 98.88 205 PHE B C 1
ATOM 3584 O O . PHE B 1 205 ? -2.715 -0.092 6.602 1 98.88 205 PHE B O 1
ATOM 3591 N N . ALA B 1 206 ? -2.066 1.786 7.613 1 98.62 206 ALA B N 1
ATOM 3592 C CA . ALA B 1 206 ? -2.957 1.623 8.758 1 98.62 206 ALA B CA 1
ATOM 3593 C C . ALA B 1 206 ? -4.109 2.619 8.703 1 98.62 206 ALA B C 1
ATOM 3595 O O . ALA B 1 206 ? -3.896 3.814 8.492 1 98.62 206 ALA B O 1
ATOM 3596 N N . ARG B 1 207 ? -5.309 2.123 8.859 1 98.06 207 ARG B N 1
ATOM 3597 C CA . ARG B 1 207 ? -6.492 2.963 9 1 98.06 207 ARG B CA 1
ATOM 3598 C C . ARG B 1 207 ? -7.031 2.904 10.43 1 98.06 207 ARG B C 1
ATOM 3600 O O . ARG B 1 207 ? -7.395 1.832 10.914 1 98.06 207 ARG B O 1
ATOM 3607 N N . VAL B 1 208 ? -7.168 4.023 11.039 1 98.19 208 VAL B N 1
ATOM 3608 C CA . VAL B 1 208 ? -7.496 4.109 12.461 1 98.19 208 VAL B CA 1
ATOM 3609 C C . VAL B 1 208 ? -8.781 4.918 12.641 1 98.19 208 VAL B C 1
ATOM 3611 O O . VAL B 1 208 ? -8.82 6.113 12.344 1 98.19 208 VAL B O 1
ATOM 3614 N N . PRO B 1 209 ? -9.836 4.266 13.117 1 97.31 209 PRO B N 1
ATOM 3615 C CA . PRO B 1 209 ? -11.016 5.059 13.469 1 97.31 209 PRO B CA 1
ATOM 3616 C C . PRO B 1 209 ? -10.742 6.082 14.562 1 97.31 209 PRO B C 1
ATOM 3618 O O . PRO B 1 209 ? -9.898 5.852 15.43 1 97.31 209 PRO B O 1
ATOM 3621 N N . TYR B 1 210 ? -11.391 7.195 14.469 1 98.12 210 TYR B N 1
ATOM 3622 C CA . TYR B 1 210 ? -11.344 8.211 15.516 1 98.12 210 TYR B CA 1
ATOM 3623 C C . TYR B 1 210 ? -12.695 8.891 15.68 1 98.12 210 TYR B C 1
ATOM 3625 O O . TYR B 1 210 ? -13.602 8.688 14.867 1 98.12 210 TYR B O 1
ATOM 3633 N N . ASP B 1 211 ? -12.844 9.625 16.719 1 98.38 211 ASP B N 1
ATOM 3634 C CA . ASP B 1 211 ? -14.109 10.289 17.016 1 98.38 211 ASP B CA 1
ATOM 3635 C C . ASP B 1 211 ? -14.273 11.555 16.172 1 98.38 211 ASP B C 1
ATOM 3637 O O . ASP B 1 211 ? -13.945 12.656 16.625 1 98.38 211 ASP B O 1
ATOM 3641 N N . ILE B 1 212 ? -14.875 11.406 15.008 1 98.38 212 ILE B N 1
ATOM 3642 C CA . ILE B 1 212 ? -15.055 12.5 14.055 1 98.38 212 ILE B CA 1
ATOM 3643 C C . ILE B 1 212 ? -15.969 13.57 14.664 1 98.38 212 ILE B C 1
ATOM 3645 O O . ILE B 1 212 ? -15.711 14.766 14.523 1 98.38 212 ILE B O 1
ATOM 3649 N N . GLU B 1 213 ? -16.953 13.109 15.352 1 98.62 213 GLU B N 1
ATOM 3650 C CA . GLU B 1 213 ? -17.891 14.07 15.93 1 98.62 213 GLU B CA 1
ATOM 3651 C C . GLU B 1 213 ? -17.25 14.867 17.062 1 98.62 213 GLU B C 1
ATOM 3653 O O . GLU B 1 213 ? -17.578 16.031 17.266 1 98.62 213 GLU B O 1
ATOM 3658 N N . LEU B 1 214 ? -16.328 14.25 17.766 1 98.81 214 LEU B N 1
ATOM 3659 C CA . LEU B 1 214 ? -15.562 15.016 18.734 1 98.81 214 LEU B CA 1
ATOM 3660 C C . LEU B 1 214 ? -14.758 16.109 18.031 1 98.81 214 LEU B C 1
ATOM 3662 O O . LEU B 1 214 ? -14.711 17.25 18.5 1 98.81 214 LEU B O 1
ATOM 3666 N N . ALA B 1 215 ? -14.094 15.836 16.906 1 98.75 215 ALA B N 1
ATOM 3667 C CA . ALA B 1 215 ? -13.336 16.828 16.156 1 98.75 215 ALA B CA 1
ATOM 3668 C C . ALA B 1 215 ? -14.234 17.969 15.688 1 98.75 215 ALA B C 1
ATOM 3670 O O . ALA B 1 215 ? -13.852 19.141 15.75 1 98.75 215 ALA B O 1
ATOM 3671 N N . VAL B 1 216 ? -15.422 17.609 15.266 1 98.62 216 VAL B N 1
ATOM 3672 C CA . VAL B 1 216 ? -16.391 18.594 14.789 1 98.62 216 VAL B CA 1
ATOM 3673 C C . VAL B 1 216 ? -16.812 19.5 15.945 1 98.62 216 VAL B C 1
ATOM 3675 O O . VAL B 1 216 ? -16.844 20.719 15.812 1 98.62 216 VAL B O 1
ATOM 3678 N N . ARG B 1 217 ? -17.141 18.906 17.062 1 98.69 217 ARG B N 1
ATOM 3679 C CA . ARG B 1 217 ? -17.562 19.672 18.219 1 98.69 217 ARG B CA 1
ATOM 3680 C C . ARG B 1 217 ? -16.469 20.625 18.672 1 98.69 217 ARG B C 1
ATOM 3682 O O . ARG B 1 217 ? -16.75 21.766 19.047 1 98.69 217 ARG B O 1
ATOM 3689 N N . GLN B 1 218 ? -15.258 20.156 18.641 1 98.69 218 GLN B N 1
ATOM 3690 C CA . GLN B 1 218 ? -14.133 21 19.031 1 98.69 218 GLN B CA 1
ATOM 3691 C C . GLN B 1 218 ? -13.977 22.188 18.078 1 98.69 218 GLN B C 1
ATOM 3693 O O . GLN B 1 218 ? -13.656 23.297 18.516 1 98.69 218 GLN B O 1
ATOM 3698 N N . ALA B 1 219 ? -14.203 21.938 16.844 1 98.62 219 ALA B N 1
ATOM 3699 C CA . ALA B 1 219 ? -14.133 23.016 15.859 1 98.62 219 ALA B CA 1
ATOM 3700 C C . ALA B 1 219 ? -15.242 24.031 16.094 1 98.62 219 ALA B C 1
ATOM 3702 O O . ALA B 1 219 ? -15.008 25.25 15.984 1 98.62 219 ALA B O 1
ATOM 3703 N N . GLU B 1 220 ? -16.422 23.578 16.406 1 98.44 220 GLU B N 1
ATOM 3704 C CA . GLU B 1 220 ? -17.547 24.438 16.703 1 98.44 220 GLU B CA 1
ATOM 3705 C C . GLU B 1 220 ? -17.297 25.281 17.953 1 98.44 220 GLU B C 1
ATOM 3707 O O . GLU B 1 220 ? -17.516 26.484 17.953 1 98.44 220 GLU B O 1
ATOM 3712 N N . GLU B 1 221 ? -16.812 24.641 18.922 1 98.31 221 GLU B N 1
ATOM 3713 C CA . GLU B 1 221 ? -16.547 25.297 20.203 1 98.31 221 GLU B CA 1
ATOM 3714 C C . GLU B 1 221 ? -15.469 26.359 20.062 1 98.31 221 GLU B C 1
ATOM 3716 O O . GLU B 1 221 ? -15.516 27.391 20.734 1 98.31 221 GLU B O 1
ATOM 3721 N N . ALA B 1 222 ? -14.562 26.109 19.156 1 97.94 222 ALA B N 1
ATOM 3722 C CA . ALA B 1 222 ? -13.453 27.047 18.953 1 97.94 222 ALA B CA 1
ATOM 3723 C C . ALA B 1 222 ? -13.883 28.219 18.062 1 97.94 222 ALA B C 1
ATOM 3725 O O . ALA B 1 222 ? -13.117 29.172 17.875 1 97.94 222 ALA B O 1
ATOM 3726 N N . GLN B 1 223 ? -15.117 28.125 17.547 1 96.88 223 GLN B N 1
ATOM 3727 C CA . GLN B 1 223 ? -15.594 29.109 16.578 1 96.88 223 GLN B CA 1
ATOM 3728 C C . GLN B 1 223 ? -14.617 29.25 15.414 1 96.88 223 GLN B C 1
ATOM 3730 O O . GLN B 1 223 ? -14.25 30.359 15.039 1 96.88 223 GLN B O 1
ATOM 3735 N N . MET B 1 224 ? -14.141 28.094 14.922 1 96.38 224 MET B N 1
ATOM 3736 C CA . MET B 1 224 ? -13.156 28.047 13.844 1 96.38 224 MET B CA 1
ATOM 3737 C C . MET B 1 224 ? -13.734 28.609 12.547 1 96.38 224 MET B C 1
ATOM 3739 O O . MET B 1 224 ? -14.875 28.312 12.188 1 96.38 224 MET B O 1
ATOM 3743 N N . PRO B 1 225 ? -12.992 29.5 11.914 1 96.31 225 PRO B N 1
ATOM 3744 C CA . PRO B 1 225 ? -13.453 29.906 10.586 1 96.31 225 PRO B CA 1
ATOM 3745 C C . PRO B 1 225 ? -13.508 28.734 9.594 1 96.31 225 PRO B C 1
ATOM 3747 O O . PRO B 1 225 ? -12.812 27.734 9.781 1 96.31 225 PRO B O 1
ATOM 3750 N N . GLU B 1 226 ? -14.398 28.875 8.555 1 95.56 226 GLU B N 1
ATOM 3751 C CA . GLU B 1 226 ? -14.539 27.891 7.484 1 95.56 226 GLU B CA 1
ATOM 3752 C C . GLU B 1 226 ? -14.891 26.516 8.047 1 95.56 226 GLU B C 1
ATOM 3754 O O . GLU B 1 226 ? -14.312 25.5 7.648 1 95.56 226 GLU B O 1
ATOM 3759 N N . LEU B 1 227 ? -15.781 26.578 9.023 1 97.19 227 LEU B N 1
ATOM 3760 C CA . LEU B 1 227 ? -16.219 25.375 9.719 1 97.19 227 LEU B CA 1
ATOM 3761 C C . LEU B 1 227 ? -16.891 24.406 8.75 1 97.19 227 LEU B C 1
ATOM 3763 O O . LEU B 1 227 ? -16.609 23.203 8.781 1 97.19 227 LEU B O 1
ATOM 3767 N N . ALA B 1 228 ? -17.719 24.875 7.914 1 96.88 228 ALA B N 1
ATOM 3768 C CA . ALA B 1 228 ? -18.562 24.031 7.066 1 96.88 228 ALA B CA 1
ATOM 3769 C C . ALA B 1 228 ? -17.719 23.141 6.152 1 96.88 228 ALA B C 1
ATOM 3771 O O . ALA B 1 228 ? -17.922 21.922 6.105 1 96.88 228 ALA B O 1
ATOM 3772 N N . PRO B 1 229 ? -16.766 23.734 5.438 1 96.5 229 PRO B N 1
ATOM 3773 C CA . PRO B 1 229 ? -15.961 22.859 4.578 1 96.5 229 PRO B CA 1
ATOM 3774 C C . PRO B 1 229 ? -15.125 21.859 5.367 1 96.5 229 PRO B C 1
ATOM 3776 O O . PRO B 1 229 ? -14.891 20.734 4.898 1 96.5 229 PRO B O 1
ATOM 3779 N N . TYR B 1 230 ? -14.648 22.25 6.52 1 97.12 230 TYR B N 1
ATOM 3780 C CA . TYR B 1 230 ? -13.906 21.344 7.375 1 97.12 230 TYR B CA 1
ATOM 3781 C C . TYR B 1 230 ? -14.758 20.141 7.766 1 97.12 230 TYR B C 1
ATOM 3783 O O . TYR B 1 230 ? -14.328 19 7.637 1 97.12 230 TYR B O 1
ATOM 3791 N N . VAL B 1 231 ? -15.93 20.375 8.195 1 97.69 231 VAL B N 1
ATOM 3792 C CA . VAL B 1 231 ? -16.859 19.344 8.633 1 97.69 231 VAL B CA 1
ATOM 3793 C C . VAL B 1 231 ? -17.203 18.422 7.465 1 97.69 231 VAL B C 1
ATOM 3795 O O . VAL B 1 231 ? -17.266 17.203 7.629 1 97.69 231 VAL B O 1
ATOM 3798 N N . GLN B 1 232 ? -17.422 18.969 6.34 1 96.88 232 GLN B N 1
ATOM 3799 C CA . GLN B 1 232 ? -17.734 18.188 5.152 1 96.88 232 GLN B CA 1
ATOM 3800 C C . GLN B 1 232 ? -16.609 17.203 4.832 1 96.88 232 GLN B C 1
ATOM 3802 O O . GLN B 1 232 ? -16.875 16.031 4.551 1 96.88 232 GLN B O 1
ATOM 3807 N N . GLU B 1 233 ? -15.383 17.672 4.898 1 96.81 233 GLU B N 1
ATOM 3808 C CA . GLU B 1 233 ? -14.25 16.797 4.605 1 96.81 233 GLU B CA 1
ATOM 3809 C C . GLU B 1 233 ? -14.148 15.672 5.621 1 96.81 233 GLU B C 1
ATOM 3811 O O . GLU B 1 233 ? -13.906 14.523 5.25 1 96.81 233 GLU B O 1
ATOM 3816 N N . LEU B 1 234 ? -14.391 15.977 6.898 1 97.88 234 LEU B N 1
ATOM 3817 C CA . LEU B 1 234 ? -14.234 14.969 7.945 1 97.88 234 LEU B CA 1
ATOM 3818 C C . LEU B 1 234 ? -15.305 13.898 7.832 1 97.88 234 LEU B C 1
ATOM 3820 O O . LEU B 1 234 ? -15.016 12.703 7.98 1 97.88 234 LEU B O 1
ATOM 3824 N N . ARG B 1 235 ? -16.5 14.305 7.508 1 97.38 235 ARG B N 1
ATOM 3825 C CA . ARG B 1 235 ? -17.641 13.383 7.559 1 97.38 235 ARG B CA 1
ATOM 3826 C C . ARG B 1 235 ? -17.75 12.594 6.262 1 97.38 235 ARG B C 1
ATOM 3828 O O . ARG B 1 235 ? -18.359 11.516 6.238 1 97.38 235 ARG B O 1
ATOM 3835 N N . THR B 1 236 ? -17.109 13.141 5.156 1 95.44 236 THR B N 1
ATOM 3836 C CA . THR B 1 236 ? -17.391 12.508 3.875 1 95.44 236 THR B CA 1
ATOM 3837 C C . THR B 1 236 ? -16.109 12 3.227 1 95.44 236 THR B C 1
ATOM 3839 O O . THR B 1 236 ? -16.141 11.172 2.314 1 95.44 236 THR B O 1
ATOM 3842 N N . GLY B 1 237 ? -14.969 12.562 3.65 1 94.5 237 GLY B N 1
ATOM 3843 C CA . GLY B 1 237 ? -13.727 12.234 2.973 1 94.5 237 GLY B CA 1
ATOM 3844 C C . GLY B 1 237 ? -13.633 12.828 1.58 1 94.5 237 GLY B C 1
ATOM 3845 O O . GLY B 1 237 ? -12.883 12.328 0.735 1 94.5 237 GLY B O 1
ATOM 3846 N N . ARG B 1 238 ? -14.477 13.852 1.375 1 91.31 238 ARG B N 1
ATOM 3847 C CA . ARG B 1 238 ? -14.492 14.516 0.075 1 91.31 238 ARG B CA 1
ATOM 3848 C C . ARG B 1 238 ? -13.867 15.898 0.163 1 91.31 238 ARG B C 1
ATOM 3850 O O . ARG B 1 238 ? -14.172 16.672 1.079 1 91.31 238 ARG B O 1
ATOM 3857 N N . TYR B 1 239 ? -12.977 16.141 -0.803 1 90.19 239 TYR B N 1
ATOM 3858 C CA . TYR B 1 239 ? -12.258 17.406 -0.816 1 90.19 239 TYR B CA 1
ATOM 3859 C C . TYR B 1 239 ? -13.219 18.578 -0.918 1 90.19 239 TYR B C 1
ATOM 3861 O O . TYR B 1 239 ? -14.148 18.562 -1.729 1 90.19 239 TYR B O 1
ATOM 3869 N N . ARG B 1 240 ? -13.078 19.516 -0.187 1 82.44 240 ARG B N 1
ATOM 3870 C CA . ARG B 1 240 ? -13.953 20.672 -0.055 1 82.44 240 ARG B CA 1
ATOM 3871 C C . ARG B 1 240 ? -13.977 21.484 -1.341 1 82.44 240 ARG B C 1
ATOM 3873 O O . ARG B 1 240 ? -14.922 22.234 -1.593 1 82.44 240 ARG B O 1
ATOM 3880 N N . GLY B 1 241 ? -12.859 21.359 -2.195 1 73.19 241 GLY B N 1
ATOM 3881 C CA . GLY B 1 241 ? -12.82 22.156 -3.42 1 73.19 241 GLY B CA 1
ATOM 3882 C C . GLY B 1 241 ? -13.594 21.516 -4.559 1 73.19 241 GLY B C 1
ATOM 3883 O O . GLY B 1 241 ? -13.703 22.094 -5.641 1 73.19 241 GLY B O 1
ATOM 3884 N N . LEU B 1 242 ? -14.047 20.297 -4.535 1 64.38 242 LEU B N 1
ATOM 3885 C CA . LEU B 1 242 ? -14.773 19.609 -5.594 1 64.38 242 LEU B CA 1
ATOM 3886 C C . LEU B 1 242 ? -16.172 20.188 -5.75 1 64.38 242 LEU B C 1
ATOM 3888 O O . LEU B 1 242 ? -16.781 20.078 -6.82 1 64.38 242 LEU B O 1
ATOM 3892 N N . GLY B 1 243 ? -16.938 20.688 -4.941 1 44.53 243 GLY B N 1
ATOM 3893 C CA . GLY B 1 243 ? -18.312 21.172 -5.082 1 44.53 243 GLY B CA 1
ATOM 3894 C C . GLY B 1 243 ? -18.422 22.391 -5.977 1 44.53 243 GLY B C 1
ATOM 3895 O O . GLY B 1 243 ? -19.516 22.781 -6.371 1 44.53 243 GLY B O 1
ATOM 3896 N N . HIS B 1 244 ? -17.516 23.375 -6.008 1 35.09 244 HIS B N 1
ATOM 3897 C CA . HIS B 1 244 ? -17.859 24.625 -6.684 1 35.09 244 HIS B CA 1
ATOM 3898 C C . HIS B 1 244 ? -17.719 24.484 -8.195 1 35.09 244 HIS B C 1
ATOM 3900 O O . HIS B 1 244 ? -17.797 25.484 -8.922 1 35.09 244 HIS B O 1
ATOM 3906 N N . ALA B 1 245 ? -17.641 23.438 -8.648 1 32.31 245 ALA B N 1
ATOM 3907 C CA . ALA B 1 245 ? -17.969 23.641 -10.062 1 32.31 245 ALA B CA 1
ATOM 3908 C C . ALA B 1 245 ? -19.469 23.781 -10.266 1 32.31 245 ALA B C 1
ATOM 3910 O O . ALA B 1 245 ? -20.266 23.109 -9.609 1 32.31 245 ALA B O 1
#

Secondary structure (DSSP, 8-state):
-EEEEEE---TT-HHHHHHHHHHHHHTT--EEEE-S--SSSSS-HHHHHHHHHHH-SEE---HHHHHTTS----HHHHHHHHHHHHHHHHHHHH--SEEEEEETTEEEEEESS-SS-TT----TTS-HHHHHGGGS--TTSSSSS--SEEEE-SS-SEEEEEETTEEEEEE--SSS-SSSSSEEEEEEEE-BS---S---EEEEEEEE---HHHHHHHHHHTT-TTHHHHHHHHHH---TTSTT-/-EEEEEE---TT-HHHHHHHHHHHHHTT--EEEE-S--SSSSS-HHHHHHHHHHH-SEE---HHHHHTTS----HHHHHHHHHHHHHHHHHHHH--SEEEEEETTEEEEEESS-SS-TT----TTS-HHHHHGGGS--TTSSSSS--SEEEE-SS-SEEEEEETTEEEEEE--SSS-SSSSSEEEEEEEE-BS---S---EEEEEEEE---HHHHHHHHHHTT-TTHHHHHHHHHH---TTSTT-

Radius of gyration: 23.46 Å; Cα contacts (8 Å, |Δi|>4): 1232; chains: 2; bounding box: 48×76×51 Å